Protein AF-0000000087528536 (afdb_homodimer)

Sequence (746 aa):
MKEFLTFKSGKFYFNEEYDASQIDNLLVKATVLNETIVDLPILPELASRIEPEIMYSSIAGTAAIEGNPITKEDVQKIAQGEEIEIYTKRDKQEIKNLIKAYNFLSSIESSQEPFVVTEEIICELHKIITSDILDENNIPGKYRNGIVYVGDKLHGGTYTPPKILEDIKNLMREFTEWINSDELVQCNPFIRASLAHYYFATIHPFWDGNGRTARLLEALLLQSANIKYAPRELSNYYYRNVDEYYIAFSKSIKLKKYATPFLKFCLEASVESLERIKKTIIFFIRKFTLRDFYRFERKEKRLTSRQVDLLDLLLDNPVSFSLKDLHERKPLSILYSNVTTQTARRDVKKLLAQKLITPAGDNTYLINFRVLGMKEFLTFKSGKFYFNEEYDASQIDNLLVKATVLNETIVDLPILPELASRIEPEIMYSSIAGTAAIEGNPITKEDVQKIAQGEEIEIYTKRDKQEIKNLIKAYNFLSSIESSQEPFVVTEEIICELHKIITSDILDENNIPGKYRNGIVYVGDKLHGGTYTPPKILEDIKNLMREFTEWINSDELVQCNPFIRASLAHYYFATIHPFWDGNGRTARLLEALLLQSANIKYAPRELSNYYYRNVDEYYIAFSKSIKLKKYATPFLKFCLEASVESLERIKKTIIFFIRKFTLRDFYRFERKEKRLTSRQVDLLDLLLDNPVSFSLKDLHERKPLSILYSNVTTQTARRDVKKLLAQKLITPAGDNTYLINFRVLG

Organism: NCBI:txid1859131

Radius of gyration: 31.1 Å; Cα contacts (8 Å, |Δi|>4): 1056; chains: 2; bounding box: 78×89×69 Å

Secondary structure (DSSP, 8-state):
-EEEE-SSS-EEEE-----HHHHHHHHHHHHHHHHHHHHS---HHHHHHHHHHHHHHHHHHHHHHTT----HHHHHHHHTT---TTS-HHHHHHHHHHHHHHHHHHHS---SSPPPP-HHHHHHHHHHHHTT---SS--TT----S---EEETTBBEEE----SHHHHHHHHHHHHHHHTSHHHHHS-HHHHHHHHHHHHHHH--SSS-HHHHHHHHHHHHHHHTT--SHHHHHHHHHHHTHHHHHHHHHHHHHHSS--HHHHHHHHHHHHHHHHHHHHHHHHHHHHHHHHHHHHHHHHTTSS-HHHHHHHHHHHHS---B-HHHHHHSTTHHHHTTT--HHHHHHHHHHHHHTTSEEEEETTEEEE-TTTT-/-EEEE-SSS-EEEE-----HHHHHHHHHHHHHHHHHHHHS---HHHHHHHHHHHHHHHHHHHHHHTT----HHHHHHHHTT---TTS-HHHHHHHHHHHHHHHHHHHS---SSPPPP-HHHHHHHHHHHHTT---SS--TT----S---EEEGGGTEEE----SHHHHHHHHHHHHHHHTSHHHHHS-HHHHHHHHHHHHHHH--SSS-HHHHHHHHHHHHHHHTT--SHHHHHHHHHHHTHHHHHHHHHHHHHHSS--HHHHHHHHHHHHHHHHHHHHHHHHHHHHHHHHHHHHHHHHTTSS-HHHHHHHHHHHHS---EEHHHHHHSTTHHHHTTT--HHHHHHHHHHHHHTTSEEEEETTEEEE-TTTT-

Structure (mmCIF, N/CA/C/O backbone):
data_AF-0000000087528536-model_v1
#
loop_
_entity.id
_entity.type
_entity.pdbx_description
1 polymer 'Fic family protein'
#
loop_
_atom_site.group_PDB
_atom_site.id
_atom_site.type_symbol
_atom_site.label_atom_id
_atom_site.label_alt_id
_atom_site.label_comp_id
_atom_site.label_asym_id
_atom_site.label_entity_id
_atom_site.label_seq_id
_atom_site.pdbx_PDB_ins_code
_atom_site.Cartn_x
_atom_site.Cartn_y
_atom_site.Cartn_z
_atom_site.occupancy
_atom_site.B_iso_or_equiv
_atom_site.auth_seq_id
_atom_site.auth_comp_id
_atom_site.auth_asym_id
_atom_site.auth_atom_id
_atom_site.pdbx_PDB_model_num
ATOM 1 N N . MET A 1 1 ? 29.344 -15.008 -3.641 1 79.25 1 MET A N 1
ATOM 2 C CA . MET A 1 1 ? 29.422 -15.867 -4.82 1 79.25 1 MET A CA 1
ATOM 3 C C . MET A 1 1 ? 30.109 -17.188 -4.484 1 79.25 1 MET A C 1
ATOM 5 O O . MET A 1 1 ? 31.109 -17.203 -3.775 1 79.25 1 MET A O 1
ATOM 9 N N . LYS A 1 2 ? 29.547 -18.359 -4.895 1 83.75 2 LYS A N 1
ATOM 10 C CA . LYS A 1 2 ? 30.125 -19.688 -4.719 1 83.75 2 LYS A CA 1
ATOM 11 C C . LYS A 1 2 ? 30.438 -20.328 -6.066 1 83.75 2 LYS A C 1
ATOM 13 O O . LYS A 1 2 ? 29.562 -20.469 -6.918 1 83.75 2 LYS A O 1
ATOM 18 N N . GLU A 1 3 ? 31.625 -20.594 -6.223 1 86.62 3 GLU A N 1
ATOM 19 C CA . GLU A 1 3 ? 32.062 -21.281 -7.434 1 86.62 3 GLU A CA 1
ATOM 20 C C . GLU A 1 3 ? 32.219 -22.781 -7.199 1 86.62 3 GLU A C 1
ATOM 22 O O . GLU A 1 3 ? 32.75 -23.203 -6.168 1 86.62 3 GLU A O 1
ATOM 27 N N . PHE A 1 4 ? 31.656 -23.578 -8.156 1 86.5 4 PHE A N 1
ATOM 28 C CA . PHE A 1 4 ? 31.75 -25.016 -8.055 1 86.5 4 PHE A CA 1
ATOM 29 C C . PHE A 1 4 ? 32.25 -25.625 -9.359 1 86.5 4 PHE A C 1
ATOM 31 O O . PHE A 1 4 ? 31.703 -25.359 -10.422 1 86.5 4 PHE A O 1
ATOM 38 N N . LEU A 1 5 ? 33.281 -26.391 -9.25 1 85.38 5 LEU A N 1
ATOM 39 C CA . LEU A 1 5 ? 33.812 -27.094 -10.414 1 85.38 5 LEU A CA 1
ATOM 40 C C . LEU A 1 5 ? 33.156 -28.469 -10.555 1 85.38 5 LEU A C 1
ATOM 42 O O . LEU A 1 5 ? 33.344 -29.328 -9.695 1 85.38 5 LEU A O 1
ATOM 46 N N . THR A 1 6 ? 32.469 -28.688 -11.641 1 87.06 6 THR A N 1
ATOM 47 C CA . THR A 1 6 ? 31.828 -29.969 -11.891 1 87.06 6 THR A CA 1
ATOM 48 C C . THR A 1 6 ? 32.812 -30.953 -12.516 1 87.06 6 THR A C 1
ATOM 50 O O . THR A 1 6 ? 33.938 -30.594 -12.852 1 87.06 6 THR A O 1
ATOM 53 N N . PHE A 1 7 ? 32.375 -32.125 -12.641 1 84.69 7 PHE A N 1
ATOM 54 C CA . PHE A 1 7 ? 33.219 -33.156 -13.242 1 84.69 7 PHE A CA 1
ATOM 55 C C . PHE A 1 7 ? 33.312 -32.969 -14.75 1 84.69 7 PHE A C 1
ATOM 57 O O . PHE A 1 7 ? 34.406 -33.031 -15.312 1 84.69 7 PHE A O 1
ATOM 64 N N . LYS A 1 8 ? 32.156 -32.688 -15.383 1 84.88 8 LYS A N 1
ATOM 65 C CA . LYS A 1 8 ? 32.156 -32.688 -16.844 1 84.88 8 LYS A CA 1
ATOM 66 C C . LYS A 1 8 ? 31.547 -31.391 -17.375 1 84.88 8 LYS A C 1
ATOM 68 O O . LYS A 1 8 ? 31.719 -31.047 -18.547 1 84.88 8 LYS A O 1
ATOM 73 N N . SER A 1 9 ? 30.859 -30.672 -16.578 1 84.38 9 SER A N 1
ATOM 74 C CA . SER A 1 9 ? 30.078 -29.547 -17.062 1 84.38 9 SER A CA 1
ATOM 75 C C . SER A 1 9 ? 30.781 -28.219 -16.812 1 84.38 9 SER A C 1
ATOM 77 O O . SER A 1 9 ? 30.219 -27.156 -17.078 1 84.38 9 SER A O 1
ATOM 79 N N . GLY A 1 10 ? 32.031 -28.297 -16.281 1 84.25 10 GLY A N 1
ATOM 80 C CA . GLY A 1 10 ? 32.781 -27.078 -16.062 1 84.25 10 GLY A CA 1
ATOM 81 C C . GLY A 1 10 ? 32.375 -26.328 -14.805 1 84.25 10 GLY A C 1
ATOM 82 O O . GLY A 1 10 ? 31.875 -26.938 -13.844 1 84.25 10 GLY A O 1
ATOM 83 N N . LYS A 1 11 ? 32.625 -25.047 -14.852 1 86.12 11 LYS A N 1
ATOM 84 C CA . LYS A 1 11 ? 32.375 -24.25 -13.656 1 86.12 11 LYS A CA 1
ATOM 85 C C . LYS A 1 11 ? 30.922 -23.812 -13.57 1 86.12 11 LYS A C 1
ATOM 87 O O . LYS A 1 11 ? 30.312 -23.469 -14.578 1 86.12 11 LYS A O 1
ATOM 92 N N . PHE A 1 12 ? 30.422 -23.969 -12.414 1 88.31 12 PHE A N 1
ATOM 93 C CA . PHE A 1 12 ? 29.078 -23.484 -12.094 1 88.31 12 PHE A CA 1
ATOM 94 C C . PHE A 1 12 ? 29.125 -22.453 -10.969 1 88.31 12 PHE A C 1
ATOM 96 O O . PHE A 1 12 ? 29.875 -22.609 -10 1 88.31 12 PHE A O 1
ATOM 103 N N . TYR A 1 13 ? 28.406 -21.328 -11.109 1 89.31 13 TYR A N 1
ATOM 104 C CA . TYR A 1 13 ? 28.438 -20.25 -10.133 1 89.31 13 TYR A CA 1
ATOM 105 C C . TYR A 1 13 ? 27.078 -20.047 -9.484 1 89.31 13 TYR A C 1
ATOM 107 O O . TYR A 1 13 ? 26.047 -20.078 -10.172 1 89.31 13 TYR A O 1
ATOM 115 N N . PHE A 1 14 ? 27.125 -19.969 -8.148 1 91.88 14 PHE A N 1
ATOM 116 C CA . PHE A 1 14 ? 25.984 -19.438 -7.387 1 91.88 14 PHE A CA 1
ATOM 117 C C . PHE A 1 14 ? 26.297 -18.047 -6.859 1 91.88 14 PHE A C 1
ATOM 119 O O . PHE A 1 14 ? 27.266 -17.844 -6.125 1 91.88 14 PHE A O 1
ATOM 126 N N . ASN A 1 15 ? 25.562 -17.094 -7.328 1 91.69 15 ASN A N 1
ATOM 127 C CA . ASN A 1 15 ? 25.844 -15.711 -6.973 1 91.69 15 ASN A CA 1
ATOM 128 C C . ASN A 1 15 ? 24.594 -14.977 -6.531 1 91.69 15 ASN A C 1
ATOM 130 O O . ASN A 1 15 ? 23.578 -15 -7.234 1 91.69 15 ASN A O 1
ATOM 134 N N . GLU A 1 16 ? 24.656 -14.328 -5.301 1 90.75 16 GLU A N 1
ATOM 135 C CA . GLU A 1 16 ? 23.5 -13.578 -4.801 1 90.75 16 GLU A CA 1
ATOM 136 C C . GLU A 1 16 ? 23.656 -12.086 -5.09 1 90.75 16 GLU A C 1
ATOM 138 O O . GLU A 1 16 ? 22.734 -11.305 -4.855 1 90.75 16 GLU A O 1
ATOM 143 N N . GLU A 1 17 ? 24.812 -11.719 -5.637 1 90.44 17 GLU A N 1
ATOM 144 C CA . GLU A 1 17 ? 25.031 -10.312 -5.961 1 90.44 17 GLU A CA 1
ATOM 145 C C . GLU A 1 17 ? 24.266 -9.906 -7.211 1 90.44 17 GLU A C 1
ATOM 147 O O . GLU A 1 17 ? 24.062 -10.719 -8.117 1 90.44 17 GLU A O 1
ATOM 152 N N . TYR A 1 18 ? 23.766 -8.68 -7.191 1 93.5 18 TYR A N 1
ATOM 153 C CA . TYR A 1 18 ? 23 -8.156 -8.32 1 93.5 18 TYR A CA 1
ATOM 154 C C . TYR A 1 18 ? 23.25 -6.668 -8.5 1 93.5 18 TYR A C 1
ATOM 156 O O . TYR A 1 18 ? 23.859 -6.023 -7.641 1 93.5 18 TYR A O 1
ATOM 164 N N . ASP A 1 19 ? 22.953 -6.148 -9.664 1 94.19 19 ASP A N 1
ATOM 165 C CA . ASP A 1 19 ? 23.016 -4.719 -9.945 1 94.19 19 ASP A CA 1
ATOM 166 C C . ASP A 1 19 ? 21.953 -3.957 -9.164 1 94.19 19 ASP A C 1
ATOM 168 O O . ASP A 1 19 ? 20.781 -3.924 -9.57 1 94.19 19 ASP A O 1
ATOM 172 N N . ALA A 1 20 ? 22.375 -3.23 -8.188 1 92.38 20 ALA A N 1
ATOM 173 C CA . ALA A 1 20 ? 21.469 -2.566 -7.258 1 92.38 20 ALA A CA 1
ATOM 174 C C . ALA A 1 20 ? 20.625 -1.516 -7.973 1 92.38 20 ALA A C 1
ATOM 176 O O . ALA A 1 20 ? 19.453 -1.318 -7.633 1 92.38 20 ALA A O 1
ATOM 177 N N . SER A 1 21 ? 21.141 -0.86 -8.93 1 91.62 21 SER A N 1
ATOM 178 C CA . SER A 1 21 ? 20.438 0.205 -9.641 1 91.62 21 SER A CA 1
ATOM 179 C C . SER A 1 21 ? 19.219 -0.336 -10.391 1 91.62 21 SER A C 1
ATOM 181 O O . SER A 1 21 ? 18.266 0.393 -10.633 1 91.62 21 SER A O 1
ATOM 183 N N . GLN A 1 22 ? 19.266 -1.634 -10.68 1 93.88 22 GLN A N 1
ATOM 184 C CA . GLN A 1 22 ? 18.188 -2.236 -11.445 1 93.88 22 GLN A CA 1
ATOM 185 C C . GLN A 1 22 ? 17.188 -2.943 -10.531 1 93.88 22 GLN A C 1
ATOM 187 O O . GLN A 1 22 ? 16.031 -3.158 -10.906 1 93.88 22 GLN A O 1
ATOM 192 N N . ILE A 1 23 ? 17.641 -3.27 -9.344 1 96.12 23 ILE A N 1
ATOM 193 C CA . ILE A 1 23 ? 16.875 -4.219 -8.547 1 96.12 23 ILE A CA 1
ATOM 194 C C . ILE A 1 23 ? 16.234 -3.504 -7.359 1 96.12 23 ILE A C 1
ATOM 196 O O . ILE A 1 23 ? 15.086 -3.771 -7.004 1 96.12 23 ILE A O 1
ATOM 200 N N . ASP A 1 24 ? 16.844 -2.494 -6.789 1 95 24 ASP A N 1
ATOM 201 C CA . ASP A 1 24 ? 16.5 -1.981 -5.465 1 95 24 ASP A CA 1
ATOM 202 C C . ASP A 1 24 ? 15.109 -1.354 -5.457 1 95 24 ASP A C 1
ATOM 204 O O . ASP A 1 24 ? 14.312 -1.606 -4.551 1 95 24 ASP A O 1
ATOM 208 N N . ASN A 1 25 ? 14.797 -0.532 -6.453 1 94.81 25 ASN A N 1
ATOM 209 C CA . ASN A 1 25 ? 13.492 0.113 -6.504 1 94.81 25 ASN A CA 1
ATOM 210 C C . ASN A 1 25 ? 12.367 -0.912 -6.598 1 94.81 25 ASN A C 1
ATOM 212 O O . ASN A 1 25 ? 11.328 -0.761 -5.945 1 94.81 25 ASN A O 1
ATOM 216 N N . LEU A 1 26 ? 12.594 -1.95 -7.367 1 96.38 26 LEU A N 1
ATOM 217 C CA . LEU A 1 26 ? 11.602 -3.008 -7.516 1 96.38 26 LEU A CA 1
ATOM 218 C C . LEU A 1 26 ? 11.422 -3.775 -6.207 1 96.38 26 LEU A C 1
ATOM 220 O O . LEU A 1 26 ? 10.305 -4.121 -5.832 1 96.38 26 LEU A O 1
A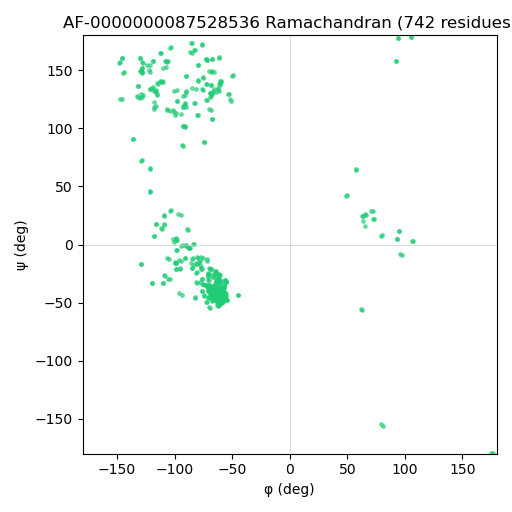TOM 224 N N . LEU A 1 27 ? 12.562 -3.99 -5.621 1 96.56 27 LEU A N 1
ATOM 225 C CA . LEU A 1 27 ? 12.539 -4.73 -4.363 1 96.56 27 LEU A CA 1
ATOM 226 C C . LEU A 1 27 ? 11.781 -3.963 -3.291 1 96.56 27 LEU A C 1
ATOM 228 O O . LEU A 1 27 ? 10.969 -4.539 -2.566 1 96.56 27 LEU A O 1
ATOM 232 N N . VAL A 1 28 ? 12 -2.684 -3.229 1 95.94 28 VAL A N 1
ATOM 233 C CA . VAL A 1 28 ? 11.297 -1.834 -2.27 1 95.94 28 VAL A CA 1
ATOM 234 C C . VAL A 1 28 ? 9.805 -1.844 -2.564 1 95.94 28 VAL A C 1
ATOM 236 O O . VAL A 1 28 ? 8.984 -2.012 -1.656 1 95.94 28 VAL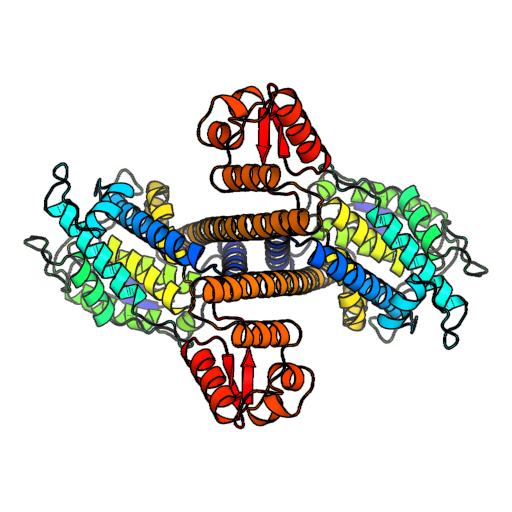 A O 1
ATOM 239 N N . LYS A 1 29 ? 9.484 -1.67 -3.803 1 96.12 29 LYS A N 1
ATOM 240 C CA . LYS A 1 29 ? 8.078 -1.659 -4.207 1 96.12 29 LYS A CA 1
ATOM 241 C C . LYS A 1 29 ? 7.391 -2.969 -3.834 1 96.12 29 LYS A C 1
ATOM 243 O O . LYS A 1 29 ? 6.312 -2.959 -3.236 1 96.12 29 LYS A O 1
ATOM 248 N N . ALA A 1 30 ? 7.992 -4.078 -4.133 1 96 30 ALA A N 1
ATOM 249 C CA . ALA A 1 30 ? 7.43 -5.387 -3.822 1 96 30 ALA A CA 1
ATOM 250 C C . ALA A 1 30 ? 7.238 -5.562 -2.318 1 96 30 ALA A C 1
ATOM 252 O O . ALA A 1 30 ? 6.203 -6.066 -1.872 1 96 30 ALA A O 1
ATOM 253 N N . THR A 1 31 ? 8.219 -5.117 -1.593 1 95.25 31 THR A N 1
ATOM 254 C CA . THR A 1 31 ? 8.195 -5.281 -0.143 1 95.25 31 THR A CA 1
ATOM 255 C C . THR A 1 31 ? 7.062 -4.465 0.471 1 95.25 31 THR A C 1
ATOM 257 O O . THR A 1 31 ? 6.293 -4.977 1.286 1 95.25 31 THR A O 1
ATOM 260 N N . VAL A 1 32 ? 6.895 -3.23 0.006 1 94.94 32 VAL A N 1
ATOM 261 C CA . VAL A 1 32 ? 5.863 -2.35 0.541 1 94.94 32 VAL A CA 1
ATOM 262 C C . VAL A 1 32 ? 4.48 -2.873 0.149 1 94.94 32 VAL A C 1
ATOM 264 O O . VAL A 1 32 ? 3.559 -2.881 0.967 1 94.94 32 VAL A O 1
ATOM 267 N N . LEU A 1 33 ? 4.34 -3.285 -1.05 1 94.69 33 LEU A N 1
ATOM 268 C CA . LEU A 1 33 ? 3.07 -3.84 -1.512 1 94.69 33 LEU A CA 1
ATOM 269 C C . LEU A 1 33 ? 2.689 -5.074 -0.7 1 94.69 33 LEU A C 1
ATOM 271 O O . LEU A 1 33 ? 1.538 -5.219 -0.284 1 94.69 33 LEU A O 1
ATOM 275 N N . ASN A 1 34 ? 3.654 -5.926 -0.489 1 93.38 34 ASN A N 1
ATOM 276 C CA . ASN A 1 34 ? 3.377 -7.133 0.284 1 93.38 34 ASN A CA 1
ATOM 277 C C . ASN A 1 34 ? 2.969 -6.801 1.716 1 93.38 34 ASN A C 1
ATOM 279 O O . ASN A 1 34 ? 2.029 -7.391 2.252 1 93.38 34 ASN A O 1
ATOM 283 N N . GLU A 1 35 ? 3.686 -5.887 2.305 1 91.88 35 GLU A N 1
ATOM 284 C CA . GLU A 1 35 ? 3.34 -5.469 3.66 1 91.88 35 GLU A CA 1
ATOM 285 C C . GLU A 1 35 ? 1.914 -4.926 3.723 1 91.88 35 GLU A C 1
ATOM 287 O O . GLU A 1 35 ? 1.184 -5.195 4.68 1 91.88 35 GLU A O 1
ATOM 292 N N . THR A 1 36 ? 1.564 -4.207 2.729 1 91.81 36 THR A N 1
ATOM 293 C CA . THR A 1 36 ? 0.22 -3.648 2.643 1 91.81 36 THR A CA 1
ATOM 294 C C . THR A 1 36 ? -0.822 -4.758 2.555 1 91.81 36 THR A C 1
ATOM 296 O O . THR A 1 36 ? -1.814 -4.746 3.285 1 91.81 36 THR A O 1
ATOM 299 N N . ILE A 1 37 ? -0.604 -5.664 1.714 1 89.56 37 ILE A N 1
ATOM 300 C CA . ILE A 1 37 ? -1.54 -6.758 1.482 1 89.56 37 ILE A CA 1
ATOM 301 C C . ILE A 1 37 ? -1.716 -7.566 2.766 1 89.56 37 ILE A C 1
ATOM 303 O O . ILE A 1 37 ? -2.834 -7.945 3.119 1 89.56 37 ILE A O 1
ATOM 307 N N . VAL A 1 38 ? -0.644 -7.797 3.447 1 87 38 VAL A N 1
ATOM 308 C CA . VAL A 1 38 ? -0.67 -8.57 4.688 1 87 38 VAL A CA 1
ATOM 309 C C . VAL A 1 38 ? -1.509 -7.836 5.73 1 87 38 VAL A C 1
ATOM 311 O O . VAL A 1 38 ? -2.197 -8.469 6.535 1 87 38 VAL A O 1
ATOM 314 N N . ASP A 1 39 ? -1.525 -6.531 5.633 1 87.25 39 ASP A N 1
ATOM 315 C CA . ASP A 1 39 ? -2.217 -5.727 6.633 1 87.25 39 ASP A CA 1
ATOM 316 C C . ASP A 1 39 ? -3.703 -5.602 6.309 1 87.25 39 ASP A C 1
ATOM 318 O O . ASP A 1 39 ? -4.508 -5.258 7.176 1 87.25 39 ASP A O 1
ATOM 322 N N . LEU A 1 40 ? -4.086 -5.824 5.102 1 87.12 40 LEU A N 1
ATOM 323 C CA . LEU A 1 40 ? -5.48 -5.672 4.695 1 87.12 40 LEU A CA 1
ATOM 324 C C . LEU A 1 40 ? -6.32 -6.844 5.188 1 87.12 40 LEU A C 1
ATOM 326 O O . LEU A 1 40 ? -5.875 -7.996 5.145 1 87.12 40 LEU A O 1
ATOM 330 N N . PRO A 1 41 ? -7.48 -6.543 5.77 1 83.81 41 PRO A N 1
ATOM 331 C CA . PRO A 1 41 ? -8.375 -7.637 6.133 1 83.81 41 PRO A CA 1
ATOM 332 C C . PRO A 1 41 ? -8.977 -8.336 4.918 1 83.81 41 PRO A C 1
ATOM 334 O O . PRO A 1 41 ? -9.336 -7.684 3.938 1 83.81 41 PRO A O 1
ATOM 337 N N . ILE A 1 42 ? -8.82 -9.609 4.914 1 76.5 42 ILE A N 1
ATOM 338 C CA . ILE A 1 42 ? -9.445 -10.391 3.85 1 76.5 42 ILE A CA 1
ATOM 339 C C . ILE A 1 42 ? -10.742 -11.008 4.359 1 76.5 42 ILE A C 1
ATOM 341 O O . ILE A 1 42 ? -10.734 -11.844 5.262 1 76.5 42 ILE A O 1
ATOM 345 N N . LEU A 1 43 ? -11.82 -10.484 3.785 1 69.94 43 LEU A N 1
ATOM 346 C CA . LEU A 1 43 ? -13.125 -11.008 4.176 1 69.94 43 LEU A CA 1
ATOM 347 C C . LEU A 1 43 ? -13.242 -12.492 3.838 1 69.94 43 LEU A C 1
ATOM 349 O O . LEU A 1 43 ? -12.734 -12.938 2.809 1 69.94 43 LEU A O 1
ATOM 353 N N . PRO A 1 44 ? -13.695 -13.219 4.82 1 65.25 44 PRO A N 1
ATOM 354 C C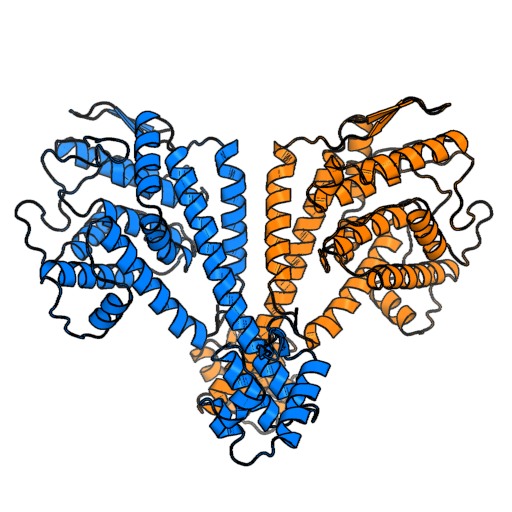A . PRO A 1 44 ? -13.805 -14.656 4.57 1 65.25 44 PRO A CA 1
ATOM 355 C C . PRO A 1 44 ? -14.438 -14.977 3.217 1 65.25 44 PRO A C 1
ATOM 357 O O . PRO A 1 44 ? -13.961 -15.859 2.504 1 65.25 44 PRO A O 1
ATOM 360 N N . GLU A 1 45 ? -15.508 -14.219 2.918 1 63.03 45 GLU A N 1
ATOM 361 C CA . GLU A 1 45 ? -16.156 -14.453 1.634 1 63.03 45 GLU A CA 1
ATOM 362 C C . GLU A 1 45 ? -15.211 -14.164 0.472 1 63.03 45 GLU A C 1
ATOM 364 O O . GLU A 1 45 ? -15.219 -14.875 -0.536 1 63.03 45 GLU A O 1
ATOM 369 N N . LEU A 1 46 ? -14.469 -13.133 0.73 1 66.31 46 LEU A N 1
ATOM 370 C CA . LEU A 1 46 ? -13.5 -12.75 -0.285 1 66.31 46 LEU A CA 1
ATOM 371 C C . LEU A 1 46 ? -12.391 -13.797 -0.397 1 66.31 46 LEU A C 1
ATOM 373 O O . LEU A 1 46 ? -12.008 -14.188 -1.502 1 66.31 46 LEU A O 1
ATOM 377 N N . ALA A 1 47 ? -11.93 -14.297 0.764 1 70.75 47 ALA A N 1
ATOM 378 C CA . ALA A 1 47 ? -10.867 -15.297 0.778 1 70.75 47 ALA A CA 1
ATOM 379 C C . ALA A 1 47 ? -11.305 -16.578 0.06 1 70.75 47 ALA A C 1
ATOM 381 O O . ALA A 1 47 ? -10.547 -17.141 -0.736 1 70.75 47 ALA A O 1
ATOM 382 N N . SER A 1 48 ? -12.594 -16.938 0.291 1 70.25 48 SER A N 1
ATOM 383 C CA . SER A 1 48 ? -13.109 -18.172 -0.29 1 70.25 48 SER A CA 1
ATOM 384 C C . SER A 1 48 ? -13.242 -18.047 -1.804 1 70.25 48 SER A C 1
ATOM 386 O O . SER A 1 48 ? -13.195 -19.062 -2.516 1 70.25 48 SER A O 1
ATOM 388 N N . ARG A 1 49 ? -13.391 -16.891 -2.227 1 71 49 ARG A N 1
ATOM 389 C CA . ARG A 1 49 ? -13.562 -16.688 -3.662 1 71 49 ARG A CA 1
ATOM 390 C C . ARG A 1 49 ? -12.227 -16.406 -4.34 1 71 49 ARG A C 1
ATOM 392 O O . ARG A 1 49 ? -11.914 -16.984 -5.383 1 71 49 ARG A O 1
ATOM 399 N N . ILE A 1 50 ? -11.461 -15.57 -3.693 1 72.19 50 ILE A N 1
ATOM 400 C CA . ILE A 1 50 ? -10.25 -15.031 -4.312 1 72.19 50 ILE A CA 1
ATOM 401 C C . ILE A 1 50 ? -9.164 -16.109 -4.348 1 72.19 50 ILE A C 1
ATOM 403 O O . ILE A 1 50 ? -8.469 -16.266 -5.352 1 72.19 50 ILE A O 1
ATOM 407 N N . GLU A 1 51 ? -9.125 -16.922 -3.385 1 77.94 51 GLU A N 1
ATOM 408 C CA . GLU A 1 51 ? -8.023 -17.875 -3.264 1 77.94 51 GLU A CA 1
ATOM 409 C C . GLU A 1 51 ? -8.102 -18.953 -4.332 1 77.94 51 GLU A C 1
ATOM 411 O O . GLU A 1 51 ? -7.133 -19.203 -5.055 1 77.94 51 GLU A O 1
ATOM 416 N N . PRO A 1 52 ? -9.328 -19.531 -4.535 1 80.5 52 PRO A N 1
ATOM 417 C CA . PRO A 1 52 ? -9.422 -20.547 -5.582 1 80.5 52 PRO A CA 1
ATOM 418 C C . PRO A 1 52 ? -9.195 -19.984 -6.98 1 80.5 52 PRO A C 1
ATOM 420 O O . PRO A 1 52 ? -8.555 -20.625 -7.812 1 80.5 52 PRO A O 1
ATOM 423 N N . GLU A 1 53 ? -9.672 -18.828 -7.184 1 81.75 53 GLU A N 1
ATOM 424 C CA . GLU A 1 53 ? -9.523 -18.203 -8.5 1 81.75 53 GLU A CA 1
ATOM 425 C C . GLU A 1 53 ? -8.055 -17.953 -8.836 1 81.75 53 GLU A C 1
ATOM 427 O O . GLU A 1 53 ? -7.617 -18.219 -9.953 1 81.75 53 GLU A O 1
ATOM 432 N N . ILE A 1 54 ? -7.363 -17.547 -7.902 1 83.44 54 ILE A N 1
ATOM 433 C CA . ILE A 1 54 ? -5.941 -17.266 -8.094 1 83.44 54 ILE A CA 1
ATOM 434 C C . ILE A 1 54 ? -5.188 -18.578 -8.305 1 83.44 54 ILE A C 1
ATOM 436 O O . ILE A 1 54 ? -4.316 -18.656 -9.172 1 83.44 54 ILE A O 1
ATOM 440 N N . MET A 1 55 ? -5.59 -19.578 -7.57 1 87 55 MET A N 1
ATOM 441 C CA . MET A 1 55 ? -4.934 -20.875 -7.672 1 87 55 MET A CA 1
ATOM 442 C C . MET A 1 55 ? -5.152 -21.484 -9.047 1 87 55 MET A C 1
ATOM 444 O O . MET A 1 55 ? -4.203 -21.938 -9.688 1 87 55 MET A O 1
ATOM 448 N N . TYR A 1 56 ? -6.395 -21.453 -9.516 1 91 56 TYR A N 1
ATOM 449 C CA . TYR A 1 56 ? -6.703 -22.062 -10.805 1 91 56 TYR A CA 1
ATOM 450 C C . TYR A 1 56 ? -6 -21.312 -11.938 1 91 56 TYR A C 1
ATOM 452 O O . TYR A 1 56 ? -5.516 -21.938 -12.891 1 91 56 TYR A O 1
ATOM 460 N N . SER A 1 57 ? -5.992 -20.062 -11.789 1 89.38 57 SER A N 1
ATOM 461 C CA . SER A 1 57 ? -5.297 -19.266 -12.789 1 89.38 57 SER A CA 1
ATOM 462 C C . SER A 1 57 ? -3.801 -19.562 -12.797 1 89.38 57 SER A C 1
ATOM 464 O O . SER A 1 57 ? -3.18 -19.625 -13.859 1 89.38 57 SER A O 1
ATOM 466 N N . SER A 1 58 ? -3.254 -19.734 -11.633 1 90.69 58 SER A N 1
ATOM 467 C CA . SER A 1 58 ? -1.837 -20.047 -11.5 1 90.69 58 SER A CA 1
ATOM 468 C C . SER A 1 58 ? -1.512 -21.391 -12.125 1 90.69 58 SER A C 1
ATOM 470 O O . SER A 1 58 ? -0.506 -21.531 -12.828 1 90.69 58 SER A O 1
ATOM 472 N N . ILE A 1 59 ? -2.377 -22.312 -11.883 1 94.38 59 ILE A N 1
ATOM 473 C CA . ILE A 1 59 ? -2.195 -23.672 -12.398 1 94.38 59 ILE A CA 1
ATOM 474 C C . ILE A 1 59 ? -2.264 -23.656 -13.922 1 94.38 59 ILE A C 1
ATOM 476 O O . ILE A 1 59 ? -1.396 -24.219 -14.594 1 94.38 59 ILE A O 1
ATOM 480 N N . ALA A 1 60 ? -3.232 -22.969 -14.422 1 94.44 60 ALA A N 1
ATOM 481 C CA . ALA A 1 60 ? -3.365 -22.859 -15.867 1 94.44 60 ALA A CA 1
ATOM 482 C C . ALA A 1 60 ? -2.141 -22.188 -16.484 1 94.44 60 ALA A C 1
ATOM 484 O O . ALA A 1 60 ? -1.635 -22.625 -17.516 1 94.44 60 ALA A O 1
ATOM 485 N N . GLY A 1 61 ? -1.68 -21.172 -15.875 1 93.06 61 GLY A N 1
ATOM 486 C CA . GLY A 1 61 ? -0.529 -20.438 -16.375 1 93.06 61 GLY A CA 1
ATOM 487 C C . GLY A 1 61 ? 0.741 -21.266 -16.406 1 93.06 61 GLY A C 1
ATOM 488 O O . GLY A 1 61 ? 1.43 -21.312 -17.422 1 93.06 61 GLY A O 1
ATOM 489 N N . THR A 1 62 ? 1.068 -21.875 -15.273 1 94.31 62 THR A N 1
ATOM 490 C CA . THR A 1 62 ? 2.281 -22.688 -15.18 1 94.31 62 THR A CA 1
ATOM 491 C C . THR A 1 62 ? 2.236 -23.844 -16.172 1 94.31 62 THR A C 1
ATOM 493 O O . THR A 1 62 ? 3.254 -24.188 -16.781 1 94.31 62 THR A O 1
ATOM 496 N N . ALA A 1 63 ? 1.061 -24.453 -16.359 1 94.75 63 ALA A N 1
ATOM 497 C CA . ALA A 1 63 ? 0.896 -25.547 -17.312 1 94.75 63 ALA A CA 1
ATOM 498 C C . ALA A 1 63 ? 1.029 -25.047 -18.75 1 94.75 63 ALA A C 1
ATOM 500 O O . ALA A 1 63 ? 1.619 -25.719 -19.594 1 94.75 63 ALA A O 1
ATOM 501 N N . ALA A 1 64 ? 0.548 -23.891 -18.969 1 93.69 64 ALA A N 1
ATOM 502 C CA . ALA A 1 64 ? 0.557 -23.312 -20.312 1 93.69 64 ALA A CA 1
ATOM 503 C C . ALA A 1 64 ? 1.98 -23 -20.75 1 93.69 64 ALA A C 1
ATOM 505 O O . ALA A 1 64 ? 2.305 -23.109 -21.938 1 93.69 64 ALA A O 1
ATOM 506 N N . ILE A 1 65 ? 2.781 -22.578 -19.875 1 91.19 65 ILE A N 1
ATOM 507 C CA . ILE A 1 65 ? 4.18 -22.297 -20.172 1 91.19 65 ILE A CA 1
ATOM 508 C C . ILE A 1 65 ? 4.836 -23.531 -20.766 1 91.19 65 ILE A C 1
ATOM 510 O O . ILE A 1 65 ? 5.691 -23.422 -21.656 1 91.19 65 ILE A O 1
ATOM 514 N N . GLU A 1 66 ? 4.371 -24.766 -20.359 1 91 66 GLU A N 1
ATOM 515 C CA . GLU A 1 66 ? 4.93 -26.031 -20.844 1 91 66 GLU A CA 1
ATOM 516 C C . GLU A 1 66 ? 4.141 -26.562 -22.031 1 91 66 GLU A C 1
ATOM 518 O O . GLU A 1 66 ? 4.375 -27.672 -22.484 1 91 66 GLU A O 1
ATOM 523 N N . GLY A 1 67 ? 3.066 -25.859 -22.453 1 91.19 67 GLY A N 1
ATOM 524 C CA . GLY A 1 67 ? 2.35 -26.219 -23.672 1 91.19 67 GLY A CA 1
ATOM 525 C C . GLY A 1 67 ? 1.006 -26.859 -23.391 1 91.19 67 GLY A C 1
ATOM 526 O O . GLY A 1 67 ? 0.346 -27.344 -24.312 1 91.19 67 GLY A O 1
ATOM 527 N N . ASN A 1 68 ? 0.61 -26.953 -22.109 1 94.25 68 ASN A N 1
ATOM 528 C CA . ASN A 1 68 ? -0.707 -27.484 -21.766 1 94.25 68 ASN A CA 1
ATOM 529 C C . ASN A 1 68 ? -1.817 -26.5 -22.125 1 94.25 68 ASN A C 1
ATOM 531 O O . ASN A 1 68 ? -1.801 -25.359 -21.688 1 94.25 68 ASN A O 1
ATOM 535 N N . PRO A 1 69 ? -2.748 -26.891 -22.875 1 94.19 69 PRO A N 1
ATOM 536 C CA . PRO A 1 69 ? -3.725 -25.938 -23.422 1 94.19 69 PRO A CA 1
ATOM 537 C C . PRO A 1 69 ? -4.914 -25.719 -22.5 1 94.19 69 PRO A C 1
ATOM 539 O O . PRO A 1 69 ? -5.809 -24.922 -22.812 1 94.19 69 PRO A O 1
ATOM 542 N N . ILE A 1 70 ? -5 -26.375 -21.406 1 95.06 70 ILE A N 1
ATOM 543 C CA . ILE A 1 70 ? -6.176 -26.328 -20.547 1 95.06 70 ILE A CA 1
ATOM 544 C C . ILE A 1 70 ? -6.328 -24.938 -19.938 1 95.06 70 ILE A C 1
ATOM 546 O O . ILE A 1 70 ? -5.379 -24.391 -19.375 1 95.06 70 ILE A O 1
ATOM 550 N N . THR A 1 71 ? -7.508 -24.391 -20.031 1 94.31 71 THR A N 1
ATOM 551 C CA . THR A 1 71 ? -7.797 -23.016 -19.594 1 94.31 71 THR A CA 1
ATOM 552 C C . THR A 1 71 ? -8.07 -22.969 -18.094 1 94.31 71 THR A C 1
ATOM 554 O O . THR A 1 71 ? -8.289 -24.016 -17.469 1 94.31 71 THR A O 1
ATOM 557 N N . LYS A 1 72 ? -8.078 -21.75 -17.578 1 93.12 72 LYS A N 1
ATOM 558 C CA . LYS A 1 72 ? -8.375 -21.531 -16.172 1 93.12 72 LYS A CA 1
ATOM 559 C C . LYS A 1 72 ? -9.742 -22.109 -15.805 1 93.12 72 LYS A C 1
ATOM 561 O O . LYS A 1 72 ? -9.883 -22.766 -14.766 1 93.12 72 LYS A O 1
ATOM 566 N N . GLU A 1 73 ? -10.703 -21.859 -16.594 1 93.44 73 GLU A N 1
ATOM 567 C CA . GLU A 1 73 ? -12.055 -22.344 -16.344 1 93.44 73 GLU A CA 1
ATOM 568 C C . GLU A 1 73 ? -12.102 -23.875 -16.312 1 93.44 73 GLU A C 1
ATOM 570 O O . GLU A 1 73 ? -12.766 -24.453 -15.453 1 93.44 73 GLU A O 1
ATOM 575 N N . ASP A 1 74 ? -11.367 -24.438 -17.172 1 95.19 74 ASP A N 1
ATOM 576 C CA . ASP A 1 74 ? -11.375 -25.891 -17.266 1 95.19 74 ASP A CA 1
ATOM 577 C C . ASP A 1 74 ? -10.57 -26.516 -16.125 1 95.19 74 ASP A C 1
ATOM 579 O O . ASP A 1 74 ? -10.867 -27.625 -15.68 1 95.19 74 ASP A O 1
ATOM 583 N N . VAL A 1 75 ? -9.57 -25.812 -15.656 1 95.44 75 VAL A N 1
ATOM 584 C CA . VAL A 1 75 ? -8.852 -26.25 -14.461 1 95.44 75 VAL A CA 1
ATOM 585 C C . VAL A 1 75 ? -9.82 -26.344 -13.281 1 95.44 75 VAL A C 1
ATOM 587 O O . VAL A 1 75 ? -9.781 -27.312 -12.516 1 95.44 75 VAL A O 1
ATOM 590 N N . GLN A 1 76 ? -10.633 -25.328 -13.164 1 93.56 76 GLN A N 1
ATOM 591 C CA . GLN A 1 76 ? -11.633 -25.312 -12.102 1 93.56 76 GLN A CA 1
ATOM 592 C C . GLN A 1 76 ? -12.578 -26.516 -12.219 1 93.56 76 GLN A C 1
ATOM 594 O O . GLN A 1 76 ? -12.891 -27.156 -11.219 1 93.56 76 GLN A O 1
ATOM 599 N N . LYS A 1 77 ? -13.023 -26.766 -13.352 1 94.38 77 LYS A N 1
ATOM 600 C CA . LYS A 1 77 ? -13.914 -27.906 -13.586 1 94.38 77 LYS A CA 1
ATOM 601 C C . LYS A 1 77 ? -13.234 -29.219 -13.219 1 94.38 77 LYS A C 1
ATOM 603 O O . LYS A 1 77 ? -13.852 -30.094 -12.594 1 94.38 77 LYS A O 1
ATOM 608 N N . ILE A 1 78 ? -12.031 -29.328 -13.594 1 94.06 78 ILE A N 1
ATOM 609 C CA . ILE A 1 78 ? -11.273 -30.531 -13.289 1 94.06 78 ILE A CA 1
ATOM 610 C C . ILE A 1 78 ? -11.125 -30.688 -11.781 1 94.06 78 ILE A C 1
ATOM 612 O O . ILE A 1 78 ? -11.273 -31.797 -11.242 1 94.06 78 ILE A O 1
ATOM 616 N N . ALA A 1 79 ? -10.867 -29.609 -11.117 1 92.75 79 ALA A N 1
ATOM 617 C CA . ALA A 1 79 ? -10.719 -29.609 -9.664 1 92.75 79 ALA A CA 1
ATOM 618 C C . ALA A 1 79 ? -12.016 -30.062 -8.992 1 92.75 79 ALA A C 1
ATOM 620 O O . ALA A 1 79 ? -11.984 -30.672 -7.922 1 92.75 79 ALA A O 1
ATOM 621 N N . GLN A 1 80 ? -13.086 -29.766 -9.641 1 92.12 80 GLN A N 1
ATOM 622 C CA . GLN A 1 80 ? -14.398 -30.109 -9.102 1 92.12 80 GLN A CA 1
ATOM 623 C C . GLN A 1 80 ? -14.82 -31.516 -9.5 1 92.12 80 GLN A C 1
ATOM 625 O O . GLN A 1 80 ? -15.914 -31.969 -9.156 1 92.12 80 GLN A O 1
ATOM 630 N N . GLY A 1 81 ? -14.047 -32.156 -10.258 1 90.75 81 GLY A N 1
ATOM 631 C CA . GLY A 1 81 ? -14.297 -33.562 -10.609 1 90.75 81 GLY A CA 1
ATOM 632 C C . GLY A 1 81 ? -15.047 -33.719 -11.914 1 90.75 81 GLY A C 1
ATOM 633 O O . GLY A 1 81 ? -15.531 -34.812 -12.234 1 90.75 81 GLY A O 1
ATOM 634 N N . GLU A 1 82 ? -15.094 -32.594 -12.578 1 91.5 82 GLU A N 1
ATOM 635 C CA . GLU A 1 82 ? -15.789 -32.656 -13.852 1 91.5 82 GLU A CA 1
ATOM 636 C C . GLU A 1 82 ? -14.891 -33.25 -14.938 1 91.5 82 GLU A C 1
ATOM 638 O O . GLU A 1 82 ? -13.688 -33 -14.977 1 91.5 82 GLU A O 1
ATOM 643 N N . GLU A 1 83 ? -15.5 -34.062 -15.805 1 88.5 83 GLU A N 1
ATOM 644 C CA . GLU A 1 83 ? -14.758 -34.656 -16.922 1 88.5 83 GLU A CA 1
ATOM 645 C C . GLU A 1 83 ? -14.867 -33.781 -18.172 1 88.5 83 GLU A C 1
ATOM 647 O O . GLU A 1 83 ? -15.953 -33.312 -18.516 1 88.5 83 GLU A O 1
ATOM 652 N N . ILE A 1 84 ? -13.703 -33.531 -18.656 1 89.62 84 ILE A N 1
ATOM 653 C CA . ILE A 1 84 ? -13.672 -32.719 -19.875 1 89.62 84 ILE A CA 1
ATOM 654 C C . ILE A 1 84 ? -13.055 -33.531 -21.016 1 89.62 84 ILE A C 1
ATOM 656 O O . ILE A 1 84 ? -11.852 -33.812 -21.016 1 89.62 84 ILE A O 1
ATOM 660 N N . GLU A 1 85 ? -13.727 -33.844 -22.078 1 89.44 85 GLU A N 1
ATOM 661 C CA . GLU A 1 85 ? -13.344 -34.812 -23.094 1 89.44 85 GLU A CA 1
ATOM 662 C C . GLU A 1 85 ? -12.406 -34.219 -24.125 1 89.44 85 GLU A C 1
ATOM 664 O O . GLU A 1 85 ? -11.633 -34.906 -24.766 1 89.44 85 GLU A O 1
ATOM 669 N N . ILE A 1 86 ? -12.336 -32.938 -24.219 1 91.69 86 ILE A N 1
ATOM 670 C CA . ILE A 1 86 ? -11.648 -32.312 -25.344 1 91.69 86 ILE A CA 1
ATOM 671 C C . ILE A 1 86 ? -10.141 -32.375 -25.141 1 91.69 86 ILE A C 1
ATOM 673 O O . ILE A 1 86 ? -9.367 -32.219 -26.078 1 91.69 86 ILE A O 1
ATOM 677 N N . TYR A 1 87 ? -9.695 -32.688 -23.922 1 94 87 TYR A N 1
ATOM 678 C CA . TYR A 1 87 ? -8.266 -32.719 -23.641 1 94 87 TYR A CA 1
ATOM 679 C C . TYR A 1 87 ? -7.734 -34.125 -23.516 1 94 87 TYR A C 1
ATOM 681 O O . TYR A 1 87 ? -8.5 -35.062 -23.25 1 94 87 TYR A O 1
ATOM 689 N N . THR A 1 88 ? -6.441 -34.281 -23.719 1 93.5 88 THR A N 1
ATOM 690 C CA . THR A 1 88 ? -5.812 -35.594 -23.609 1 93.5 88 THR A CA 1
ATOM 691 C C . THR A 1 88 ? -5.742 -36.031 -22.141 1 93.5 88 THR A C 1
ATOM 693 O O . THR A 1 88 ? -5.836 -35.188 -21.234 1 93.5 88 THR A O 1
ATOM 696 N N . LYS A 1 89 ? -5.613 -37.281 -21.969 1 93.19 89 LYS A N 1
ATOM 697 C CA . LYS A 1 89 ? -5.445 -37.844 -20.625 1 93.19 89 LYS A CA 1
ATOM 698 C C . LYS A 1 89 ? -4.211 -37.25 -19.953 1 93.19 89 LYS A C 1
ATOM 700 O O . LYS A 1 89 ? -4.223 -36.969 -18.75 1 93.19 89 LYS A O 1
ATOM 705 N N . ARG A 1 90 ? -3.191 -37.062 -20.719 1 93.62 90 ARG A N 1
ATOM 706 C CA . ARG A 1 90 ? -1.953 -36.5 -20.188 1 93.62 90 ARG A CA 1
ATOM 707 C C . ARG A 1 90 ? -2.16 -35.062 -19.703 1 93.62 90 ARG A C 1
ATOM 709 O O . ARG A 1 90 ? -1.742 -34.719 -18.609 1 93.62 90 ARG A O 1
ATOM 716 N N . ASP A 1 91 ? -2.838 -34.281 -20.531 1 95.38 91 ASP A N 1
ATOM 717 C CA . ASP A 1 91 ? -3.1 -32.906 -20.172 1 95.38 91 ASP A CA 1
ATOM 718 C C . ASP A 1 91 ? -3.867 -32.812 -18.844 1 95.38 91 ASP A C 1
ATOM 720 O O . ASP A 1 91 ? -3.52 -32 -17.984 1 95.38 91 ASP A O 1
ATOM 724 N N . LYS A 1 92 ? -4.852 -33.594 -18.734 1 95.88 92 LYS A N 1
ATOM 725 C CA . LYS A 1 92 ? -5.695 -33.594 -17.531 1 95.88 92 LYS A CA 1
ATOM 726 C C . LYS A 1 92 ? -4.918 -34.031 -16.312 1 95.88 92 LYS A C 1
ATOM 728 O O . LYS A 1 92 ? -5.066 -33.469 -15.219 1 95.88 92 LYS A O 1
ATOM 733 N N . GLN A 1 93 ? -4.121 -35.031 -16.531 1 95.25 93 GLN A N 1
ATOM 734 C CA . GLN A 1 93 ? -3.332 -35.531 -15.422 1 95.25 93 GLN A CA 1
ATOM 735 C C . GLN A 1 93 ? -2.338 -34.5 -14.93 1 95.25 93 GLN A C 1
ATOM 737 O O . GLN A 1 93 ? -2.119 -34.344 -13.719 1 95.25 93 GLN A O 1
ATOM 742 N N . GLU A 1 94 ? -1.718 -33.812 -15.836 1 96.25 94 GLU A N 1
ATOM 743 C CA . GLU A 1 94 ? -0.798 -32.719 -15.477 1 96.25 94 GLU A CA 1
ATOM 744 C C . GLU A 1 94 ? -1.481 -31.688 -14.594 1 96.25 94 GLU A C 1
ATOM 746 O O . GLU A 1 94 ? -0.898 -31.219 -13.609 1 96.25 94 GLU A O 1
ATOM 751 N N . ILE A 1 95 ? -2.682 -31.375 -14.93 1 96.88 95 ILE A N 1
ATOM 752 C CA . ILE A 1 95 ? -3.449 -30.391 -14.172 1 96.88 95 ILE A CA 1
ATOM 753 C C . ILE A 1 95 ? -3.787 -30.938 -12.789 1 96.88 95 ILE A C 1
ATOM 755 O O . ILE A 1 95 ? -3.652 -30.25 -11.781 1 96.88 95 ILE A O 1
ATOM 759 N N . LYS A 1 96 ? -4.227 -32.156 -12.734 1 96.44 96 LYS A N 1
ATOM 760 C CA . LYS A 1 96 ? -4.523 -32.781 -11.453 1 96.44 96 LYS A CA 1
ATOM 761 C C . LYS A 1 96 ? -3.299 -32.812 -10.547 1 96.44 96 LYS A C 1
ATOM 763 O O . LYS A 1 96 ? -3.41 -32.562 -9.344 1 96.44 96 LYS A O 1
ATOM 768 N N . ASN A 1 97 ? -2.191 -33.125 -11.141 1 97.44 97 ASN A N 1
ATOM 769 C CA . ASN A 1 97 ? -0.941 -33.125 -10.391 1 97.44 97 ASN A CA 1
ATOM 770 C C . ASN A 1 97 ? -0.609 -31.734 -9.844 1 97.44 97 ASN A C 1
ATOM 772 O O . ASN A 1 97 ? -0.171 -31.609 -8.695 1 97.44 97 ASN A O 1
ATOM 776 N N . LEU A 1 98 ? -0.804 -30.75 -10.68 1 96.38 98 LEU A N 1
ATOM 777 C CA . LEU A 1 98 ? -0.526 -29.391 -10.242 1 96.38 98 LEU A CA 1
ATOM 778 C C . LEU A 1 98 ? -1.468 -28.969 -9.117 1 96.38 98 LEU A C 1
ATOM 780 O O . LEU A 1 98 ? -1.062 -28.266 -8.188 1 96.38 98 LEU A O 1
ATOM 784 N N . ILE A 1 99 ? -2.699 -29.344 -9.203 1 94.62 99 ILE A N 1
ATOM 785 C CA . ILE A 1 99 ? -3.645 -29.078 -8.117 1 94.62 99 ILE A CA 1
ATOM 786 C C . ILE A 1 99 ? -3.127 -29.703 -6.824 1 94.62 99 ILE A C 1
ATOM 788 O O . ILE A 1 99 ? -3.119 -29.047 -5.777 1 94.62 99 ILE A O 1
ATOM 792 N N . LYS A 1 100 ? -2.67 -30.906 -6.949 1 95.44 100 LYS A N 1
ATOM 793 C CA . LYS A 1 100 ? -2.107 -31.594 -5.789 1 95.44 100 LYS A CA 1
ATOM 794 C C . LYS A 1 100 ? -0.88 -30.859 -5.258 1 95.44 100 LYS A C 1
ATOM 796 O O . LYS A 1 100 ? -0.689 -30.75 -4.043 1 95.44 100 LYS A O 1
ATOM 801 N N . ALA A 1 101 ? -0.059 -30.422 -6.145 1 95.12 101 ALA A N 1
ATOM 802 C CA . ALA A 1 101 ? 1.158 -29.703 -5.758 1 95.12 101 ALA A CA 1
ATOM 803 C C . ALA A 1 101 ? 0.828 -28.422 -5.016 1 95.12 101 ALA A C 1
ATOM 805 O O . ALA A 1 101 ? 1.432 -28.109 -3.982 1 95.12 101 ALA A O 1
ATOM 806 N N . TYR A 1 102 ? -0.125 -27.688 -5.492 1 90.94 102 TYR A N 1
ATOM 807 C CA . TYR A 1 102 ? -0.519 -26.438 -4.848 1 90.94 102 TYR A CA 1
ATOM 808 C C . TYR A 1 102 ? -1.166 -26.703 -3.494 1 90.94 102 TYR A C 1
ATOM 810 O O . TYR A 1 102 ? -1.004 -25.906 -2.559 1 90.94 102 TYR A O 1
ATOM 818 N N . ASN A 1 103 ? -1.919 -27.734 -3.449 1 89.38 103 ASN A N 1
ATOM 819 C CA . ASN A 1 103 ? -2.453 -28.141 -2.152 1 89.38 103 ASN A CA 1
ATOM 820 C C . ASN A 1 103 ? -1.34 -28.5 -1.171 1 89.38 103 ASN A C 1
ATOM 822 O O . ASN A 1 103 ? -1.427 -28.172 0.015 1 89.38 103 ASN A O 1
ATOM 826 N N . PHE A 1 104 ? -0.392 -29.203 -1.712 1 91.06 104 PHE A N 1
ATOM 827 C CA . PHE A 1 104 ? 0.777 -29.531 -0.904 1 91.06 104 PHE A CA 1
ATOM 828 C C . PHE A 1 104 ? 1.442 -28.266 -0.374 1 91.06 104 PHE A C 1
ATOM 830 O O . PHE A 1 104 ? 1.78 -28.188 0.809 1 91.06 104 PHE A O 1
ATOM 837 N N . LEU A 1 105 ? 1.614 -27.25 -1.173 1 89 105 LEU A N 1
ATOM 838 C CA . LEU A 1 105 ? 2.195 -25.984 -0.767 1 89 105 LEU A CA 1
ATOM 839 C C . LEU A 1 105 ? 1.367 -25.328 0.338 1 89 105 LEU A C 1
ATOM 841 O O . LEU A 1 105 ? 1.92 -24.766 1.286 1 89 105 LEU A O 1
ATOM 845 N N . SER A 1 106 ? 0.063 -25.391 0.168 1 83.44 106 SER A N 1
ATOM 846 C CA . SER A 1 106 ? -0.852 -24.766 1.117 1 83.44 106 SER A CA 1
ATOM 847 C C . SER A 1 106 ? -0.767 -25.438 2.488 1 83.44 106 SER A C 1
ATOM 849 O O . SER A 1 106 ? -1.129 -24.828 3.5 1 83.44 106 SER A O 1
ATOM 851 N N . SER A 1 107 ? -0.339 -26.656 2.488 1 83.12 107 SER A N 1
ATOM 852 C CA . SER A 1 107 ? -0.267 -27.406 3.736 1 83.12 107 SER A CA 1
ATOM 853 C C . SER A 1 107 ? 0.989 -27.047 4.523 1 83.12 107 SER A C 1
ATOM 855 O O . SER A 1 107 ? 1.088 -27.359 5.715 1 83.12 107 SER A O 1
ATOM 857 N N . ILE A 1 108 ? 1.883 -26.453 3.828 1 80 108 ILE A N 1
ATOM 858 C CA . ILE A 1 108 ? 3.111 -26.031 4.492 1 80 108 ILE A CA 1
ATOM 859 C C . ILE A 1 108 ? 2.867 -24.719 5.246 1 80 108 ILE A C 1
ATOM 861 O O . ILE A 1 108 ? 2.516 -23.703 4.645 1 80 108 ILE A O 1
ATOM 865 N N . GLU A 1 109 ? 2.885 -24.734 6.559 1 75.31 109 GLU A N 1
ATOM 866 C CA . GLU A 1 109 ? 2.59 -23.594 7.414 1 75.31 109 GLU A CA 1
ATOM 867 C C . GLU A 1 109 ? 3.67 -22.516 7.301 1 75.31 109 GLU A C 1
ATOM 869 O O . GLU A 1 109 ? 4.852 -22.828 7.145 1 75.31 109 GLU A O 1
ATOM 874 N N . SER A 1 110 ? 3.129 -21.328 7.242 1 75.5 110 SER A N 1
ATOM 875 C CA . SER A 1 110 ? 4.078 -20.234 7.34 1 75.5 110 SER A CA 1
ATOM 876 C C . SER A 1 110 ? 4.738 -20.188 8.711 1 75.5 110 SER A C 1
ATOM 878 O O . SER A 1 110 ? 4.129 -20.578 9.711 1 75.5 110 SER A O 1
ATOM 880 N N . SER A 1 111 ? 6.074 -20.031 8.664 1 73.56 111 SER A N 1
ATOM 881 C CA . SER A 1 111 ? 6.832 -19.984 9.914 1 73.56 111 SER A CA 1
ATOM 882 C C . SER A 1 111 ? 7.645 -18.703 10.008 1 73.56 111 SER A C 1
ATOM 884 O O . SER A 1 111 ? 7.906 -18.047 9 1 73.56 111 SER A O 1
ATOM 886 N N . GLN A 1 112 ? 7.887 -18.359 11.242 1 76 112 GLN A N 1
ATOM 887 C CA . GLN A 1 112 ? 8.773 -17.219 11.477 1 76 112 GLN A CA 1
ATOM 888 C C . GLN A 1 112 ? 10.211 -17.547 11.078 1 76 112 GLN A C 1
ATOM 890 O O . GLN A 1 112 ? 11 -16.656 10.789 1 76 112 GLN A O 1
ATOM 895 N N . GLU A 1 113 ? 10.422 -18.844 11.039 1 82.44 113 GLU A N 1
ATOM 896 C CA . GLU A 1 113 ? 11.75 -19.281 10.625 1 82.44 113 GLU A CA 1
ATOM 897 C C . GLU A 1 113 ? 11.82 -19.484 9.117 1 82.44 113 GLU A C 1
ATOM 899 O O . GLU A 1 113 ? 10.844 -19.922 8.5 1 82.44 113 GLU A O 1
ATOM 904 N N . PRO A 1 114 ? 12.961 -19.156 8.648 1 86.88 114 PRO A N 1
ATOM 905 C CA . PRO A 1 114 ? 13.109 -19.359 7.203 1 86.88 114 PRO A CA 1
ATOM 906 C C . PRO A 1 114 ? 12.93 -20.812 6.785 1 86.88 114 PRO A C 1
ATOM 908 O O . PRO A 1 114 ? 13.359 -21.719 7.5 1 86.88 114 PRO A O 1
ATOM 911 N N . PHE A 1 115 ? 12.32 -21.016 5.727 1 91.81 115 PHE A N 1
ATOM 912 C CA . PHE A 1 115 ? 12.086 -22.344 5.191 1 91.81 115 PHE A CA 1
ATOM 913 C C . PHE A 1 115 ? 13.391 -22.969 4.707 1 91.81 115 PHE A C 1
ATOM 915 O O . PHE A 1 115 ? 14.141 -22.344 3.957 1 91.81 115 PHE A O 1
ATOM 922 N N . VAL A 1 116 ? 13.656 -24.156 5.102 1 94.88 116 VAL A N 1
ATOM 923 C CA . VAL A 1 116 ? 14.867 -24.859 4.691 1 94.88 116 VAL A CA 1
ATOM 924 C C . VAL A 1 116 ? 14.586 -25.703 3.445 1 94.88 116 VAL A C 1
ATOM 926 O O . VAL A 1 116 ? 13.766 -26.625 3.484 1 94.88 116 VAL A O 1
ATOM 929 N N . VAL A 1 117 ? 15.25 -25.406 2.391 1 96.94 117 VAL A N 1
ATOM 930 C CA . VAL A 1 117 ? 15.102 -26.141 1.136 1 96.94 117 VAL A CA 1
ATOM 931 C C . VAL A 1 117 ? 15.969 -27.391 1.168 1 96.94 117 VAL A C 1
ATOM 933 O O . VAL A 1 117 ? 17.188 -27.312 1.364 1 96.94 117 VAL A O 1
ATOM 936 N N . THR A 1 118 ? 15.359 -28.516 1.001 1 97.56 118 THR A N 1
ATOM 937 C CA . THR A 1 118 ? 16.094 -29.781 0.94 1 97.56 118 THR A CA 1
ATOM 938 C C . THR A 1 118 ? 15.883 -30.469 -0.407 1 97.56 118 THR A C 1
ATOM 940 O O . THR A 1 118 ? 14.922 -30.172 -1.117 1 97.56 118 THR A O 1
ATOM 943 N N . GLU A 1 119 ? 16.828 -31.359 -0.776 1 97.88 119 GLU A N 1
ATOM 944 C CA . GLU A 1 119 ? 16.656 -32.156 -1.999 1 97.88 119 GLU A CA 1
ATOM 945 C C . GLU A 1 119 ? 15.383 -33 -1.93 1 97.88 119 GLU A C 1
ATOM 947 O O . GLU A 1 119 ? 14.711 -33.188 -2.943 1 97.88 119 GLU A O 1
ATOM 952 N N . GLU A 1 120 ? 15.078 -33.375 -0.733 1 97.12 120 GLU A N 1
ATOM 953 C CA . GLU A 1 120 ? 13.898 -34.219 -0.531 1 97.12 120 GLU A CA 1
ATOM 954 C C . GLU A 1 120 ? 12.625 -33.469 -0.927 1 97.12 120 GLU A C 1
ATOM 956 O O . GLU A 1 120 ? 11.75 -34.031 -1.596 1 97.12 120 GLU A O 1
ATOM 961 N N . ILE A 1 121 ? 12.508 -32.281 -0.479 1 96.5 121 ILE A N 1
ATOM 962 C CA . ILE A 1 121 ? 11.32 -31.516 -0.787 1 96.5 121 ILE A CA 1
ATOM 963 C C . ILE A 1 121 ? 11.25 -31.234 -2.289 1 96.5 121 ILE A C 1
ATOM 965 O O . ILE A 1 121 ? 10.172 -31.297 -2.887 1 96.5 121 ILE A O 1
ATOM 969 N N . ILE A 1 122 ? 12.391 -30.953 -2.908 1 98.25 122 ILE A N 1
ATOM 970 C CA . ILE A 1 122 ? 12.445 -30.703 -4.344 1 98.25 122 ILE A CA 1
ATOM 971 C C . ILE A 1 122 ? 12 -31.953 -5.102 1 98.25 122 ILE A C 1
ATOM 973 O O . ILE A 1 122 ? 11.172 -31.875 -6.016 1 98.25 122 ILE A O 1
ATOM 977 N N . CYS A 1 123 ? 12.555 -33.062 -4.68 1 98.12 123 CYS A N 1
ATOM 978 C CA . CYS A 1 123 ? 12.195 -34.344 -5.312 1 98.12 123 CYS A CA 1
ATOM 979 C C . CYS A 1 123 ? 10.719 -34.656 -5.09 1 98.12 123 CYS A C 1
ATOM 981 O O . CYS A 1 123 ? 10.062 -35.219 -5.973 1 98.12 123 CYS A O 1
ATOM 983 N N . GLU A 1 124 ? 10.234 -34.344 -3.932 1 97.19 124 GLU A N 1
ATOM 984 C CA . GLU A 1 124 ? 8.82 -34.562 -3.643 1 97.19 124 GLU A CA 1
ATOM 985 C C . GLU A 1 124 ? 7.934 -33.719 -4.543 1 97.19 124 GLU A C 1
ATOM 987 O O . GLU A 1 124 ? 6.914 -34.188 -5.051 1 97.19 124 GLU A O 1
ATOM 992 N N . LEU A 1 125 ? 8.258 -32.469 -4.699 1 97.38 125 LEU A N 1
ATOM 993 C CA . LEU A 1 125 ? 7.508 -31.625 -5.602 1 97.38 125 LEU A CA 1
ATOM 994 C C . LEU A 1 125 ? 7.496 -32.188 -7.016 1 97.38 125 LEU A C 1
ATOM 996 O O . LEU A 1 125 ? 6.441 -32.25 -7.656 1 97.38 125 LEU A O 1
ATOM 1000 N N . HIS A 1 126 ? 8.664 -32.594 -7.473 1 98.19 126 HIS A N 1
ATOM 1001 C CA . HIS A 1 126 ? 8.766 -33.188 -8.805 1 98.19 126 HIS A CA 1
ATOM 1002 C C . HIS A 1 126 ? 7.926 -34.438 -8.906 1 98.19 126 HIS A C 1
ATOM 1004 O O . HIS A 1 126 ? 7.238 -34.656 -9.906 1 98.19 126 HIS A O 1
ATOM 1010 N N . LYS A 1 127 ? 8.023 -35.25 -7.879 1 97.56 127 LYS A N 1
ATOM 1011 C CA . LYS A 1 127 ? 7.234 -36.469 -7.84 1 97.56 127 LYS A CA 1
ATOM 1012 C C . LYS A 1 127 ? 5.746 -36.156 -7.988 1 97.56 127 LYS A C 1
ATOM 1014 O O . LYS A 1 127 ? 5.051 -36.812 -8.773 1 97.56 127 LYS A O 1
ATOM 1019 N N . ILE A 1 128 ? 5.277 -35.188 -7.305 1 97.25 128 ILE A N 1
ATOM 1020 C CA . ILE A 1 128 ? 3.865 -34.844 -7.324 1 97.25 128 ILE A CA 1
ATOM 1021 C C . ILE A 1 128 ? 3.469 -34.375 -8.727 1 97.25 128 ILE A C 1
ATOM 1023 O O . ILE A 1 128 ? 2.467 -34.844 -9.281 1 97.25 128 ILE A O 1
ATOM 1027 N N . ILE A 1 129 ? 4.27 -33.594 -9.398 1 96.38 129 ILE A N 1
ATOM 1028 C CA . ILE A 1 129 ? 3.812 -32.938 -10.625 1 96.38 129 ILE A CA 1
ATOM 1029 C C . ILE A 1 129 ? 3.979 -33.875 -11.805 1 96.38 129 ILE A C 1
ATOM 1031 O O . ILE A 1 129 ? 3.461 -33.625 -12.898 1 96.38 129 ILE A O 1
ATOM 1035 N N . THR A 1 130 ? 4.73 -35 -11.602 1 96.19 130 THR A N 1
ATOM 1036 C CA . THR A 1 130 ? 4.938 -35.906 -12.719 1 96.19 130 THR A CA 1
ATOM 1037 C C . THR A 1 130 ? 4.332 -37.281 -12.414 1 96.19 130 THR A C 1
ATOM 1039 O O . THR A 1 130 ? 4.523 -38.25 -13.172 1 96.19 130 THR A O 1
ATOM 1042 N N . SER A 1 131 ? 3.643 -37.344 -11.336 1 94.5 131 SER A N 1
ATOM 1043 C CA . SER A 1 131 ? 3.027 -38.594 -10.945 1 94.5 131 SER A CA 1
ATOM 1044 C C . SER A 1 131 ? 2.031 -39.062 -12 1 94.5 131 SER A C 1
ATOM 1046 O O . SER A 1 131 ? 1.265 -38.281 -12.539 1 94.5 131 SER A O 1
ATOM 1048 N N . ASP A 1 132 ? 2.033 -40.375 -12.312 1 92.69 132 ASP A N 1
ATOM 1049 C CA . ASP A 1 132 ? 1.062 -41.031 -13.172 1 92.69 132 ASP A CA 1
ATOM 1050 C C . ASP A 1 132 ? 1.131 -40.469 -14.602 1 92.69 132 ASP A C 1
ATOM 1052 O O . ASP A 1 132 ? 0.116 -40.406 -15.297 1 92.69 132 ASP A O 1
ATOM 1056 N N . ILE A 1 133 ? 2.176 -39.875 -14.93 1 92.19 133 ILE A N 1
ATOM 1057 C CA . ILE A 1 133 ? 2.451 -39.469 -16.297 1 92.19 133 ILE A CA 1
ATOM 1058 C C . ILE A 1 133 ? 3.479 -40.406 -16.922 1 92.19 133 ILE A C 1
ATOM 1060 O O . ILE A 1 133 ? 4.594 -40.531 -16.406 1 92.19 133 ILE A O 1
ATOM 1064 N N . LEU A 1 134 ? 3.021 -41.062 -17.859 1 83.94 134 LEU A N 1
ATOM 1065 C CA . LEU A 1 134 ? 3.875 -42.062 -18.484 1 83.94 134 LEU A CA 1
ATOM 1066 C C . LEU A 1 134 ? 5.02 -41.406 -19.25 1 83.94 134 LEU A C 1
ATOM 1068 O O . LEU A 1 134 ? 4.793 -40.531 -20.109 1 83.94 134 LEU A O 1
ATOM 1072 N N . ASP A 1 135 ? 6.16 -41.625 -18.844 1 83.75 135 ASP A N 1
ATOM 1073 C CA . ASP A 1 135 ? 7.383 -41.156 -19.484 1 83.75 135 ASP A CA 1
ATOM 1074 C C . ASP A 1 135 ? 8.516 -42.188 -19.328 1 83.75 135 ASP A C 1
ATOM 1076 O O . ASP A 1 135 ? 8.797 -42.625 -18.219 1 83.75 135 ASP A O 1
ATOM 1080 N N . GLU A 1 136 ? 9.055 -42.562 -20.344 1 83.56 136 GLU A N 1
ATOM 1081 C CA . GLU A 1 136 ? 10.078 -43.594 -20.344 1 83.56 136 GLU A CA 1
ATOM 1082 C C . GLU A 1 136 ? 11.32 -43.156 -19.578 1 83.56 136 GLU A C 1
ATOM 1084 O O . GLU A 1 136 ? 11.992 -43.969 -18.953 1 83.56 136 GLU A O 1
ATOM 1089 N N . ASN A 1 137 ? 11.602 -41.969 -19.609 1 86.75 137 ASN A N 1
ATOM 1090 C CA . ASN A 1 137 ? 12.852 -41.5 -19.047 1 86.75 137 ASN A CA 1
ATOM 1091 C C . ASN A 1 137 ? 12.625 -40.781 -17.719 1 86.75 137 ASN A C 1
ATOM 1093 O O . ASN A 1 137 ? 13.43 -40.906 -16.797 1 86.75 137 ASN A O 1
ATOM 1097 N N . ASN A 1 138 ? 11.523 -40.219 -17.609 1 91.5 138 ASN A N 1
ATOM 1098 C CA . ASN A 1 138 ? 11.305 -39.406 -16.422 1 91.5 138 ASN A CA 1
ATOM 1099 C C . ASN A 1 138 ? 10.703 -40.188 -15.281 1 91.5 138 ASN A C 1
ATOM 1101 O O . ASN A 1 138 ? 9.492 -40.469 -15.273 1 91.5 138 ASN A O 1
ATOM 1105 N N . ILE A 1 139 ? 11.516 -40.562 -14.328 1 91.69 139 ILE A N 1
ATOM 1106 C CA . ILE A 1 139 ? 11.062 -41.219 -13.109 1 91.69 139 ILE A CA 1
ATOM 1107 C C . ILE A 1 139 ? 10.758 -40.188 -12.031 1 91.69 139 ILE A C 1
ATOM 1109 O O . ILE A 1 139 ? 11.641 -39.406 -11.648 1 91.69 139 ILE A O 1
ATOM 1113 N N . PRO A 1 140 ? 9.57 -40.156 -11.555 1 94.69 140 PRO A N 1
ATOM 1114 C CA . PRO A 1 140 ? 9.18 -39.156 -10.555 1 94.69 140 PRO A CA 1
ATOM 1115 C C . PRO A 1 140 ? 10.141 -39.094 -9.375 1 94.69 140 PRO A C 1
ATOM 1117 O O . PRO A 1 140 ? 10.375 -40.094 -8.711 1 94.69 140 PRO A O 1
ATOM 1120 N N . GLY A 1 141 ? 10.688 -37.906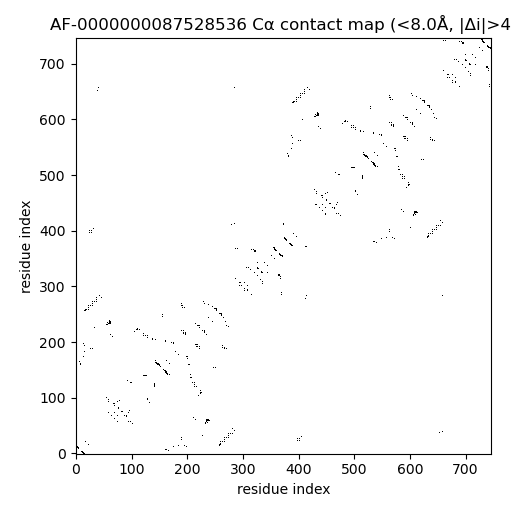 -9.109 1 95.88 141 GLY A N 1
ATOM 1121 C CA . GLY A 1 141 ? 11.531 -37.625 -7.953 1 95.88 141 GLY A CA 1
ATOM 1122 C C . GLY A 1 141 ? 12.961 -38.094 -8.141 1 95.88 141 GLY A C 1
ATOM 1123 O O . GLY A 1 141 ? 13.773 -38 -7.219 1 95.88 141 GLY A O 1
ATOM 1124 N N . LYS A 1 142 ? 13.281 -38.531 -9.359 1 95.94 142 LYS A N 1
ATOM 1125 C CA . LYS A 1 142 ? 14.633 -39.031 -9.602 1 95.94 142 LYS A CA 1
ATOM 1126 C C . LYS A 1 142 ? 15.375 -38.156 -10.602 1 95.94 142 LYS A C 1
ATOM 1128 O O . LYS A 1 142 ? 14.805 -37.75 -11.609 1 95.94 142 LYS A O 1
ATOM 1133 N N . TYR A 1 143 ? 16.625 -37.938 -10.289 1 97.62 143 TYR A N 1
ATOM 1134 C CA . TYR A 1 143 ? 17.469 -37.125 -11.156 1 97.62 143 TYR A CA 1
ATOM 1135 C C . TYR A 1 143 ? 17.781 -37.844 -12.461 1 97.62 143 TYR A C 1
ATOM 1137 O O . TYR A 1 143 ? 17.906 -39.062 -12.477 1 97.62 143 TYR A O 1
ATOM 1145 N N . ARG A 1 144 ? 17.938 -37.062 -13.461 1 96 144 ARG A N 1
ATOM 1146 C CA . ARG A 1 144 ? 18.219 -37.594 -14.781 1 96 144 ARG A CA 1
ATOM 1147 C C . ARG A 1 144 ? 19.703 -37.969 -14.906 1 96 144 ARG A C 1
ATOM 1149 O O . ARG A 1 144 ? 20.547 -37.438 -14.18 1 96 144 ARG A O 1
ATOM 1156 N N . ASN A 1 145 ? 19.953 -38.875 -15.781 1 93.5 145 ASN A N 1
ATOM 1157 C CA . ASN A 1 145 ? 21.297 -39.219 -16.188 1 93.5 145 ASN A CA 1
ATOM 1158 C C . ASN A 1 145 ? 21.453 -39.219 -17.703 1 93.5 145 ASN A C 1
ATOM 1160 O O . ASN A 1 145 ? 21.594 -40.25 -18.344 1 93.5 145 ASN A O 1
ATOM 1164 N N . GLY A 1 146 ? 21.438 -38.062 -18.266 1 92.31 146 GLY A N 1
ATOM 1165 C CA . GLY A 1 146 ? 21.531 -37.875 -19.703 1 92.31 146 GLY A CA 1
ATOM 1166 C C . GLY A 1 146 ? 21.406 -36.438 -20.141 1 92.31 146 GLY A C 1
ATOM 1167 O O . GLY A 1 146 ? 21.312 -35.531 -19.297 1 92.31 146 GLY A O 1
ATOM 1168 N N . ILE A 1 147 ? 21.469 -36.25 -21.453 1 92.62 147 ILE A N 1
ATOM 1169 C CA . ILE A 1 147 ? 21.516 -34.906 -22.016 1 92.62 147 ILE A CA 1
ATOM 1170 C C . ILE A 1 147 ? 20.109 -34.406 -22.281 1 92.62 147 ILE A C 1
ATOM 1172 O O . ILE A 1 147 ? 19.25 -35.156 -22.766 1 92.62 147 ILE A O 1
ATOM 1176 N N . VAL A 1 148 ? 19.875 -33.188 -21.828 1 91.06 148 VAL A N 1
ATOM 1177 C CA . VAL A 1 148 ? 18.641 -32.469 -22.172 1 91.06 148 VAL A CA 1
ATOM 1178 C C . VAL A 1 148 ? 18.984 -31.078 -22.672 1 91.06 148 VAL A C 1
ATOM 1180 O O . VAL A 1 148 ? 20.125 -30.609 -22.531 1 91.06 148 VAL A O 1
ATOM 1183 N N . TYR A 1 149 ? 18.062 -30.438 -23.391 1 87.31 149 TYR A N 1
ATOM 1184 C CA . TYR A 1 149 ? 18.219 -29.078 -23.906 1 87.31 149 TYR A CA 1
ATOM 1185 C C . TYR A 1 149 ? 17.109 -28.172 -23.391 1 87.31 149 TYR A C 1
ATOM 1187 O O . TYR A 1 149 ? 15.938 -28.578 -23.328 1 87.31 149 TYR A O 1
ATOM 1195 N N . VAL A 1 150 ? 17.531 -27.016 -22.953 1 85 150 VAL A N 1
ATOM 1196 C CA . VAL A 1 150 ? 16.578 -26.062 -22.406 1 85 150 VAL A CA 1
ATOM 1197 C C . VAL A 1 150 ? 16.469 -24.844 -23.328 1 85 150 VAL A C 1
ATOM 1199 O O . VAL A 1 150 ? 17.469 -24.328 -23.812 1 85 150 VAL A O 1
ATOM 1202 N N . GLY A 1 151 ? 15.234 -24.375 -23.469 1 76.62 151 GLY A N 1
ATOM 1203 C CA . GLY A 1 151 ? 15.016 -23.156 -24.25 1 76.62 151 GLY A CA 1
ATOM 1204 C C . GLY A 1 151 ? 14.672 -23.422 -25.703 1 76.62 151 GLY A C 1
ATOM 1205 O O . GLY A 1 151 ? 14.352 -24.562 -26.062 1 76.62 151 GLY A O 1
ATOM 1206 N N . ASP A 1 152 ? 14.453 -22.344 -26.328 1 73.75 152 ASP A N 1
ATOM 1207 C CA . ASP A 1 152 ? 14.117 -22.359 -27.75 1 73.75 152 ASP A CA 1
ATOM 1208 C C . ASP A 1 152 ? 14.953 -21.359 -28.531 1 73.75 152 ASP A C 1
ATOM 1210 O O . ASP A 1 152 ? 15.141 -20.219 -28.078 1 73.75 152 ASP A O 1
ATOM 1214 N N . LYS A 1 153 ? 15.398 -21.766 -29.609 1 68.81 153 LYS A N 1
ATOM 1215 C CA . LYS A 1 153 ? 16.219 -20.906 -30.453 1 68.81 153 LYS A CA 1
ATOM 1216 C C . LYS A 1 153 ? 15.492 -19.609 -30.797 1 68.81 153 LYS A C 1
ATOM 1218 O O . LYS A 1 153 ? 16.125 -18.547 -30.938 1 68.81 153 LYS A O 1
ATOM 1223 N N . LEU A 1 154 ? 14.273 -19.75 -30.906 1 68.31 154 LEU A N 1
ATOM 1224 C CA . LEU A 1 154 ? 13.484 -18.578 -31.281 1 68.31 154 LEU A CA 1
ATOM 1225 C C . LEU A 1 154 ? 13.305 -17.641 -30.109 1 68.31 154 LEU A C 1
ATOM 1227 O O . LEU A 1 154 ? 13.031 -16.453 -30.297 1 68.31 154 LEU A O 1
ATOM 1231 N N . HIS A 1 155 ? 13.5 -18.281 -28.953 1 68.19 155 HIS A N 1
ATOM 1232 C CA . HIS A 1 155 ? 13.227 -17.484 -27.766 1 68.19 155 HIS A CA 1
ATOM 1233 C C . HIS A 1 155 ? 14.469 -17.375 -26.875 1 68.19 155 HIS A C 1
ATOM 1235 O O . HIS A 1 155 ? 14.492 -17.922 -25.766 1 68.19 155 HIS A O 1
ATOM 1241 N N . GLY A 1 156 ? 15.5 -16.75 -27.297 1 67.75 156 GLY A N 1
ATOM 1242 C CA . GLY A 1 156 ? 16.656 -16.422 -26.469 1 67.75 156 GLY A CA 1
ATOM 1243 C C . GLY A 1 156 ? 17.781 -17.438 -26.578 1 67.75 156 GLY A C 1
ATOM 1244 O O . GLY A 1 156 ? 18.844 -17.25 -26 1 67.75 156 GLY A O 1
ATOM 1245 N N . GLY A 1 157 ? 17.547 -18.641 -27.281 1 77.19 157 GLY A N 1
ATOM 1246 C CA . GLY A 1 157 ? 18.594 -19.625 -27.5 1 77.19 157 GLY A CA 1
ATOM 1247 C C . GLY A 1 157 ? 18.453 -20.844 -26.625 1 77.19 157 GLY A C 1
ATOM 1248 O O . GLY A 1 157 ? 17.422 -21.047 -25.984 1 77.19 157 GLY A O 1
ATOM 1249 N N . THR A 1 158 ? 19.375 -21.797 -26.812 1 82.81 158 THR A N 1
ATOM 1250 C CA . THR A 1 158 ? 19.328 -23.047 -26.078 1 82.81 158 THR A CA 1
ATOM 1251 C C . THR A 1 158 ? 20.484 -23.141 -25.094 1 82.81 158 THR A C 1
ATOM 1253 O O . THR A 1 158 ? 21.547 -22.531 -25.297 1 82.81 158 THR A O 1
ATOM 1256 N N . TYR A 1 159 ? 20.203 -23.641 -23.984 1 84.31 159 TYR A N 1
ATOM 1257 C CA . TYR A 1 159 ? 21.172 -23.922 -22.922 1 84.31 159 TYR A CA 1
ATOM 1258 C C . TYR A 1 159 ? 21.25 -25.422 -22.641 1 84.31 159 TYR A C 1
ATOM 1260 O O . TYR A 1 159 ? 20.234 -26.109 -22.625 1 84.31 159 TYR A O 1
ATOM 1268 N N . THR A 1 160 ? 22.516 -25.906 -22.562 1 88.88 160 THR A N 1
ATOM 1269 C CA . THR A 1 160 ? 22.703 -27.297 -22.172 1 88.88 160 THR A CA 1
ATOM 1270 C C . THR A 1 160 ? 23.094 -27.391 -20.703 1 88.88 160 THR A C 1
ATOM 1272 O O . THR A 1 160 ? 24.203 -27.031 -20.328 1 88.88 160 THR A O 1
ATOM 1275 N N . PRO A 1 161 ? 22.25 -27.953 -19.938 1 92.88 161 PRO A N 1
ATOM 1276 C CA . PRO A 1 161 ? 22.547 -28.125 -18.516 1 92.88 161 PRO A CA 1
ATOM 1277 C C . PRO A 1 161 ? 23.531 -29.266 -18.266 1 92.88 161 PRO A C 1
ATOM 1279 O O . PRO A 1 161 ? 23.906 -29.984 -19.203 1 92.88 161 PRO A O 1
ATOM 1282 N N . PRO A 1 162 ? 23.984 -29.375 -17.016 1 92.81 162 PRO A N 1
ATOM 1283 C CA . PRO A 1 162 ? 24.875 -30.5 -16.703 1 92.81 162 PRO A CA 1
ATOM 1284 C C . PRO A 1 162 ? 24.344 -31.844 -17.188 1 92.81 162 PRO A C 1
ATOM 1286 O O . PRO A 1 162 ? 23.141 -32.094 -17.094 1 92.81 162 PRO A O 1
ATOM 1289 N N . LYS A 1 163 ? 25.219 -32.75 -17.609 1 91.19 163 LYS A N 1
ATOM 1290 C CA . LYS A 1 163 ? 24.766 -33.875 -18.422 1 91.19 163 LYS A CA 1
ATOM 1291 C C . LYS A 1 163 ? 24.828 -35.188 -17.641 1 91.19 163 LYS A C 1
ATOM 1293 O O . LYS A 1 163 ? 24.125 -36.125 -17.953 1 91.19 163 LYS A O 1
ATOM 1298 N N . ILE A 1 164 ? 25.734 -35.219 -16.641 1 93.69 164 ILE A N 1
ATOM 1299 C CA . ILE A 1 164 ? 25.906 -36.531 -15.992 1 93.69 164 ILE A CA 1
ATOM 1300 C C . ILE A 1 164 ? 25.328 -36.469 -14.586 1 93.69 164 ILE A C 1
ATOM 1302 O O . ILE A 1 164 ? 25.328 -35.406 -13.938 1 93.69 164 ILE A O 1
ATOM 1306 N N . LEU A 1 165 ? 24.891 -37.594 -14.102 1 95.62 165 LEU A N 1
ATOM 1307 C CA . LEU A 1 165 ? 24.219 -37.75 -12.82 1 95.62 165 LEU A CA 1
ATOM 1308 C C . LEU A 1 165 ? 25.094 -37.25 -11.68 1 95.62 165 LEU A C 1
ATOM 1310 O O . LEU A 1 165 ? 24.609 -36.562 -10.766 1 95.62 165 LEU A O 1
ATOM 1314 N N . GLU A 1 166 ? 26.344 -37.531 -11.766 1 95.19 166 GLU A N 1
ATOM 1315 C CA . GLU A 1 166 ? 27.266 -37.125 -10.703 1 95.19 166 GLU A CA 1
ATOM 1316 C C . GLU A 1 166 ? 27.328 -35.625 -10.57 1 95.19 166 GLU A C 1
ATOM 1318 O O . GLU A 1 166 ? 27.312 -35.094 -9.461 1 95.19 166 GLU A O 1
ATOM 1323 N N . ASP A 1 167 ? 27.406 -34.938 -11.688 1 96.31 167 ASP A N 1
ATOM 1324 C CA . ASP A 1 167 ? 27.422 -33.469 -11.68 1 96.31 167 ASP A CA 1
ATOM 1325 C C . ASP A 1 167 ? 26.109 -32.906 -11.133 1 96.31 167 ASP A C 1
ATOM 1327 O O . ASP A 1 167 ? 26.109 -31.969 -10.344 1 96.31 167 ASP A O 1
ATOM 1331 N N . ILE A 1 168 ? 25.062 -33.5 -11.523 1 97.31 168 ILE A N 1
ATOM 1332 C CA . ILE A 1 168 ? 23.734 -33.062 -11.109 1 97.31 168 ILE A CA 1
ATOM 1333 C C . ILE A 1 168 ? 23.578 -33.219 -9.602 1 97.31 168 ILE A C 1
ATOM 1335 O O . ILE A 1 168 ? 23.172 -32.281 -8.898 1 97.31 168 ILE A O 1
ATOM 1339 N N . LYS A 1 169 ? 23.953 -34.375 -9.117 1 97.06 169 LYS A N 1
ATOM 1340 C CA . LYS A 1 169 ? 23.844 -34.625 -7.684 1 97.06 169 LYS A CA 1
ATOM 1341 C C . LYS A 1 169 ? 24.703 -33.656 -6.879 1 97.06 169 LYS A C 1
ATOM 1343 O O . LYS A 1 169 ? 24.234 -33.094 -5.875 1 97.06 169 LYS A O 1
ATOM 1348 N N . ASN A 1 170 ? 25.875 -33.438 -7.355 1 96.62 170 ASN A N 1
ATOM 1349 C CA . ASN A 1 170 ? 26.766 -32.531 -6.66 1 96.62 170 ASN A CA 1
ATOM 1350 C C . ASN A 1 170 ? 26.25 -31.109 -6.68 1 96.62 170 ASN A C 1
ATOM 1352 O O . ASN A 1 170 ? 26.281 -30.406 -5.668 1 96.62 170 ASN A O 1
ATOM 1356 N N . LEU A 1 171 ? 25.781 -30.703 -7.805 1 96.81 171 LEU A N 1
ATOM 1357 C CA . LEU A 1 171 ? 25.281 -29.344 -7.953 1 96.81 171 LEU A CA 1
ATOM 1358 C C . LEU A 1 171 ? 24.031 -29.125 -7.105 1 96.81 171 LEU A C 1
ATOM 1360 O O . LEU A 1 171 ? 23.828 -28.047 -6.531 1 96.81 171 LEU A O 1
ATOM 1364 N N . MET A 1 172 ? 23.172 -30.172 -7.055 1 98.06 172 MET A N 1
ATOM 1365 C CA . MET A 1 172 ? 21.969 -30.062 -6.25 1 98.06 172 MET A CA 1
ATOM 1366 C C . MET A 1 172 ? 22.312 -29.969 -4.766 1 98.06 172 MET A C 1
ATOM 1368 O O . MET A 1 172 ? 21.656 -29.25 -4.016 1 98.06 172 MET A O 1
ATOM 1372 N N . ARG A 1 173 ? 23.281 -30.672 -4.355 1 96.94 173 ARG A N 1
ATOM 1373 C CA . ARG A 1 173 ? 23.766 -30.578 -2.982 1 96.94 173 ARG A CA 1
ATOM 1374 C C . ARG A 1 173 ? 24.281 -29.172 -2.693 1 96.94 173 ARG A C 1
ATOM 1376 O O . ARG A 1 173 ? 23.938 -28.562 -1.673 1 96.94 173 ARG A O 1
ATOM 1383 N N . GLU A 1 174 ? 25.094 -28.703 -3.605 1 96.56 174 GLU A N 1
ATOM 1384 C CA . GLU A 1 174 ? 25.641 -27.359 -3.447 1 96.56 174 GLU A CA 1
ATOM 1385 C C . GLU A 1 174 ? 24.531 -26.297 -3.473 1 96.56 174 GLU A C 1
ATOM 1387 O O . GLU A 1 174 ? 24.578 -25.312 -2.73 1 96.56 174 GLU A O 1
ATOM 1392 N N . PHE A 1 175 ? 23.609 -26.531 -4.301 1 97.12 175 PHE A N 1
ATOM 1393 C CA . PHE A 1 175 ? 22.484 -25.625 -4.434 1 97.12 175 PHE A CA 1
ATOM 1394 C C . PHE A 1 175 ? 21.703 -25.516 -3.123 1 97.12 175 PHE A C 1
ATOM 1396 O O . PHE A 1 175 ? 21.453 -24.406 -2.637 1 97.12 175 PHE A O 1
ATOM 1403 N N . THR A 1 176 ? 21.312 -26.641 -2.551 1 97.94 176 THR A N 1
ATOM 1404 C CA . THR A 1 176 ? 20.531 -26.625 -1.322 1 97.94 176 THR A CA 1
ATOM 1405 C C . THR A 1 176 ? 21.344 -26.031 -0.17 1 97.94 176 THR A C 1
ATOM 1407 O O . THR A 1 176 ? 20.797 -25.328 0.682 1 97.94 176 THR A O 1
ATOM 1410 N N . GLU A 1 177 ? 22.625 -26.25 -0.154 1 97 177 GLU A N 1
ATOM 1411 C CA . GLU A 1 177 ? 23.484 -25.625 0.854 1 97 177 GLU A CA 1
ATOM 1412 C C . GLU A 1 177 ? 23.531 -24.109 0.675 1 97 177 GLU A C 1
ATOM 1414 O O . GLU A 1 177 ? 23.422 -23.359 1.649 1 97 177 GLU A O 1
ATOM 1419 N N . TRP A 1 178 ? 23.703 -23.688 -0.54 1 96.75 178 TRP A N 1
ATOM 1420 C CA . TRP A 1 178 ? 23.828 -22.266 -0.865 1 96.75 178 TRP A CA 1
ATOM 1421 C C . TRP A 1 178 ? 22.547 -21.516 -0.56 1 96.75 178 TRP A C 1
ATOM 1423 O O . TRP A 1 178 ? 22.562 -20.484 0.109 1 96.75 178 TRP A O 1
ATOM 1433 N N . ILE A 1 179 ? 21.422 -22.062 -0.979 1 97.44 179 ILE A N 1
ATOM 1434 C CA . ILE A 1 179 ? 20.156 -21.359 -0.852 1 97.44 179 ILE A CA 1
ATOM 1435 C C . ILE A 1 179 ? 19.75 -21.281 0.62 1 97.44 179 ILE A C 1
ATOM 1437 O O . ILE A 1 179 ? 18.922 -20.453 1.004 1 97.44 179 ILE A O 1
ATOM 1441 N N . ASN A 1 180 ? 20.312 -22.172 1.458 1 97.25 180 ASN A N 1
ATOM 1442 C CA . ASN A 1 180 ? 20.016 -22.188 2.887 1 97.25 180 ASN A CA 1
ATOM 1443 C C . ASN A 1 180 ? 21.109 -21.469 3.688 1 97.25 180 ASN A C 1
ATOM 1445 O O . ASN A 1 180 ? 21.078 -21.469 4.918 1 97.25 180 ASN A O 1
ATOM 1449 N N . SER A 1 181 ? 22.078 -20.859 2.986 1 96.19 181 SER A N 1
ATOM 1450 C CA . SER A 1 181 ? 23.141 -20.141 3.686 1 96.19 181 SER A CA 1
ATOM 1451 C C . SER A 1 181 ? 22.578 -18.984 4.508 1 96.19 181 SER A C 1
ATOM 1453 O O . SER A 1 181 ? 21.469 -18.5 4.234 1 96.19 181 SER A O 1
ATOM 1455 N N . ASP A 1 182 ? 23.312 -18.5 5.453 1 93.19 182 ASP A N 1
ATOM 1456 C CA . ASP A 1 182 ? 22.906 -17.375 6.305 1 93.19 182 ASP A CA 1
ATOM 1457 C C . ASP A 1 182 ? 22.656 -16.125 5.484 1 93.19 182 ASP A C 1
ATOM 1459 O O . ASP A 1 182 ? 21.703 -15.375 5.754 1 93.19 182 ASP A O 1
ATOM 1463 N N . GLU A 1 183 ? 23.5 -15.969 4.531 1 92.38 183 GLU A N 1
ATOM 1464 C CA . GLU A 1 183 ? 23.375 -14.789 3.672 1 92.38 183 GLU A CA 1
ATOM 1465 C C . GLU A 1 183 ? 22.047 -14.789 2.928 1 92.38 183 GLU A C 1
ATOM 1467 O O . GLU A 1 183 ? 21.375 -13.758 2.867 1 92.38 183 GLU A O 1
ATOM 1472 N N . LEU A 1 184 ? 21.719 -15.961 2.434 1 94.75 184 LEU A N 1
ATOM 1473 C CA . LEU A 1 184 ? 20.531 -16.031 1.598 1 94.75 184 LEU A CA 1
ATOM 1474 C C . LEU A 1 184 ? 19.266 -16.094 2.455 1 94.75 184 LEU A C 1
ATOM 1476 O O . LEU A 1 184 ? 18.219 -15.562 2.074 1 94.75 184 LEU A O 1
ATOM 1480 N N . VAL A 1 185 ? 19.359 -16.703 3.557 1 92.75 185 VAL A N 1
ATOM 1481 C CA . VAL A 1 185 ? 18.172 -16.812 4.414 1 92.75 185 VAL A CA 1
ATOM 1482 C C . VAL A 1 185 ? 17.844 -15.445 5.008 1 92.75 185 VAL A C 1
ATOM 1484 O O . VAL A 1 185 ? 16.672 -15.148 5.285 1 92.75 185 VAL A O 1
ATOM 1487 N N . GLN A 1 186 ? 18.812 -14.555 5.121 1 90.31 186 GLN A N 1
ATOM 1488 C CA . GLN A 1 186 ? 18.594 -13.219 5.664 1 90.31 186 GLN A CA 1
ATOM 1489 C C . GLN A 1 186 ? 18.234 -12.227 4.562 1 90.31 186 GLN A C 1
ATOM 1491 O O . GLN A 1 186 ? 17.797 -11.109 4.848 1 90.31 186 GLN A O 1
ATOM 1496 N N . CYS A 1 187 ? 18.422 -12.695 3.375 1 92.06 187 CYS A N 1
ATOM 1497 C CA . CYS A 1 187 ? 18.109 -11.844 2.238 1 92.06 187 CYS A CA 1
ATOM 1498 C C . CYS A 1 187 ? 16.594 -11.703 2.07 1 92.06 187 CYS A C 1
ATOM 1500 O O . CYS A 1 187 ? 15.828 -12.484 2.637 1 92.06 187 CYS A O 1
ATOM 1502 N N . ASN A 1 188 ? 16.156 -10.648 1.362 1 94.25 188 ASN A N 1
ATOM 1503 C CA . ASN A 1 188 ? 14.742 -10.477 1.042 1 94.25 188 ASN A CA 1
ATOM 1504 C C . ASN A 1 188 ? 14.164 -11.719 0.369 1 94.25 188 ASN A C 1
ATOM 1506 O O . ASN A 1 188 ? 14.766 -12.258 -0.561 1 94.25 188 ASN A O 1
ATOM 1510 N N . PRO A 1 189 ? 13.086 -12.188 0.852 1 94.5 189 PRO A N 1
ATOM 1511 C CA . PRO A 1 189 ? 12.516 -13.43 0.329 1 94.5 189 PRO A CA 1
ATOM 1512 C C . PRO A 1 189 ? 12.266 -13.375 -1.177 1 94.5 189 PRO A C 1
ATOM 1514 O O . PRO A 1 189 ? 12.344 -14.398 -1.855 1 94.5 189 PRO A O 1
ATOM 1517 N N . PHE A 1 190 ? 11.969 -12.195 -1.751 1 96.62 190 PHE A N 1
ATOM 1518 C CA . PHE A 1 190 ? 11.766 -12.07 -3.189 1 96.62 190 PHE A CA 1
ATOM 1519 C C . PHE A 1 190 ? 13.047 -12.406 -3.949 1 96.62 190 PHE A C 1
ATOM 1521 O O . PHE A 1 190 ? 12.992 -13.023 -5.016 1 96.62 190 PHE A O 1
ATOM 1528 N N . ILE A 1 191 ? 14.148 -12.016 -3.381 1 97.12 191 ILE A N 1
ATOM 1529 C CA . ILE A 1 191 ? 15.438 -12.289 -4 1 97.12 191 ILE A CA 1
ATOM 1530 C C . ILE A 1 191 ? 15.766 -13.781 -3.875 1 97.12 191 ILE A C 1
ATOM 1532 O O . ILE A 1 191 ? 16.078 -14.438 -4.871 1 97.12 191 ILE A O 1
ATOM 1536 N N . ARG A 1 192 ? 15.641 -14.297 -2.674 1 96.88 192 ARG A N 1
ATOM 1537 C CA . ARG A 1 192 ? 15.969 -15.695 -2.41 1 96.88 192 ARG A CA 1
ATOM 1538 C C . ARG A 1 192 ? 15.141 -16.625 -3.285 1 96.88 192 ARG A C 1
ATOM 1540 O O . ARG A 1 192 ? 15.672 -17.562 -3.896 1 96.88 192 ARG A O 1
ATOM 1547 N N . ALA A 1 193 ? 13.844 -16.344 -3.344 1 96.88 193 ALA A N 1
ATOM 1548 C CA . ALA A 1 193 ? 12.938 -17.188 -4.129 1 96.88 193 ALA A CA 1
ATOM 1549 C C . ALA A 1 193 ? 13.281 -17.125 -5.613 1 96.88 193 ALA A C 1
ATOM 1551 O O . ALA A 1 193 ? 13.289 -18.141 -6.305 1 96.88 193 ALA A O 1
ATOM 1552 N N . SER A 1 194 ? 13.586 -15.93 -6.102 1 97.31 194 SER A N 1
ATOM 1553 C CA . SER A 1 194 ? 13.922 -15.75 -7.512 1 97.31 194 SER A CA 1
ATOM 1554 C C . SER A 1 194 ? 15.227 -16.453 -7.859 1 97.31 194 SER A C 1
ATOM 1556 O O . SER A 1 194 ? 15.344 -17.062 -8.922 1 97.31 194 SER A O 1
ATOM 1558 N N . LEU A 1 195 ? 16.172 -16.344 -6.98 1 97.38 195 LEU A N 1
ATOM 1559 C CA . LEU A 1 195 ? 17.453 -17 -7.199 1 97.38 195 LEU A CA 1
ATOM 1560 C C . LEU A 1 195 ? 17.297 -18.516 -7.168 1 97.38 195 LEU A C 1
ATOM 1562 O O . LEU A 1 195 ? 17.938 -19.234 -7.949 1 97.38 195 LEU A O 1
ATOM 1566 N N . ALA A 1 196 ? 16.438 -19 -6.254 1 97.88 196 ALA A N 1
ATOM 1567 C CA . ALA A 1 196 ? 16.172 -20.422 -6.207 1 97.88 196 ALA A CA 1
ATOM 1568 C C . ALA A 1 196 ? 15.562 -20.906 -7.523 1 97.88 196 ALA A C 1
ATOM 1570 O O . ALA A 1 196 ? 15.969 -21.953 -8.047 1 97.88 196 ALA A O 1
ATOM 1571 N N . HIS A 1 197 ? 14.617 -20.141 -8.016 1 97.69 197 HIS A N 1
ATOM 1572 C CA . HIS A 1 197 ? 14 -20.438 -9.305 1 97.69 197 HIS A CA 1
ATOM 1573 C C . HIS A 1 197 ? 15.055 -20.516 -10.414 1 97.69 197 HIS A C 1
ATOM 1575 O O . HIS A 1 197 ? 15.117 -21.516 -11.133 1 97.69 197 HIS A O 1
ATOM 1581 N N . TYR A 1 198 ? 15.906 -19.594 -10.438 1 96.69 198 TYR A N 1
ATOM 1582 C CA . TYR A 1 198 ? 16.875 -19.453 -11.516 1 96.69 198 TYR A CA 1
ATOM 1583 C C . TYR A 1 198 ? 17.906 -20.578 -11.469 1 96.69 198 TYR A C 1
ATOM 1585 O O . TYR A 1 198 ? 18.109 -21.281 -12.453 1 96.69 198 TYR A O 1
ATOM 1593 N N . TYR A 1 199 ? 18.531 -20.75 -10.383 1 96.75 199 TYR A N 1
ATOM 1594 C CA . TYR A 1 199 ? 19.656 -21.688 -10.312 1 96.75 199 TYR A CA 1
ATOM 1595 C C . TYR A 1 199 ? 19.172 -23.125 -10.391 1 96.75 199 TYR A C 1
ATOM 1597 O O . TYR A 1 199 ? 19.844 -23.984 -10.984 1 96.75 199 TYR A O 1
ATOM 1605 N N . PHE A 1 200 ? 17.984 -23.391 -9.797 1 97.81 200 PHE A N 1
ATOM 1606 C CA . PHE A 1 200 ? 17.422 -24.719 -9.977 1 97.81 200 PHE A CA 1
ATOM 1607 C C . PHE A 1 200 ? 17.172 -25 -11.453 1 97.81 200 PHE A C 1
ATOM 1609 O O . PHE A 1 200 ? 17.531 -26.078 -11.953 1 97.81 200 PHE A O 1
ATOM 1616 N N . ALA A 1 201 ? 16.594 -24.047 -12.07 1 95.62 201 ALA A N 1
ATOM 1617 C CA . ALA A 1 201 ? 16.266 -24.219 -13.484 1 95.62 201 ALA A CA 1
ATOM 1618 C C . ALA A 1 201 ? 17.531 -24.391 -14.32 1 95.62 201 ALA A C 1
ATOM 1620 O O . ALA A 1 201 ? 17.516 -25.109 -15.328 1 95.62 201 ALA A O 1
ATOM 1621 N N . THR A 1 202 ? 18.625 -23.781 -13.938 1 93.75 202 THR A N 1
ATOM 1622 C CA . THR A 1 202 ? 19.859 -23.859 -14.695 1 93.75 202 THR A CA 1
ATOM 1623 C C . THR A 1 202 ? 20.531 -25.219 -14.508 1 93.75 202 THR A C 1
ATOM 1625 O O . THR A 1 202 ? 21.172 -25.719 -15.422 1 93.75 202 THR A O 1
ATOM 1628 N N . ILE A 1 203 ? 20.375 -25.766 -13.312 1 95.88 203 ILE A N 1
ATOM 1629 C CA . ILE A 1 203 ? 20.891 -27.109 -13.086 1 95.88 203 ILE A CA 1
ATOM 1630 C C . ILE A 1 203 ? 20.062 -28.125 -13.867 1 95.88 203 ILE A C 1
ATOM 1632 O O . ILE A 1 203 ? 20.609 -29.031 -14.4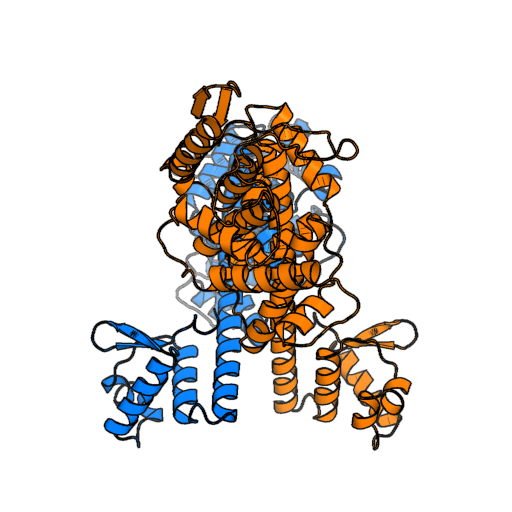92 1 95.88 203 ILE A O 1
ATOM 1636 N N . HIS A 1 204 ? 18.719 -27.938 -13.766 1 96.94 204 HIS A N 1
ATOM 1637 C CA . HIS A 1 204 ? 17.781 -28.75 -14.547 1 96.94 204 HIS A CA 1
ATOM 1638 C C . HIS A 1 204 ? 17.969 -30.234 -14.273 1 96.94 204 HIS A C 1
ATOM 1640 O O . HIS A 1 204 ? 18.25 -31 -15.188 1 96.94 204 HIS A O 1
ATOM 1646 N N . PRO A 1 205 ? 17.734 -30.656 -13.109 1 97.69 205 PRO A N 1
ATOM 1647 C CA . PRO A 1 205 ? 18.188 -31.969 -12.656 1 97.69 205 PRO A CA 1
ATOM 1648 C C . PRO A 1 205 ? 17.297 -33.125 -13.141 1 97.69 205 PRO A C 1
ATOM 1650 O O . PRO A 1 205 ? 17.672 -34.281 -13.016 1 97.69 205 PRO A O 1
ATOM 1653 N N . PHE A 1 206 ? 16.125 -32.875 -13.695 1 97.62 206 PHE A N 1
ATOM 1654 C CA . PHE A 1 206 ? 15.188 -33.906 -14.07 1 97.62 206 PHE A CA 1
ATOM 1655 C C . PHE A 1 206 ? 15.047 -34 -15.586 1 97.62 206 PHE A C 1
ATOM 1657 O O . PHE A 1 206 ? 15.508 -33.125 -16.312 1 97.62 206 PHE A O 1
ATOM 1664 N N . TRP A 1 207 ? 14.461 -35.094 -16.078 1 95.31 207 TRP A N 1
ATOM 1665 C CA . TRP A 1 207 ? 14.234 -35.281 -17.5 1 95.31 207 TRP A CA 1
ATOM 1666 C C . TRP A 1 207 ? 13.125 -34.375 -18 1 95.31 207 TRP A C 1
ATOM 1668 O O . TRP A 1 207 ? 13.18 -33.875 -19.125 1 95.31 207 TRP A O 1
ATOM 1678 N N . ASP A 1 208 ? 12.156 -34.188 -17.219 1 93.44 208 ASP A N 1
ATOM 1679 C CA . ASP A 1 208 ? 11.016 -33.312 -17.453 1 93.44 208 ASP A CA 1
ATOM 1680 C C . ASP A 1 208 ? 10.477 -32.719 -16.156 1 93.44 208 ASP A C 1
ATOM 1682 O O . ASP A 1 208 ? 10.797 -33.219 -15.07 1 93.44 208 ASP A O 1
ATOM 1686 N N . GLY A 1 209 ? 9.805 -31.594 -16.297 1 95.31 209 GLY A N 1
ATOM 1687 C CA . GLY A 1 209 ? 9.133 -31.031 -15.133 1 95.31 209 GLY A CA 1
ATOM 1688 C C . GLY A 1 209 ? 9.977 -30.031 -14.391 1 95.31 209 GLY A C 1
ATOM 1689 O O . GLY A 1 209 ? 9.562 -29.516 -13.344 1 95.31 209 GLY A O 1
ATOM 1690 N N . ASN A 1 210 ? 11.172 -29.734 -14.969 1 96.19 210 ASN A N 1
ATOM 1691 C CA . ASN A 1 210 ? 12.086 -28.812 -14.289 1 96.19 210 ASN A CA 1
ATOM 1692 C C . ASN A 1 210 ? 11.484 -27.422 -14.148 1 96.19 210 ASN A C 1
ATOM 1694 O O . ASN A 1 210 ? 11.539 -26.828 -13.07 1 96.19 210 ASN A O 1
ATOM 1698 N N . GLY A 1 211 ? 10.867 -26.906 -15.203 1 94.75 211 GLY A N 1
ATOM 1699 C CA . GLY A 1 211 ? 10.25 -25.594 -15.148 1 94.75 211 GLY A CA 1
ATOM 1700 C C . GLY A 1 211 ? 9.164 -25.484 -14.094 1 94.75 211 GLY A C 1
ATOM 1701 O O . GLY A 1 211 ? 9.172 -24.578 -13.273 1 94.75 211 GLY A O 1
ATOM 1702 N N . ARG A 1 212 ? 8.281 -26.438 -14.07 1 95.5 212 ARG A N 1
ATOM 1703 C CA . ARG A 1 212 ? 7.184 -26.469 -13.109 1 95.5 212 ARG A CA 1
ATOM 1704 C C . ARG A 1 212 ? 7.715 -26.594 -11.68 1 95.5 212 ARG A C 1
ATOM 1706 O O . ARG A 1 212 ? 7.242 -25.906 -10.773 1 95.5 212 ARG A O 1
ATOM 1713 N N . THR A 1 213 ? 8.688 -27.438 -11.508 1 97.19 213 THR A N 1
ATOM 1714 C CA . THR A 1 213 ? 9.281 -27.625 -10.188 1 97.19 213 THR A CA 1
ATOM 1715 C C . THR A 1 213 ? 9.938 -26.328 -9.711 1 97.19 213 THR A C 1
ATOM 1717 O O . THR A 1 213 ? 9.805 -25.953 -8.547 1 97.19 213 THR A O 1
ATOM 1720 N N . ALA A 1 214 ? 10.625 -25.672 -10.617 1 97.31 214 ALA A N 1
ATOM 1721 C CA . ALA A 1 214 ? 11.297 -24.422 -10.289 1 97.31 214 ALA A CA 1
ATOM 1722 C C . ALA A 1 214 ? 10.289 -23.375 -9.82 1 97.31 214 ALA A C 1
ATOM 1724 O O . ALA A 1 214 ? 10.508 -22.703 -8.812 1 97.31 214 ALA A O 1
ATOM 1725 N N . ARG A 1 215 ? 9.234 -23.266 -10.547 1 96.12 215 ARG A N 1
ATOM 1726 C CA . ARG A 1 215 ? 8.211 -22.281 -10.219 1 96.12 215 ARG A CA 1
ATOM 1727 C C . ARG A 1 215 ? 7.508 -22.641 -8.914 1 96.12 215 ARG A C 1
ATOM 1729 O O . ARG A 1 215 ? 7.152 -21.75 -8.133 1 96.12 215 ARG A O 1
ATOM 1736 N N . LEU A 1 216 ? 7.309 -23.906 -8.648 1 95.62 216 LEU A N 1
ATOM 1737 C CA . LEU A 1 216 ? 6.727 -24.344 -7.383 1 95.62 216 LEU A CA 1
ATOM 1738 C C . LEU A 1 216 ? 7.68 -24.078 -6.223 1 95.62 216 LEU A C 1
ATOM 1740 O O . LEU A 1 216 ? 7.242 -23.703 -5.129 1 95.62 216 LEU A O 1
ATOM 1744 N N . LEU A 1 217 ? 8.953 -24.281 -6.469 1 96.56 217 LEU A N 1
ATOM 1745 C CA . LEU A 1 217 ? 9.953 -23.984 -5.453 1 96.56 217 LEU A CA 1
ATOM 1746 C C . LEU A 1 217 ? 9.953 -22.5 -5.094 1 96.56 217 LEU A C 1
ATOM 1748 O O . LEU A 1 217 ? 10 -22.141 -3.914 1 96.56 217 LEU A O 1
ATOM 1752 N N . GLU A 1 218 ? 9.906 -21.688 -6.102 1 96.31 218 GLU A N 1
ATOM 1753 C CA . GLU A 1 218 ? 9.781 -20.25 -5.91 1 96.31 218 GLU A CA 1
ATOM 1754 C C . GLU A 1 218 ? 8.555 -19.906 -5.074 1 96.31 218 GLU A C 1
ATOM 1756 O O . GLU A 1 218 ? 8.648 -19.141 -4.113 1 96.31 218 GLU A O 1
ATOM 1761 N N . ALA A 1 219 ? 7.438 -20.5 -5.418 1 93.69 219 ALA A N 1
ATOM 1762 C CA . ALA A 1 219 ? 6.184 -20.266 -4.707 1 93.69 219 ALA A CA 1
ATOM 1763 C C . ALA A 1 219 ? 6.285 -20.703 -3.25 1 93.69 219 ALA A C 1
ATOM 1765 O O . ALA A 1 219 ? 5.809 -20.016 -2.35 1 93.69 219 ALA A O 1
ATOM 1766 N N . LEU A 1 220 ? 6.887 -21.812 -3.078 1 93.25 220 LEU A N 1
ATOM 1767 C CA . LEU A 1 220 ? 7.051 -22.375 -1.738 1 93.25 220 LEU A CA 1
ATOM 1768 C C . LEU A 1 220 ? 7.852 -21.422 -0.85 1 93.25 220 LEU A C 1
ATOM 1770 O O . LEU A 1 220 ? 7.473 -21.188 0.297 1 93.25 220 LEU A O 1
ATOM 1774 N N . LEU A 1 221 ? 8.898 -20.953 -1.355 1 94.31 221 LEU A N 1
ATOM 1775 C CA . LEU A 1 221 ? 9.758 -20.047 -0.589 1 94.31 221 LEU A CA 1
ATOM 1776 C C . LEU A 1 221 ? 9.031 -18.75 -0.256 1 94.31 221 LEU A C 1
ATOM 1778 O O . LEU A 1 221 ? 9.141 -18.25 0.862 1 94.31 221 LEU A O 1
ATOM 1782 N N . LEU A 1 222 ? 8.336 -18.25 -1.202 1 93.5 222 LEU A N 1
ATOM 1783 C CA . LEU A 1 222 ? 7.582 -17.031 -0.974 1 93.5 222 LEU A CA 1
ATOM 1784 C C . LEU A 1 222 ? 6.477 -17.266 0.054 1 93.5 222 LEU A C 1
ATOM 1786 O O . LEU A 1 222 ? 6.305 -16.453 0.974 1 93.5 222 LEU A O 1
ATOM 1790 N N . GLN A 1 223 ? 5.75 -18.312 -0.09 1 90.19 223 GLN A N 1
ATOM 1791 C CA . GLN A 1 223 ? 4.676 -18.641 0.842 1 90.19 223 GLN A CA 1
ATOM 1792 C C . GLN A 1 223 ? 5.215 -18.828 2.26 1 90.19 223 GLN A C 1
ATOM 1794 O O . GLN A 1 223 ? 4.598 -18.375 3.225 1 90.19 223 GLN A O 1
ATOM 1799 N N . SER A 1 224 ? 6.293 -19.469 2.354 1 90 224 SER A N 1
ATOM 1800 C CA . SER A 1 224 ? 6.891 -19.719 3.66 1 90 224 SER A CA 1
ATOM 1801 C C . SER A 1 224 ? 7.344 -18.422 4.316 1 90 224 SER A C 1
ATOM 1803 O O . SER A 1 224 ? 7.453 -18.344 5.543 1 90 224 SER A O 1
ATOM 1805 N N . ALA A 1 225 ? 7.617 -17.469 3.514 1 89.06 225 ALA A N 1
ATOM 1806 C CA . ALA A 1 225 ? 8.016 -16.156 4.02 1 89.06 225 ALA A CA 1
ATOM 1807 C C . ALA A 1 225 ? 6.793 -15.266 4.254 1 89.06 225 ALA A C 1
ATOM 1809 O O . ALA A 1 225 ? 6.918 -14.039 4.34 1 89.06 225 ALA A O 1
ATOM 1810 N N . ASN A 1 226 ? 5.594 -15.812 4.246 1 83.62 226 ASN A N 1
ATOM 1811 C CA . ASN A 1 226 ? 4.324 -15.148 4.523 1 83.62 226 ASN A CA 1
ATOM 1812 C C . ASN A 1 226 ? 3.912 -14.227 3.383 1 83.62 226 ASN A C 1
ATOM 1814 O O . ASN A 1 226 ? 3.238 -13.219 3.607 1 83.62 226 ASN A O 1
ATOM 1818 N N . ILE A 1 227 ? 4.477 -14.547 2.26 1 87 227 ILE A N 1
ATOM 1819 C CA . ILE A 1 227 ? 3.996 -13.898 1.045 1 87 227 ILE A CA 1
ATOM 1820 C C . ILE A 1 227 ? 2.928 -14.766 0.384 1 87 227 ILE A C 1
ATOM 1822 O O . ILE A 1 227 ? 3.244 -15.656 -0.413 1 87 227 ILE A O 1
ATOM 1826 N N . LYS A 1 228 ? 1.703 -14.695 0.731 1 73.06 228 LYS A N 1
ATOM 1827 C CA . LYS A 1 228 ? 0.66 -15.68 0.475 1 73.06 228 LYS A CA 1
ATOM 1828 C C . LYS A 1 228 ? 0.09 -15.523 -0.933 1 73.06 228 LYS A C 1
ATOM 1830 O O . LYS A 1 228 ? -0.11 -16.516 -1.64 1 73.06 228 LYS A O 1
ATOM 1835 N N . TYR A 1 229 ? -0.251 -14.406 -1.479 1 74 229 TYR A N 1
ATOM 1836 C CA . TYR A 1 229 ? -1.058 -14.297 -2.689 1 74 229 TYR A CA 1
ATOM 1837 C C . TYR A 1 229 ? -0.178 -14.055 -3.91 1 74 229 TYR A C 1
ATOM 1839 O O . TYR A 1 229 ? -0.497 -14.516 -5.012 1 74 229 TYR A O 1
ATOM 1847 N N . ALA A 1 230 ? 0.975 -13.695 -3.707 1 71.56 230 ALA A N 1
ATOM 1848 C CA . ALA A 1 230 ? 1.843 -13.328 -4.824 1 71.56 230 ALA A CA 1
ATOM 1849 C C . ALA A 1 230 ? 2.344 -14.57 -5.555 1 71.56 230 ALA A C 1
ATOM 1851 O O . ALA A 1 230 ? 2.305 -14.633 -6.789 1 71.56 230 ALA A O 1
ATOM 1852 N N . PRO A 1 231 ? 2.684 -15.586 -4.859 1 71.56 231 PRO A N 1
ATOM 1853 C CA . PRO A 1 231 ? 3.262 -16.75 -5.543 1 71.56 231 PRO A CA 1
ATOM 1854 C C . PRO A 1 231 ? 2.305 -17.359 -6.559 1 71.56 231 PRO A C 1
ATOM 1856 O O . PRO A 1 231 ? 2.738 -17.828 -7.613 1 71.56 231 PRO A O 1
ATOM 1859 N N . ARG A 1 232 ? 1.023 -17.281 -6.277 1 76.5 232 ARG A N 1
ATOM 1860 C CA . ARG A 1 232 ? 0.022 -17.891 -7.141 1 76.5 232 ARG A CA 1
ATOM 1861 C C . ARG A 1 232 ? -0.222 -17.047 -8.383 1 76.5 232 ARG A C 1
ATOM 1863 O O . ARG A 1 232 ? -0.629 -17.562 -9.422 1 76.5 232 ARG A O 1
ATOM 1870 N N . GLU A 1 233 ? 0.17 -15.797 -8.289 1 85.38 233 GLU A N 1
ATOM 1871 C CA . GLU A 1 233 ? -0.041 -14.898 -9.422 1 85.38 233 GLU A CA 1
ATOM 1872 C C . GLU A 1 233 ? 1.197 -14.828 -10.305 1 85.38 233 GLU A C 1
ATOM 1874 O O . GLU A 1 233 ? 1.121 -14.375 -11.453 1 85.38 233 GLU A O 1
ATOM 1879 N N . LEU A 1 234 ? 2.275 -15.289 -9.844 1 91.44 234 LEU A N 1
ATOM 1880 C CA . LEU A 1 234 ? 3.525 -15.188 -10.594 1 91.44 234 LEU A CA 1
ATOM 1881 C C . LEU A 1 234 ? 3.471 -16.031 -11.859 1 91.44 234 LEU A C 1
ATOM 1883 O O . LEU A 1 234 ? 3.91 -15.586 -12.922 1 91.44 234 LEU A O 1
ATOM 1887 N N . SER A 1 235 ? 2.904 -17.219 -11.703 1 89.19 235 SER A N 1
ATOM 1888 C CA . SER A 1 235 ? 2.826 -18.109 -12.859 1 89.19 235 SER A CA 1
ATOM 1889 C C . SER A 1 235 ? 2.021 -17.484 -13.992 1 89.19 235 SER A C 1
ATOM 1891 O O . SER A 1 235 ? 2.357 -17.656 -15.164 1 89.19 235 SER A O 1
ATOM 1893 N N . ASN A 1 236 ? 1.009 -16.797 -13.641 1 88.56 236 ASN A N 1
ATOM 1894 C CA . ASN A 1 236 ? 0.203 -16.094 -14.633 1 88.56 236 ASN A CA 1
ATOM 1895 C C . ASN A 1 236 ? 1.008 -15.016 -15.352 1 88.56 236 ASN A C 1
ATOM 1897 O O . ASN A 1 236 ? 0.915 -14.867 -16.578 1 88.56 236 ASN A O 1
ATOM 1901 N N . TYR A 1 237 ? 1.705 -14.312 -14.594 1 93.38 237 TYR A N 1
ATOM 1902 C CA . TYR A 1 237 ? 2.561 -13.289 -15.188 1 93.38 237 TYR A CA 1
ATOM 1903 C C . TYR A 1 237 ? 3.594 -13.914 -16.109 1 93.38 237 TYR A C 1
ATOM 1905 O O . TYR A 1 237 ? 3.809 -13.43 -17.234 1 93.38 237 TYR A O 1
ATOM 1913 N N . TYR A 1 238 ? 4.254 -14.992 -15.664 1 94.31 238 TYR A N 1
ATOM 1914 C CA . TYR A 1 238 ? 5.273 -15.664 -16.469 1 94.31 238 TYR A CA 1
ATOM 1915 C C . TYR A 1 238 ? 4.691 -16.172 -17.781 1 94.31 238 TYR A C 1
ATOM 1917 O O . TYR A 1 238 ? 5.316 -16.031 -18.828 1 94.31 238 TYR A O 1
ATOM 1925 N N . TYR A 1 239 ? 3.504 -16.641 -17.656 1 92.88 239 TYR A N 1
ATOM 1926 C CA . TYR A 1 239 ? 2.848 -17.141 -18.859 1 92.88 239 TYR A CA 1
ATOM 1927 C C . TYR A 1 239 ? 2.533 -16.016 -19.828 1 92.88 239 TYR A C 1
ATOM 1929 O O . TYR A 1 239 ? 2.844 -16.109 -21.016 1 92.88 239 TYR A O 1
ATOM 1937 N N . ARG A 1 240 ? 1.93 -14.906 -19.344 1 93.19 240 ARG A N 1
ATOM 1938 C CA . ARG A 1 240 ? 1.563 -13.758 -20.172 1 93.19 240 ARG A CA 1
ATOM 1939 C C . ARG A 1 240 ? 2.797 -13.125 -20.812 1 93.19 240 ARG A C 1
ATOM 1941 O O . ARG A 1 240 ? 2.709 -12.516 -21.875 1 93.19 240 ARG A O 1
ATOM 1948 N N . ASN A 1 241 ? 3.939 -13.328 -20.125 1 94.62 241 ASN A N 1
ATOM 1949 C CA . ASN A 1 241 ? 5.203 -12.773 -20.609 1 94.62 241 ASN A CA 1
ATOM 1950 C C . ASN A 1 241 ? 6.238 -13.867 -20.844 1 94.62 241 ASN A C 1
ATOM 1952 O O . ASN A 1 241 ? 7.406 -13.719 -20.484 1 94.62 241 ASN A O 1
ATOM 1956 N N . VAL A 1 242 ? 5.824 -14.898 -21.469 1 92.25 242 VAL A N 1
ATOM 1957 C CA . VAL A 1 242 ? 6.625 -16.109 -21.594 1 92.25 242 VAL A CA 1
ATOM 1958 C C . VAL A 1 242 ? 7.887 -15.82 -22.406 1 92.25 242 VAL A C 1
ATOM 1960 O O . VAL A 1 242 ? 8.961 -16.359 -22.109 1 92.25 242 VAL A O 1
ATOM 1963 N N . ASP A 1 243 ? 7.809 -15 -23.422 1 91.69 243 ASP A N 1
ATOM 1964 C CA . ASP A 1 243 ? 8.984 -14.633 -24.203 1 91.69 243 ASP A CA 1
ATOM 1965 C C . ASP A 1 243 ? 10.023 -13.922 -23.344 1 91.69 243 ASP A C 1
ATOM 1967 O O . ASP A 1 243 ? 11.203 -14.281 -23.359 1 91.69 243 ASP A O 1
ATOM 1971 N N . GLU A 1 244 ? 9.547 -12.945 -22.578 1 94.19 244 GLU A N 1
ATOM 1972 C CA . GLU A 1 244 ? 10.445 -12.211 -21.688 1 94.19 244 GLU A CA 1
ATOM 1973 C C . GLU A 1 244 ? 11.031 -13.125 -20.625 1 94.19 244 GLU A C 1
ATOM 1975 O O . GLU A 1 244 ? 12.18 -12.938 -20.203 1 94.19 244 GLU A O 1
ATOM 1980 N N . TYR A 1 245 ? 10.266 -14.062 -20.266 1 93.06 245 TYR A N 1
ATOM 1981 C CA . TYR A 1 245 ? 10.711 -15.055 -19.281 1 93.06 245 TYR A CA 1
ATOM 1982 C C . TYR A 1 245 ? 11.945 -15.797 -19.781 1 93.06 245 TYR A C 1
ATOM 1984 O O . TYR A 1 245 ? 12.969 -15.828 -19.109 1 93.06 245 TYR A O 1
ATOM 1992 N N . TYR A 1 246 ? 11.891 -16.266 -20.922 1 90.69 246 TYR A N 1
ATOM 1993 C CA . TYR A 1 246 ? 12.992 -17.047 -21.5 1 90.69 246 TYR A CA 1
ATOM 1994 C C . TYR A 1 246 ? 14.164 -16.141 -21.859 1 90.69 246 TYR A C 1
ATOM 1996 O O . TYR A 1 246 ? 15.32 -16.531 -21.719 1 90.69 246 TYR A O 1
ATOM 2004 N N . ILE A 1 247 ? 13.852 -14.969 -22.281 1 91.69 247 ILE A N 1
ATOM 2005 C CA . ILE A 1 247 ? 14.898 -14.008 -22.625 1 91.69 247 ILE A CA 1
ATOM 2006 C C . ILE A 1 247 ? 15.688 -13.656 -21.375 1 91.69 247 ILE A C 1
ATOM 2008 O O . ILE A 1 247 ? 16.922 -13.609 -21.406 1 91.69 247 ILE A O 1
ATOM 2012 N N . ALA A 1 248 ? 14.938 -13.359 -20.297 1 94.06 248 ALA A N 1
ATOM 2013 C CA . ALA A 1 248 ? 15.602 -13.047 -19.031 1 94.06 248 ALA A CA 1
ATOM 2014 C C . ALA A 1 248 ? 16.5 -14.203 -18.594 1 94.06 248 ALA A C 1
ATOM 2016 O O . ALA A 1 248 ? 17.609 -13.977 -18.094 1 94.06 248 ALA A O 1
ATOM 2017 N N . PHE A 1 249 ? 15.984 -15.352 -18.75 1 92 249 PHE A N 1
ATOM 2018 C CA . PHE A 1 249 ? 16.75 -16.547 -18.406 1 92 249 PHE A CA 1
ATOM 2019 C C . PHE A 1 249 ? 18.031 -16.625 -19.234 1 92 249 PHE A C 1
ATOM 2021 O O . PHE A 1 249 ? 19.125 -16.766 -18.688 1 92 249 PHE A O 1
ATOM 2028 N N . SER A 1 250 ? 17.906 -16.484 -20.5 1 90.69 250 SER A N 1
ATOM 2029 C CA . SER A 1 250 ? 19.031 -16.578 -21.438 1 90.69 250 SER A CA 1
ATOM 2030 C C . SER A 1 250 ? 20.062 -15.492 -21.172 1 90.69 250 SER A C 1
ATOM 2032 O O . SER A 1 250 ? 21.266 -15.758 -21.188 1 90.69 250 SER A O 1
ATOM 2034 N N . LYS A 1 251 ? 19.578 -14.32 -20.969 1 92.06 251 LYS A N 1
ATOM 2035 C CA . LYS A 1 251 ? 20.484 -13.211 -20.688 1 92.06 251 LYS A CA 1
ATOM 2036 C C . LYS A 1 251 ? 21.297 -13.469 -19.422 1 92.06 251 LYS A C 1
ATOM 2038 O O . LYS A 1 251 ? 22.484 -13.133 -19.344 1 92.06 251 LYS A O 1
ATOM 2043 N N . SER A 1 252 ? 20.656 -13.977 -18.469 1 93.19 252 SER A N 1
ATOM 2044 C CA . SER A 1 252 ? 21.328 -14.258 -17.203 1 93.19 252 SER A CA 1
ATOM 2045 C C . SER A 1 252 ? 22.391 -15.352 -17.375 1 93.19 252 SER A C 1
ATOM 2047 O O . SER A 1 252 ? 23.469 -15.258 -16.812 1 93.19 252 SER A O 1
ATOM 2049 N N . ILE A 1 253 ? 22.047 -16.359 -18.125 1 89.12 253 ILE A N 1
ATOM 2050 C CA . ILE A 1 253 ? 22.984 -17.438 -18.375 1 89.12 253 ILE A CA 1
ATOM 2051 C C . ILE A 1 253 ? 24.234 -16.875 -19.062 1 89.12 253 ILE A C 1
ATOM 2053 O O . ILE A 1 253 ? 25.359 -17.234 -18.719 1 89.12 253 ILE A O 1
ATOM 2057 N N . LYS A 1 254 ? 23.984 -16.016 -20 1 87.06 254 LYS A N 1
ATOM 2058 C CA . LYS A 1 254 ? 25.078 -15.438 -20.766 1 87.06 254 LYS A CA 1
ATOM 2059 C C . LYS A 1 254 ? 25.984 -14.578 -19.891 1 87.06 254 LYS A C 1
ATOM 2061 O O . LYS A 1 254 ? 27.188 -14.508 -20.109 1 87.06 254 LYS A O 1
ATOM 2066 N N . LEU A 1 255 ? 25.422 -13.898 -18.938 1 86.38 255 LEU A N 1
ATOM 2067 C CA . LEU A 1 255 ? 26.203 -13.062 -18.031 1 86.38 255 LEU A CA 1
ATOM 2068 C C . LEU A 1 255 ? 27.016 -13.914 -17.078 1 86.38 255 LEU A C 1
ATOM 2070 O O . LEU A 1 255 ? 28 -13.43 -16.484 1 86.38 255 LEU A O 1
ATOM 2074 N N . LYS A 1 256 ? 26.766 -15.242 -16.969 1 76.56 256 LYS A N 1
ATOM 2075 C CA . LYS A 1 256 ? 27.453 -16.266 -16.188 1 76.56 256 LYS A CA 1
ATOM 2076 C C . LYS A 1 256 ? 27.359 -15.984 -14.695 1 76.56 256 LYS A C 1
ATOM 2078 O O . LYS A 1 256 ? 26.75 -16.766 -13.945 1 76.56 256 LYS A O 1
ATOM 2083 N N . LYS A 1 257 ? 27.859 -14.703 -14.312 1 79.19 257 LYS A N 1
ATOM 2084 C CA . LYS A 1 257 ? 28.062 -14.531 -12.883 1 79.19 257 LYS A CA 1
ATOM 2085 C C . LYS A 1 257 ? 26.906 -13.781 -12.242 1 79.19 257 LYS A C 1
ATOM 2087 O O . LYS A 1 257 ? 26.734 -13.812 -11.023 1 79.19 257 LYS A O 1
ATOM 2092 N N . TYR A 1 258 ? 26.125 -13.156 -13.016 1 87 258 TYR A N 1
ATOM 2093 C CA . TYR A 1 258 ? 25.062 -12.344 -12.414 1 87 258 TYR A CA 1
ATOM 2094 C C . TYR A 1 258 ? 23.703 -12.695 -12.992 1 87 258 TYR A C 1
ATOM 2096 O O . TYR A 1 258 ? 23.547 -12.781 -14.211 1 87 258 TYR A O 1
ATOM 2104 N N . ALA A 1 259 ? 22.812 -12.953 -12.062 1 94.56 259 ALA A N 1
ATOM 2105 C CA . ALA A 1 259 ? 21.469 -13.328 -12.492 1 94.56 259 ALA A CA 1
ATOM 2106 C C . ALA A 1 259 ? 20.547 -12.117 -12.539 1 94.56 259 ALA A C 1
ATOM 2108 O O . ALA A 1 259 ? 19.312 -12.25 -12.438 1 94.56 259 ALA A O 1
ATOM 2109 N N . THR A 1 260 ? 21.125 -10.914 -12.727 1 96.19 260 THR A N 1
ATOM 2110 C CA . THR A 1 260 ? 20.391 -9.648 -12.602 1 96.19 260 THR A CA 1
ATOM 2111 C C . THR A 1 260 ? 19.219 -9.602 -13.562 1 96.19 260 THR A C 1
ATOM 2113 O O . THR A 1 260 ? 18.109 -9.227 -13.172 1 96.19 260 THR A O 1
ATOM 2116 N N . PRO A 1 261 ? 19.391 -10.094 -14.828 1 96.25 261 PRO A N 1
ATOM 2117 C CA . PRO A 1 261 ? 18.25 -9.984 -15.734 1 96.25 261 PRO A CA 1
ATOM 2118 C C . PRO A 1 261 ? 17.062 -10.82 -15.273 1 96.25 261 PRO A C 1
ATOM 2120 O O . PRO A 1 261 ? 15.914 -10.352 -15.328 1 96.25 261 PRO A O 1
ATOM 2123 N N . PHE A 1 262 ? 17.297 -12.008 -14.812 1 96.88 262 PHE A N 1
ATOM 2124 C CA . PHE A 1 262 ? 16.219 -12.867 -14.359 1 96.88 262 PHE A CA 1
ATOM 2125 C C . PHE A 1 262 ? 15.609 -12.352 -13.062 1 96.88 262 PHE A C 1
ATOM 2127 O O . PHE A 1 262 ? 14.391 -12.352 -12.891 1 96.88 262 PHE A O 1
ATOM 2134 N N . LEU A 1 263 ? 16.469 -11.906 -12.203 1 97.38 263 LEU A N 1
ATOM 2135 C CA . LEU A 1 263 ? 16 -11.312 -10.953 1 97.38 263 LEU A CA 1
ATOM 2136 C C . LEU A 1 263 ? 15.078 -10.133 -11.227 1 97.38 263 LEU A C 1
ATOM 2138 O O . LEU A 1 263 ? 14.023 -10.008 -10.602 1 97.38 263 LEU A O 1
ATOM 2142 N N . LYS A 1 264 ? 15.523 -9.305 -12.117 1 97.81 264 LYS A N 1
ATOM 2143 C CA . LYS A 1 264 ? 14.727 -8.133 -12.477 1 97.81 264 LYS A CA 1
ATOM 2144 C C . LYS A 1 264 ? 13.359 -8.547 -13.016 1 97.81 264 LYS A C 1
ATOM 2146 O O . LYS A 1 264 ? 12.336 -7.98 -12.625 1 97.81 264 LYS A O 1
ATOM 2151 N N . PHE A 1 265 ? 13.328 -9.555 -13.867 1 97.31 265 PHE A N 1
ATOM 2152 C CA . PHE A 1 265 ? 12.086 -10.047 -14.445 1 97.31 265 PHE A CA 1
ATOM 2153 C C . PHE A 1 265 ? 11.148 -10.57 -13.352 1 97.31 265 PHE A C 1
ATOM 2155 O O . PHE A 1 265 ? 9.961 -10.242 -13.336 1 97.31 265 PHE A O 1
ATOM 2162 N N . CYS A 1 266 ? 11.688 -11.344 -12.43 1 96.94 266 CYS A N 1
ATOM 2163 C CA . CYS A 1 266 ? 10.883 -11.93 -11.359 1 96.94 266 CYS A CA 1
ATOM 2164 C C . CYS A 1 266 ? 10.336 -10.844 -10.438 1 96.94 266 CYS A C 1
ATOM 2166 O O . CYS A 1 266 ? 9.195 -10.93 -9.992 1 96.94 266 CYS A O 1
ATOM 2168 N N . LEU A 1 267 ? 11.141 -9.844 -10.18 1 97.19 267 LEU A N 1
ATOM 2169 C CA . LEU A 1 267 ? 10.703 -8.766 -9.305 1 97.19 267 LEU A CA 1
ATOM 2170 C C . LEU A 1 267 ? 9.617 -7.926 -9.969 1 97.19 267 LEU A C 1
ATOM 2172 O O . LEU A 1 267 ? 8.672 -7.488 -9.312 1 97.19 267 LEU A O 1
ATOM 2176 N N . GLU A 1 268 ? 9.797 -7.688 -11.25 1 97.56 268 GLU A N 1
ATOM 2177 C CA . GLU A 1 268 ? 8.734 -7.016 -11.984 1 97.56 268 GLU A CA 1
ATOM 2178 C C . GLU A 1 268 ? 7.438 -7.812 -11.938 1 97.56 268 GLU A C 1
ATOM 2180 O O . GLU A 1 268 ? 6.359 -7.242 -11.758 1 97.56 268 GLU A O 1
ATOM 2185 N N . ALA A 1 269 ? 7.547 -9.078 -12.062 1 96.56 269 ALA A N 1
ATOM 2186 C CA . ALA A 1 269 ? 6.398 -9.977 -11.953 1 96.56 269 ALA A CA 1
ATOM 2187 C C . ALA A 1 269 ? 5.77 -9.891 -10.57 1 96.56 269 ALA A C 1
ATOM 2189 O O . ALA A 1 269 ? 4.543 -9.828 -10.438 1 96.56 269 ALA A O 1
ATOM 2190 N N . SER A 1 270 ? 6.625 -9.898 -9.555 1 96 270 SER A N 1
ATOM 2191 C CA . SER A 1 270 ? 6.137 -9.812 -8.188 1 96 270 SER A CA 1
ATOM 2192 C C . SER A 1 270 ? 5.379 -8.508 -7.953 1 96 270 SER A C 1
ATOM 2194 O O . SER A 1 270 ? 4.285 -8.508 -7.383 1 96 270 SER A O 1
ATOM 2196 N N . VAL A 1 271 ? 5.965 -7.434 -8.422 1 96.25 271 VAL A N 1
ATOM 2197 C CA . VAL A 1 271 ? 5.355 -6.121 -8.234 1 96.25 271 VAL A CA 1
ATOM 2198 C C . VAL A 1 271 ? 3.99 -6.082 -8.922 1 96.25 271 VAL A C 1
ATOM 2200 O O . VAL A 1 271 ? 2.99 -5.703 -8.305 1 96.25 271 VAL A O 1
ATOM 2203 N N . GLU A 1 272 ? 3.938 -6.496 -10.141 1 95.12 272 GLU A N 1
ATOM 2204 C CA . GLU A 1 272 ? 2.676 -6.477 -10.883 1 95.12 272 GLU A CA 1
ATOM 2205 C C . GLU A 1 272 ? 1.639 -7.383 -10.219 1 95.12 272 GLU A C 1
ATOM 2207 O O . GLU A 1 272 ? 0.471 -7.008 -10.094 1 95.12 272 GLU A O 1
ATOM 2212 N N . SER A 1 273 ? 2.066 -8.547 -9.867 1 92.69 273 SER A N 1
ATOM 2213 C CA . SER A 1 273 ? 1.169 -9.5 -9.219 1 92.69 273 SER A CA 1
ATOM 2214 C C . SER A 1 273 ? 0.609 -8.938 -7.918 1 92.69 273 SER A C 1
ATOM 2216 O O . SER A 1 273 ? -0.594 -9.023 -7.664 1 92.69 273 SER A O 1
ATOM 2218 N N . LEU A 1 274 ? 1.458 -8.383 -7.117 1 93.56 274 LEU A N 1
ATOM 2219 C CA . LEU A 1 274 ? 1.043 -7.82 -5.836 1 93.56 274 LEU A CA 1
ATOM 2220 C C . LEU A 1 274 ? 0.096 -6.641 -6.047 1 93.56 274 LEU A C 1
ATOM 2222 O O . LEU A 1 274 ? -0.862 -6.469 -5.289 1 93.56 274 LEU A O 1
ATOM 2226 N N . GLU A 1 275 ? 0.394 -5.824 -7.047 1 93.69 275 GLU A N 1
ATOM 2227 C CA . GLU A 1 275 ? -0.495 -4.711 -7.363 1 93.69 275 GLU A CA 1
ATOM 2228 C C . GLU A 1 275 ? -1.893 -5.207 -7.727 1 93.69 275 GLU A C 1
ATOM 2230 O O . GLU A 1 275 ? -2.893 -4.637 -7.285 1 93.69 275 GLU A O 1
ATOM 2235 N N . ARG A 1 276 ? -1.963 -6.227 -8.461 1 90.06 276 ARG A N 1
ATOM 2236 C CA . ARG A 1 276 ? -3.248 -6.789 -8.867 1 90.06 276 ARG A CA 1
ATOM 2237 C C . ARG A 1 276 ? -4.008 -7.336 -7.66 1 90.06 276 ARG A C 1
ATOM 2239 O O . ARG A 1 276 ? -5.219 -7.145 -7.543 1 90.06 276 ARG A O 1
ATOM 2246 N N . ILE A 1 277 ? -3.293 -8.031 -6.84 1 88.25 277 ILE A N 1
ATOM 2247 C CA . ILE A 1 277 ? -3.914 -8.602 -5.652 1 88.25 277 ILE A CA 1
ATOM 2248 C C . ILE A 1 277 ? -4.426 -7.477 -4.75 1 88.25 277 ILE A C 1
ATOM 2250 O O . ILE A 1 277 ? -5.551 -7.539 -4.25 1 88.25 277 ILE A O 1
ATOM 2254 N N . LYS A 1 278 ? -3.562 -6.504 -4.527 1 90.12 278 LYS A N 1
ATOM 2255 C CA . LYS A 1 278 ? -3.951 -5.352 -3.721 1 90.12 278 LYS A CA 1
ATOM 2256 C C . LYS A 1 278 ? -5.223 -4.703 -4.266 1 90.12 278 LYS A C 1
ATOM 2258 O O . LYS A 1 278 ? -6.156 -4.434 -3.51 1 90.12 278 LYS A O 1
ATOM 2263 N N . LYS A 1 279 ? -5.238 -4.48 -5.594 1 89.88 279 LYS A N 1
ATOM 2264 C CA . LYS A 1 279 ? -6.398 -3.861 -6.23 1 89.88 279 LYS A CA 1
ATOM 2265 C C . LYS A 1 279 ? -7.652 -4.703 -6.023 1 89.88 279 LYS A C 1
ATOM 2267 O O . LYS A 1 279 ? -8.734 -4.164 -5.777 1 89.88 279 LYS A O 1
ATOM 2272 N N . THR A 1 280 ? -7.516 -5.965 -6.113 1 86 280 THR A N 1
ATOM 2273 C CA . THR A 1 280 ? -8.641 -6.875 -5.938 1 86 280 THR A CA 1
ATOM 2274 C C . THR A 1 280 ? -9.164 -6.809 -4.504 1 86 280 THR A C 1
ATOM 2276 O O . THR A 1 280 ? -10.375 -6.695 -4.285 1 86 280 THR A O 1
ATOM 2279 N N . ILE A 1 281 ? -8.258 -6.883 -3.553 1 86.12 281 ILE A N 1
ATOM 2280 C CA . ILE A 1 281 ? -8.641 -6.859 -2.146 1 86.12 281 ILE A CA 1
ATOM 2281 C C . ILE A 1 281 ? -9.328 -5.531 -1.823 1 86.12 281 ILE A C 1
ATOM 2283 O O . ILE A 1 281 ? -10.391 -5.512 -1.197 1 86.12 281 ILE A O 1
ATOM 2287 N N . ILE A 1 282 ? -8.734 -4.469 -2.311 1 87.81 282 ILE A N 1
ATOM 2288 C CA . ILE A 1 282 ? -9.266 -3.137 -2.031 1 87.81 282 ILE A CA 1
ATOM 2289 C C . ILE A 1 282 ? -10.641 -2.982 -2.684 1 87.81 282 ILE A C 1
ATOM 2291 O O . ILE A 1 282 ? -11.531 -2.354 -2.117 1 87.81 282 ILE A O 1
ATOM 2295 N N . PHE A 1 283 ? -10.805 -3.523 -3.863 1 86.44 283 PHE A N 1
ATOM 2296 C CA . PHE A 1 283 ? -12.086 -3.48 -4.551 1 86.44 283 PHE A CA 1
ATOM 2297 C C . PHE A 1 283 ? -13.172 -4.156 -3.719 1 86.44 283 PHE A C 1
ATOM 2299 O O . PHE A 1 283 ? -14.281 -3.635 -3.586 1 86.44 283 PHE A O 1
ATOM 2306 N N . PHE A 1 284 ? -12.867 -5.262 -3.174 1 83.19 284 PHE A N 1
ATOM 2307 C CA . PHE A 1 284 ? -13.852 -5.992 -2.383 1 83.19 284 PHE A CA 1
ATOM 2308 C C . PHE A 1 284 ? -14.133 -5.273 -1.07 1 83.19 284 PHE A C 1
ATOM 2310 O O . PHE A 1 284 ? -15.266 -5.262 -0.594 1 83.19 284 PHE A O 1
ATOM 2317 N N . ILE A 1 285 ? -13.086 -4.754 -0.528 1 84.19 285 ILE A N 1
ATOM 2318 C CA . ILE A 1 285 ? -13.273 -3.955 0.68 1 84.19 285 ILE A CA 1
ATOM 2319 C C . ILE A 1 285 ? -14.18 -2.766 0.378 1 84.19 285 ILE A C 1
ATOM 2321 O O . ILE A 1 285 ? -15.078 -2.449 1.163 1 84.19 285 ILE A O 1
ATOM 2325 N N . ARG A 1 286 ? -13.914 -2.121 -0.718 1 86.19 286 ARG A N 1
ATOM 2326 C CA . ARG A 1 286 ? -14.734 -0.991 -1.139 1 86.19 286 ARG A CA 1
ATOM 2327 C C . ARG A 1 286 ? -16.188 -1.414 -1.337 1 86.19 286 ARG A C 1
ATOM 2329 O O . ARG A 1 286 ? -17.109 -0.712 -0.914 1 86.19 286 ARG A O 1
ATOM 2336 N N . LYS A 1 287 ? -16.406 -2.504 -2.018 1 83.94 287 LYS A N 1
ATOM 2337 C CA . LYS A 1 287 ? -17.75 -3.033 -2.215 1 83.94 287 LYS A CA 1
ATOM 2338 C C . LYS A 1 287 ? -18.453 -3.268 -0.879 1 83.94 287 LYS A C 1
ATOM 2340 O O . LYS A 1 287 ? -19.609 -2.902 -0.71 1 83.94 287 LYS A O 1
ATOM 2345 N N . PHE A 1 288 ? -17.703 -3.818 -0.052 1 80.19 288 PHE A N 1
ATOM 2346 C CA . PHE A 1 288 ? -18.25 -4.133 1.266 1 80.19 288 PHE A CA 1
ATOM 2347 C C . PHE A 1 288 ? -18.594 -2.857 2.029 1 80.19 288 PHE A C 1
ATOM 2349 O O . PHE A 1 288 ? -19.656 -2.766 2.65 1 80.19 288 PHE A O 1
ATOM 2356 N N . THR A 1 289 ? -17.719 -1.944 2.02 1 82.5 289 THR A N 1
ATOM 2357 C CA . THR A 1 289 ? -17.906 -0.688 2.736 1 82.5 289 THR A CA 1
ATOM 2358 C C . THR A 1 289 ? -19.078 0.101 2.148 1 82.5 289 THR A C 1
ATOM 2360 O O . THR A 1 289 ? -19.844 0.734 2.883 1 82.5 289 THR A O 1
ATOM 2363 N N . LEU A 1 290 ? -19.141 0.062 0.85 1 87 290 LEU A N 1
ATOM 2364 C CA . LEU A 1 290 ? -20.25 0.76 0.193 1 87 290 LEU A CA 1
ATOM 2365 C C . LEU A 1 290 ? -21.578 0.136 0.567 1 87 290 LEU A C 1
ATOM 2367 O O . LEU A 1 290 ? -22.562 0.85 0.813 1 87 290 LEU A O 1
ATOM 2371 N N . ARG A 1 291 ? -21.641 -1.173 0.594 1 84.5 291 ARG A N 1
ATOM 2372 C CA . ARG A 1 291 ? -22.859 -1.856 1.002 1 84.5 291 ARG A CA 1
ATOM 2373 C C . ARG A 1 291 ? -23.281 -1.437 2.406 1 84.5 291 ARG A C 1
ATOM 2375 O O . ARG A 1 291 ? -24.453 -1.178 2.654 1 84.5 291 ARG A O 1
ATOM 2382 N N . ASP A 1 292 ? -22.328 -1.388 3.227 1 78.25 292 ASP A N 1
ATOM 2383 C CA . ASP A 1 292 ? -22.609 -0.975 4.602 1 78.25 292 ASP A CA 1
ATOM 2384 C C . ASP A 1 292 ? -23.062 0.481 4.656 1 78.25 292 ASP A C 1
ATOM 2386 O O . ASP A 1 292 ? -23.953 0.827 5.43 1 78.25 292 ASP A O 1
ATOM 2390 N N . PHE A 1 293 ? -22.375 1.316 3.863 1 83.75 293 PHE A N 1
ATOM 2391 C CA . PHE A 1 293 ? -22.75 2.727 3.783 1 83.75 293 PHE A CA 1
ATOM 2392 C C . PHE A 1 293 ? -24.188 2.887 3.305 1 83.75 293 PHE A C 1
ATOM 2394 O O . PHE A 1 293 ? -24.938 3.686 3.857 1 83.75 293 PHE A O 1
ATOM 2401 N N . TYR A 1 294 ? -24.594 2.084 2.322 1 88.06 294 TYR A N 1
ATOM 2402 C CA . TYR A 1 294 ? -25.953 2.15 1.795 1 88.06 294 TYR A CA 1
ATOM 2403 C C . TYR A 1 294 ? -26.969 1.725 2.85 1 88.06 294 TYR A C 1
ATOM 2405 O O . TYR A 1 294 ? -28.031 2.33 2.971 1 88.06 294 TYR A O 1
ATOM 2413 N N . ARG A 1 295 ? -26.641 0.762 3.547 1 83.75 295 ARG A N 1
ATOM 2414 C CA . ARG A 1 295 ? -27.531 0.292 4.605 1 83.75 295 ARG A CA 1
ATOM 2415 C C . ARG A 1 295 ? -27.656 1.329 5.715 1 83.75 295 ARG A C 1
ATOM 2417 O O . ARG A 1 295 ? -28.734 1.502 6.289 1 83.75 295 ARG A O 1
ATOM 2424 N N . PHE A 1 296 ? -26.562 1.888 5.969 1 79.06 296 PHE A N 1
ATOM 2425 C CA . PHE A 1 296 ? -26.578 2.961 6.957 1 79.06 296 PHE A CA 1
ATOM 2426 C C . PHE A 1 296 ? -27.469 4.105 6.496 1 79.06 296 PHE A C 1
ATOM 2428 O O . PHE A 1 296 ? -28.25 4.645 7.281 1 79.06 296 PHE A O 1
ATOM 2435 N N . GLU A 1 297 ? -27.266 4.527 5.285 1 86.75 297 GLU A N 1
ATOM 2436 C CA . GLU A 1 297 ? -28.078 5.598 4.719 1 86.75 297 GLU A CA 1
ATOM 2437 C C . GLU A 1 297 ? -29.562 5.242 4.758 1 86.75 297 GLU A C 1
ATOM 2439 O O . GLU A 1 297 ? -30.422 6.117 4.938 1 86.75 297 GLU A O 1
ATOM 2444 N N . ARG A 1 298 ? -29.859 3.979 4.527 1 90.25 298 ARG A N 1
ATOM 2445 C CA . ARG A 1 298 ? -31.234 3.514 4.621 1 90.25 298 ARG A CA 1
ATOM 2446 C C . ARG A 1 298 ? -31.766 3.631 6.051 1 90.25 298 ARG A C 1
ATOM 2448 O O . ARG A 1 298 ? -32.875 4.102 6.273 1 90.25 298 ARG A O 1
ATOM 2455 N N . LYS A 1 299 ? -30.938 3.182 6.93 1 84 299 LYS A N 1
ATOM 2456 C CA . LYS A 1 299 ? -31.297 3.252 8.344 1 84 299 LYS A CA 1
ATOM 2457 C C . LYS A 1 299 ? -31.578 4.691 8.766 1 84 299 LYS A C 1
ATOM 2459 O O . LYS A 1 299 ? -32.469 4.953 9.562 1 84 299 LYS A O 1
ATOM 2464 N N . GLU A 1 300 ? -30.844 5.598 8.25 1 86.38 300 GLU A N 1
ATOM 2465 C CA . GLU A 1 300 ? -30.984 7.016 8.555 1 86.38 300 GLU A CA 1
ATOM 2466 C C . GLU A 1 300 ? -32.094 7.648 7.707 1 86.38 300 GLU A C 1
ATOM 2468 O O . GLU A 1 300 ? -32.25 8.867 7.715 1 86.38 300 GLU A O 1
ATOM 2473 N N . LYS A 1 301 ? -32.75 6.902 6.867 1 91.44 301 LYS A N 1
ATOM 2474 C CA . LYS A 1 301 ? -33.906 7.293 6.047 1 91.44 301 LYS A CA 1
ATOM 2475 C C . LYS A 1 301 ? -33.469 8.25 4.938 1 91.44 301 LYS A C 1
ATOM 2477 O O . LYS A 1 301 ? -34.281 9.07 4.48 1 91.44 301 LYS A O 1
ATOM 2482 N N . ARG A 1 302 ? -32.25 8.133 4.512 1 93.56 302 ARG A N 1
ATOM 2483 C CA . ARG A 1 302 ? -31.734 8.961 3.422 1 93.56 302 ARG A CA 1
ATOM 2484 C C . ARG A 1 302 ? -31.844 8.242 2.084 1 93.56 302 ARG A C 1
ATOM 2486 O O . ARG A 1 302 ? -31.812 8.875 1.026 1 93.56 302 ARG A O 1
ATOM 2493 N N . LEU A 1 303 ? -31.953 6.906 2.162 1 95.06 303 LEU A N 1
ATOM 2494 C CA . LEU A 1 303 ? -32.219 6.066 1 1 95.06 303 LEU A CA 1
ATOM 2495 C C . LEU A 1 303 ? -33.406 5.125 1.27 1 95.06 303 LEU A C 1
ATOM 2497 O O . LEU A 1 303 ? -33.625 4.703 2.408 1 95.06 303 LEU A O 1
ATOM 2501 N N . THR A 1 304 ? -34.125 4.828 0.258 1 94.75 304 THR A N 1
ATOM 2502 C CA . THR A 1 304 ? -35.188 3.842 0.357 1 94.75 304 THR A CA 1
ATOM 2503 C C . THR A 1 304 ? -34.625 2.43 0.164 1 94.75 304 THR A C 1
ATOM 2505 O O . THR A 1 304 ? -33.5 2.252 -0.281 1 94.75 304 THR A O 1
ATOM 2508 N N . SER A 1 305 ? -35.438 1.456 0.536 1 93.88 305 SER A N 1
ATOM 2509 C CA . SER A 1 305 ? -35.062 0.063 0.342 1 93.88 305 SER A CA 1
ATOM 2510 C C . SER A 1 305 ? -34.781 -0.235 -1.128 1 93.88 305 SER A C 1
ATOM 2512 O O . SER A 1 305 ? -33.844 -0.951 -1.453 1 93.88 305 SER A O 1
ATOM 2514 N N . ARG A 1 306 ? -35.594 0.347 -1.951 1 94.25 306 ARG A N 1
ATOM 2515 C CA . ARG A 1 306 ? -35.438 0.109 -3.383 1 94.25 306 ARG A CA 1
ATOM 2516 C C . ARG A 1 306 ? -34.125 0.69 -3.896 1 94.25 306 ARG A C 1
ATOM 2518 O O . ARG A 1 306 ? -33.438 0.06 -4.699 1 94.25 306 ARG A O 1
ATOM 2525 N N . GLN A 1 307 ? -33.875 1.868 -3.473 1 96.06 307 GLN A N 1
ATOM 2526 C CA . GLN A 1 307 ? -32.625 2.525 -3.877 1 96.06 307 GLN A CA 1
ATOM 2527 C C . GLN A 1 307 ? -31.422 1.729 -3.424 1 96.06 307 GLN A C 1
ATOM 2529 O O . GLN A 1 307 ? -30.469 1.556 -4.188 1 96.06 307 GLN A O 1
ATOM 2534 N N . VAL A 1 308 ? -31.469 1.188 -2.25 1 95.44 308 VAL A N 1
ATOM 2535 C CA . VAL A 1 308 ? -30.391 0.383 -1.707 1 95.44 308 VAL A CA 1
ATOM 2536 C C . VAL A 1 308 ? -30.266 -0.922 -2.49 1 95.44 308 VAL A C 1
ATOM 2538 O O . VAL A 1 308 ? -29.156 -1.365 -2.809 1 95.44 308 VAL A O 1
ATOM 2541 N N . ASP A 1 309 ? -31.391 -1.496 -2.76 1 94.06 309 ASP A N 1
ATOM 2542 C CA . ASP A 1 309 ? -31.406 -2.732 -3.535 1 94.06 309 ASP A CA 1
ATOM 2543 C C . ASP A 1 309 ? -30.812 -2.514 -4.926 1 94.06 309 ASP A C 1
ATOM 2545 O O . ASP A 1 309 ? -30.094 -3.373 -5.441 1 94.06 309 ASP A O 1
ATOM 2549 N N . LEU A 1 310 ? -31.188 -1.422 -5.508 1 95.38 310 LEU A N 1
ATOM 2550 C CA . LEU A 1 310 ? -30.609 -1.08 -6.805 1 95.38 310 LEU A CA 1
ATOM 2551 C C . LEU A 1 310 ? -29.094 -0.976 -6.715 1 95.38 310 LEU A C 1
ATOM 2553 O O . LEU A 1 310 ? -28.375 -1.562 -7.531 1 95.38 310 LEU A O 1
ATOM 2557 N N . LEU A 1 311 ? -28.656 -0.262 -5.777 1 95.56 311 LEU A N 1
ATOM 2558 C CA . LEU A 1 311 ? -27.219 -0.073 -5.59 1 95.56 311 LEU A CA 1
ATOM 2559 C C . LEU A 1 311 ? -26.516 -1.404 -5.32 1 95.56 311 LEU A C 1
ATOM 2561 O O . LEU A 1 311 ? -25.422 -1.646 -5.82 1 95.56 311 LEU A O 1
ATOM 2565 N N . ASP A 1 312 ? -27.141 -2.279 -4.566 1 91.31 312 ASP A N 1
ATOM 2566 C CA . ASP A 1 312 ? -26.609 -3.604 -4.277 1 91.31 312 ASP A CA 1
ATOM 2567 C C . ASP A 1 312 ? -26.438 -4.418 -5.555 1 91.31 312 ASP A C 1
ATOM 2569 O O . ASP A 1 312 ? -25.406 -5.082 -5.742 1 91.31 312 ASP A O 1
ATOM 2573 N N . LEU A 1 313 ? -27.453 -4.367 -6.355 1 91.25 313 LEU A N 1
ATOM 2574 C CA . LEU A 1 313 ? -27.391 -5.086 -7.625 1 91.25 313 LEU A CA 1
ATOM 2575 C C . LEU A 1 313 ? -26.25 -4.562 -8.492 1 91.25 313 LEU A C 1
ATOM 2577 O O . LEU A 1 313 ? -25.547 -5.344 -9.133 1 91.25 313 LEU A O 1
ATOM 2581 N N . LEU A 1 314 ? -26.141 -3.266 -8.461 1 92.81 314 LEU A N 1
ATOM 2582 C CA . LEU A 1 314 ? -25.109 -2.641 -9.273 1 92.81 314 LEU A CA 1
ATOM 2583 C C . LEU A 1 314 ? -23.719 -2.93 -8.711 1 92.81 314 LEU A C 1
ATOM 2585 O O . LEU A 1 314 ? -22.75 -3.006 -9.461 1 92.81 314 LEU A O 1
ATOM 2589 N N . LEU A 1 315 ? -23.641 -3.088 -7.418 1 90.31 315 LEU A N 1
ATOM 2590 C CA . LEU A 1 315 ? -22.375 -3.447 -6.793 1 90.31 315 LEU A CA 1
ATOM 2591 C C . LEU A 1 315 ? -21.953 -4.855 -7.199 1 90.31 315 LEU A C 1
ATOM 2593 O O . LEU A 1 315 ? -20.766 -5.109 -7.406 1 90.31 315 LEU A O 1
ATOM 2597 N N . ASP A 1 316 ? -22.906 -5.688 -7.207 1 85.81 316 ASP A N 1
ATOM 2598 C CA . ASP A 1 316 ? -22.625 -7.078 -7.551 1 85.81 316 ASP A CA 1
ATOM 2599 C C . ASP A 1 316 ? -22.281 -7.215 -9.031 1 85.81 316 ASP A C 1
ATOM 2601 O O . ASP A 1 316 ? -21.422 -8.016 -9.398 1 85.81 316 ASP A O 1
ATOM 2605 N N . ASN A 1 317 ? -22.906 -6.418 -9.836 1 86.5 317 ASN A N 1
ATOM 2606 C CA . ASN A 1 317 ? -22.672 -6.363 -11.273 1 86.5 317 ASN A CA 1
ATOM 2607 C C . ASN A 1 317 ? -22.594 -4.926 -11.781 1 86.5 317 ASN A C 1
ATOM 2609 O O . ASN A 1 317 ? -23.578 -4.406 -12.312 1 86.5 317 ASN A O 1
ATOM 2613 N N . PRO A 1 318 ? -21.359 -4.438 -11.766 1 89.5 318 PRO A N 1
ATOM 2614 C CA . PRO A 1 318 ? -21.219 -3.025 -12.125 1 89.5 318 PRO A CA 1
ATOM 2615 C C . PRO A 1 318 ? -21.375 -2.779 -13.617 1 89.5 318 PRO A C 1
ATOM 2617 O O . PRO A 1 318 ? -20.422 -2.951 -14.375 1 89.5 318 PRO A O 1
ATOM 2620 N N . VAL A 1 319 ? -22.562 -2.557 -14.117 1 90.5 319 VAL A N 1
ATOM 2621 C CA . VAL A 1 319 ? -22.844 -2.26 -15.516 1 90.5 319 VAL A CA 1
ATOM 2622 C C . VAL A 1 319 ? -23.562 -0.914 -15.625 1 90.5 319 VAL A C 1
ATOM 2624 O O . VAL A 1 319 ? -24.219 -0.475 -14.672 1 90.5 319 VAL A O 1
ATOM 2627 N N . SER A 1 320 ? -23.297 -0.31 -16.734 1 94.62 320 SER A N 1
ATOM 2628 C CA . SER A 1 320 ? -24.047 0.91 -16.984 1 94.62 320 SER A CA 1
ATOM 2629 C C . SER A 1 320 ? -25.531 0.604 -17.203 1 94.62 320 SER A C 1
ATOM 2631 O O . SER A 1 320 ? -25.875 -0.484 -17.672 1 94.62 320 SER A O 1
ATOM 2633 N N . PHE A 1 321 ? -26.375 1.589 -16.812 1 95.81 321 PHE A N 1
ATOM 2634 C CA . PHE A 1 321 ? -27.812 1.386 -16.984 1 95.81 321 PHE A CA 1
ATOM 2635 C C . PHE A 1 321 ? -28.5 2.697 -17.344 1 95.81 321 PHE A C 1
ATOM 2637 O O . PHE A 1 321 ? -28.016 3.775 -17 1 95.81 321 PHE A O 1
ATOM 2644 N N . SER A 1 322 ? -29.531 2.625 -18.125 1 95.81 322 SER A N 1
ATOM 2645 C CA . SER A 1 322 ? -30.406 3.756 -18.438 1 95.81 322 SER A CA 1
ATOM 2646 C C . SER A 1 322 ? -31.719 3.66 -17.656 1 95.81 322 SER A C 1
ATOM 2648 O O . SER A 1 322 ? -32 2.645 -17.016 1 95.81 322 SER A O 1
ATOM 2650 N N . LEU A 1 323 ? -32.469 4.789 -17.734 1 95 323 LEU A N 1
ATOM 2651 C CA . LEU A 1 323 ? -33.781 4.754 -17.141 1 95 323 LEU A CA 1
ATOM 2652 C C . LEU A 1 323 ? -34.625 3.637 -17.734 1 95 323 LEU A C 1
ATOM 2654 O O . LEU A 1 323 ? -35.406 2.99 -17.031 1 95 323 LEU A O 1
ATOM 2658 N N . LYS A 1 324 ? -34.438 3.418 -18.984 1 93.69 324 LYS A N 1
ATOM 2659 C CA . LYS A 1 324 ? -35.156 2.361 -19.688 1 93.69 324 LYS A CA 1
ATOM 2660 C C . LYS A 1 324 ? -34.75 0.982 -19.188 1 93.69 324 LYS A C 1
ATOM 2662 O O . LYS A 1 324 ? -35.594 0.091 -19.047 1 93.69 324 LYS A O 1
ATOM 2667 N N . ASP A 1 325 ? -33.531 0.826 -18.906 1 94.69 325 ASP A N 1
ATOM 2668 C CA . ASP A 1 325 ? -32.969 -0.448 -18.438 1 94.69 325 ASP A CA 1
ATOM 2669 C C . ASP A 1 325 ? -33.594 -0.856 -17.109 1 94.69 325 ASP A C 1
ATOM 2671 O O . ASP A 1 325 ? -33.75 -2.047 -16.828 1 94.69 325 ASP A O 1
ATOM 2675 N N . LEU A 1 326 ? -34 0.117 -16.297 1 95.06 326 LEU A N 1
ATOM 2676 C CA . LEU A 1 326 ? -34.594 -0.165 -14.992 1 95.06 326 LEU A CA 1
ATOM 2677 C C . LEU A 1 326 ? -35.875 -0.945 -15.148 1 95.06 326 LEU A C 1
ATOM 2679 O O . LEU A 1 326 ? -36.25 -1.735 -14.273 1 95.06 326 LEU A O 1
ATOM 2683 N N . HIS A 1 327 ? -36.5 -0.785 -16.266 1 93.75 327 HIS A N 1
ATOM 2684 C CA . HIS A 1 327 ? -37.812 -1.434 -16.484 1 93.75 327 HIS A CA 1
ATOM 2685 C C . HIS A 1 327 ? -37.688 -2.617 -17.438 1 93.75 327 HIS A C 1
ATOM 2687 O O . HIS A 1 327 ? -38.562 -3.453 -17.516 1 93.75 327 HIS A O 1
ATOM 2693 N N . GLU A 1 328 ? -36.469 -2.74 -18.125 1 93.88 328 GLU A N 1
ATOM 2694 C CA . GLU A 1 328 ? -36.406 -3.713 -19.219 1 93.88 328 GLU A CA 1
ATOM 2695 C C . GLU A 1 328 ? -35.344 -4.777 -18.938 1 93.88 328 GLU A C 1
ATOM 2697 O O . GLU A 1 328 ? -35.469 -5.922 -19.391 1 93.88 328 GLU A O 1
ATOM 2702 N N . ARG A 1 329 ? -34.312 -4.434 -18.297 1 93.62 329 ARG A N 1
ATOM 2703 C CA . ARG A 1 329 ? -33.156 -5.328 -18.156 1 93.62 329 ARG A CA 1
ATOM 2704 C C . ARG A 1 329 ? -33.188 -6.059 -16.828 1 93.62 329 ARG A C 1
ATOM 2706 O O . ARG A 1 329 ? -33.188 -5.426 -15.766 1 93.62 329 ARG A O 1
ATOM 2713 N N . LYS A 1 330 ? -33.156 -7.379 -16.969 1 89.31 330 LYS A N 1
ATOM 2714 C CA . LYS A 1 330 ? -33.031 -8.141 -15.727 1 89.31 330 LYS A CA 1
ATOM 2715 C C . LYS A 1 330 ? -31.625 -8.016 -15.164 1 89.31 330 LYS A C 1
ATOM 2717 O O . LYS A 1 330 ? -30.641 -8 -15.914 1 89.31 330 LYS A O 1
ATOM 2722 N N . PRO A 1 331 ? -31.422 -7.852 -13.867 1 89.88 331 PRO A N 1
ATOM 2723 C CA . PRO A 1 331 ? -32.375 -8.008 -12.773 1 89.88 331 PRO A CA 1
ATOM 2724 C C . PRO A 1 331 ? -32.969 -6.676 -12.312 1 89.88 331 PRO A C 1
ATOM 2726 O O . PRO A 1 331 ? -33.781 -6.641 -11.383 1 89.88 331 PRO A O 1
ATOM 2729 N N . LEU A 1 332 ? -32.656 -5.625 -12.953 1 93.12 332 LEU A N 1
ATOM 2730 C CA . LEU A 1 332 ? -33.125 -4.301 -12.555 1 93.12 332 LEU A CA 1
ATOM 2731 C C . LEU A 1 332 ? -34.625 -4.199 -12.695 1 93.12 332 LEU A C 1
ATOM 2733 O O . LEU A 1 332 ? -35.312 -3.605 -11.852 1 93.12 332 LEU A O 1
ATOM 2737 N N . SER A 1 333 ? -35.125 -4.848 -13.711 1 92.94 333 SER A N 1
ATOM 2738 C CA . SER A 1 333 ? -36.531 -4.766 -14.023 1 92.94 333 SER A CA 1
ATOM 2739 C C . SER A 1 333 ? -37.375 -5.422 -12.93 1 92.94 333 SER A C 1
ATOM 2741 O O . SER A 1 333 ? -38.531 -5.062 -12.734 1 92.94 333 SER A O 1
ATOM 2743 N N . ILE A 1 334 ? -36.75 -6.383 -12.281 1 92.75 334 ILE A N 1
ATOM 2744 C CA . ILE A 1 334 ? -37.469 -7.035 -11.188 1 92.75 334 ILE A CA 1
ATOM 2745 C C . ILE A 1 334 ? -37.688 -6.039 -10.055 1 92.75 334 ILE A C 1
ATOM 2747 O O . ILE A 1 334 ? -38.781 -6.004 -9.461 1 92.75 334 ILE A O 1
ATOM 2751 N N . LEU A 1 335 ? -36.719 -5.234 -9.82 1 92.38 335 LEU A N 1
ATOM 2752 C CA . LEU A 1 335 ? -36.781 -4.25 -8.742 1 92.38 335 LEU A CA 1
ATOM 2753 C C . LEU A 1 335 ? -37.75 -3.135 -9.07 1 92.38 335 LEU A C 1
ATOM 2755 O O . LEU A 1 335 ? -38.406 -2.578 -8.172 1 92.38 335 LEU A O 1
ATOM 2759 N N . TYR A 1 336 ? -37.969 -2.889 -10.328 1 94.44 336 TYR A N 1
ATOM 2760 C CA . TYR A 1 336 ? -38.75 -1.724 -10.711 1 94.44 336 TYR A CA 1
ATOM 2761 C C . TYR A 1 336 ? -40.031 -2.143 -11.414 1 94.44 336 TYR A C 1
ATOM 2763 O O . TYR A 1 336 ? -40.656 -1.335 -12.102 1 94.44 336 TYR A O 1
ATOM 2771 N N . SER A 1 337 ? -40.406 -3.318 -11.273 1 92.12 337 SER A N 1
ATOM 2772 C CA . SER A 1 337 ? -41.562 -3.879 -11.953 1 92.12 337 SER A CA 1
ATOM 2773 C C . SER A 1 337 ? -42.812 -3.096 -11.625 1 92.12 337 SER A C 1
ATOM 2775 O O . SER A 1 337 ? -43.688 -2.887 -12.492 1 92.12 337 SER A O 1
ATOM 2777 N N . ASN A 1 338 ? -43 -2.648 -10.391 1 91.88 338 ASN A N 1
ATOM 2778 C CA . ASN A 1 338 ? -44.188 -1.953 -9.961 1 91.88 338 ASN A CA 1
ATOM 2779 C C . ASN A 1 338 ? -43.938 -0.475 -9.695 1 91.88 338 ASN A C 1
ATOM 2781 O O . ASN A 1 338 ? -44.594 0.138 -8.859 1 91.88 338 ASN A O 1
ATOM 2785 N N . VAL A 1 339 ? -42.969 0.012 -10.328 1 92.38 339 VAL A N 1
ATOM 2786 C CA . VAL A 1 339 ? -42.531 1.392 -10.094 1 92.38 339 VAL A CA 1
ATOM 2787 C C . VAL A 1 339 ? -42.75 2.217 -11.359 1 92.38 339 VAL A C 1
ATOM 2789 O O . VAL A 1 339 ? -42.438 1.758 -12.461 1 92.38 339 VAL A O 1
ATOM 2792 N N . THR A 1 340 ? -43.375 3.316 -11.281 1 93.38 340 THR A N 1
ATOM 2793 C CA . THR A 1 340 ? -43.594 4.18 -12.438 1 93.38 340 THR A CA 1
ATOM 2794 C C . THR A 1 340 ? -42.281 4.77 -12.938 1 93.38 340 THR A C 1
ATOM 2796 O O . THR A 1 340 ? -41.281 4.809 -12.195 1 93.38 340 THR A O 1
ATOM 2799 N N . THR A 1 341 ? -42.312 5.207 -14.211 1 93.62 341 THR A N 1
ATOM 2800 C CA . THR A 1 341 ? -41.125 5.828 -14.797 1 93.62 341 THR A CA 1
ATOM 2801 C C . THR A 1 341 ? -40.75 7.102 -14.047 1 93.62 341 THR A C 1
ATOM 2803 O O . THR A 1 341 ? -39.562 7.43 -13.922 1 93.62 341 THR A O 1
ATOM 2806 N N . GLN A 1 342 ? -41.75 7.758 -13.57 1 95.06 342 GLN A N 1
ATOM 2807 C CA . GLN A 1 342 ? -41.5 8.984 -12.812 1 95.06 342 GLN A CA 1
ATOM 2808 C C . GLN A 1 342 ? -40.781 8.68 -11.508 1 95.06 342 GLN A C 1
ATOM 2810 O O . GLN A 1 342 ? -39.844 9.406 -11.125 1 95.06 342 GLN A O 1
ATOM 2815 N N . THR A 1 343 ? -41.219 7.66 -10.852 1 94.69 343 THR A N 1
ATOM 2816 C CA . THR A 1 343 ? -40.594 7.262 -9.602 1 94.69 343 THR A CA 1
ATOM 2817 C C . THR A 1 343 ? -39.156 6.801 -9.844 1 94.69 343 THR A C 1
ATOM 2819 O O . THR A 1 343 ? -38.25 7.113 -9.062 1 94.69 343 THR A O 1
ATOM 2822 N N . ALA A 1 344 ? -39 6.051 -10.898 1 95.81 344 ALA A N 1
ATOM 2823 C CA . ALA A 1 344 ? -37.656 5.598 -11.266 1 95.81 344 ALA A CA 1
ATOM 2824 C C . ALA A 1 344 ? -36.75 6.781 -11.539 1 95.81 344 ALA A C 1
ATOM 2826 O O . ALA A 1 344 ? -35.594 6.77 -11.141 1 95.81 344 ALA A O 1
ATOM 2827 N N . ARG A 1 345 ? -37.281 7.766 -12.211 1 95.5 345 ARG A N 1
ATOM 2828 C CA . ARG A 1 345 ? -36.5 8.977 -12.508 1 95.5 345 ARG A CA 1
ATOM 2829 C C . ARG A 1 345 ? -36.125 9.711 -11.234 1 95.5 345 ARG A C 1
ATOM 2831 O O . ARG A 1 345 ? -35.031 10.242 -11.125 1 95.5 345 ARG A O 1
ATOM 2838 N N . ARG A 1 346 ? -36.969 9.758 -10.305 1 95.5 346 ARG A N 1
ATOM 2839 C CA . ARG A 1 346 ? -36.688 10.391 -9.023 1 95.5 346 ARG A CA 1
ATOM 2840 C C . ARG A 1 346 ? -35.594 9.648 -8.273 1 95.5 346 ARG A C 1
ATOM 2842 O O . ARG A 1 346 ? -34.75 10.273 -7.621 1 95.5 346 ARG A O 1
ATOM 2849 N N . ASP A 1 347 ? -35.656 8.328 -8.32 1 96.31 347 ASP A N 1
ATOM 2850 C CA . ASP A 1 347 ? -34.625 7.531 -7.688 1 96.31 347 ASP A CA 1
ATOM 2851 C C . ASP A 1 347 ? -33.25 7.859 -8.266 1 96.31 347 ASP A C 1
ATOM 2853 O O . ASP A 1 347 ? -32.281 8.094 -7.527 1 96.31 347 ASP A O 1
ATOM 2857 N N . VAL A 1 348 ? -33.188 7.918 -9.562 1 96.5 348 VAL A N 1
ATOM 2858 C CA . VAL A 1 348 ? -31.906 8.172 -10.25 1 96.5 348 VAL A CA 1
ATOM 2859 C C . VAL A 1 348 ? -31.422 9.578 -9.914 1 96.5 348 VAL A C 1
ATOM 2861 O O . VAL A 1 348 ? -30.234 9.781 -9.656 1 96.5 348 VAL A O 1
ATOM 2864 N N . LYS A 1 349 ? -32.312 10.5 -9.891 1 95.88 349 LYS A N 1
ATOM 2865 C CA . LYS A 1 349 ? -31.969 11.883 -9.562 1 95.88 349 LYS A CA 1
ATOM 2866 C C . LYS A 1 349 ? -31.391 11.977 -8.156 1 95.88 349 LYS A C 1
ATOM 2868 O O . LYS A 1 349 ? -30.406 12.688 -7.934 1 95.88 349 LYS A O 1
ATOM 2873 N N . LYS A 1 350 ? -32 11.289 -7.301 1 96.12 350 LYS A N 1
ATOM 2874 C CA . LYS A 1 350 ? -31.547 11.297 -5.918 1 96.12 350 LYS A CA 1
ATOM 2875 C C . LYS A 1 350 ? -30.156 10.672 -5.805 1 96.12 350 LYS A C 1
ATOM 2877 O O . LYS A 1 350 ? -29.281 11.219 -5.125 1 96.12 350 LYS A O 1
ATOM 2882 N N . LEU A 1 351 ? -29.984 9.547 -6.422 1 96.56 351 LEU A N 1
ATOM 2883 C CA . LEU A 1 351 ? -28.703 8.852 -6.367 1 96.56 351 LEU A CA 1
ATOM 2884 C C . LEU A 1 351 ? -27.594 9.672 -7.023 1 96.56 351 LEU A C 1
ATOM 2886 O O . LEU A 1 351 ? -26.453 9.641 -6.578 1 96.56 351 LEU A O 1
ATOM 2890 N N . LEU A 1 352 ? -27.953 10.438 -8.031 1 95.38 352 LEU A N 1
ATOM 2891 C CA . LEU A 1 352 ? -27.016 11.336 -8.688 1 95.38 352 LEU A CA 1
ATOM 2892 C C . LEU A 1 352 ? -26.641 12.484 -7.766 1 95.38 352 LEU A C 1
ATOM 2894 O O . LEU A 1 352 ? -25.453 12.852 -7.672 1 95.38 352 LEU A O 1
ATOM 2898 N N . ALA A 1 353 ? -27.594 12.969 -7.082 1 94 353 ALA A N 1
ATOM 2899 C CA . ALA A 1 353 ? -27.391 14.086 -6.172 1 94 353 ALA A CA 1
ATOM 2900 C C . ALA A 1 353 ? -26.453 13.695 -5.031 1 94 353 ALA A C 1
ATOM 2902 O O . ALA A 1 353 ? -25.641 14.516 -4.57 1 94 353 ALA A O 1
ATOM 2903 N N . GLN A 1 354 ? -26.578 12.469 -4.664 1 92.44 354 GLN A N 1
ATOM 2904 C CA . GLN A 1 354 ? -25.75 11.969 -3.572 1 92.44 354 GLN A CA 1
ATOM 2905 C C . GLN A 1 354 ? -24.438 11.391 -4.094 1 92.44 354 GLN A C 1
ATOM 2907 O O . GLN A 1 354 ? -23.641 10.852 -3.322 1 92.44 354 GLN A O 1
ATOM 2912 N N . LYS A 1 355 ? -24.281 11.414 -5.387 1 92.5 355 LYS A N 1
ATOM 2913 C CA . LYS A 1 355 ? -23.062 10.961 -6.07 1 92.5 355 LYS A CA 1
ATOM 2914 C C . LYS A 1 355 ? -22.875 9.461 -5.891 1 92.5 355 LYS A C 1
ATOM 2916 O O . LYS A 1 355 ? -21.734 8.977 -5.875 1 92.5 355 LYS A O 1
ATOM 2921 N N . LEU A 1 356 ? -23.984 8.758 -5.664 1 94.75 356 LEU A N 1
ATOM 2922 C CA . LEU A 1 356 ? -23.906 7.309 -5.516 1 94.75 356 LEU A CA 1
ATOM 2923 C C . LEU A 1 356 ? -23.844 6.625 -6.875 1 94.75 356 LEU A C 1
ATOM 2925 O O . LEU A 1 356 ? -23.422 5.469 -6.973 1 94.75 356 LEU A O 1
ATOM 2929 N N . ILE A 1 357 ? -24.328 7.301 -7.871 1 95.81 357 ILE A N 1
ATOM 2930 C CA . ILE A 1 357 ? -24.141 6.914 -9.266 1 95.81 357 ILE A CA 1
ATOM 2931 C C . ILE A 1 357 ? -23.594 8.102 -10.062 1 95.81 357 ILE A C 1
ATOM 2933 O O . ILE A 1 357 ? -23.625 9.234 -9.586 1 95.81 357 ILE A O 1
ATOM 2937 N N . THR A 1 358 ? -22.953 7.859 -11.156 1 94.81 358 THR A N 1
ATOM 2938 C CA . THR A 1 358 ? -22.375 8.906 -12.008 1 94.81 358 THR A CA 1
ATOM 2939 C C . THR A 1 358 ? -22.797 8.703 -13.461 1 94.81 358 THR A C 1
ATOM 2941 O O . THR A 1 358 ? -23.031 7.57 -13.891 1 94.81 358 THR A O 1
ATOM 2944 N N . PRO A 1 359 ? -22.906 9.797 -14.148 1 94.44 359 PRO A N 1
ATOM 2945 C CA . PRO A 1 359 ? -23.219 9.648 -15.578 1 94.44 359 PRO A CA 1
ATOM 2946 C C . PRO A 1 359 ? -22.125 8.898 -16.344 1 94.44 359 PRO A C 1
ATOM 2948 O O . PRO A 1 359 ? -20.938 9.094 -16.078 1 94.44 359 PRO A O 1
ATOM 2951 N N . ALA A 1 360 ? -22.453 7.949 -17.188 1 92.31 360 ALA A N 1
ATOM 2952 C CA . ALA A 1 360 ? -21.516 7.164 -17.984 1 92.31 360 ALA A CA 1
ATOM 2953 C C . ALA A 1 360 ? -21.656 7.488 -19.469 1 92.31 360 ALA A C 1
ATOM 2955 O O . ALA A 1 360 ? -21.141 6.762 -20.312 1 92.31 360 ALA A O 1
ATOM 2956 N N . GLY A 1 361 ? -22.328 8.562 -19.875 1 88.31 361 GLY A N 1
ATOM 2957 C CA . GLY A 1 361 ? -22.578 8.914 -21.266 1 88.31 361 GLY A CA 1
ATOM 2958 C C . GLY A 1 361 ? -23.891 8.367 -21.797 1 88.31 361 GLY A C 1
ATOM 2959 O O . GLY A 1 361 ? -24.391 7.359 -21.312 1 88.31 361 GLY A O 1
ATOM 2960 N N . ASP A 1 362 ? -24.438 8.961 -22.859 1 89.75 362 ASP A N 1
ATOM 2961 C CA . ASP A 1 362 ? -25.625 8.539 -23.578 1 89.75 362 ASP A CA 1
ATOM 2962 C C . ASP A 1 362 ? -26.781 8.258 -22.625 1 89.75 362 ASP A C 1
ATOM 2964 O O . ASP A 1 362 ? -27.438 7.215 -22.734 1 89.75 362 ASP A O 1
ATOM 2968 N N . ASN A 1 363 ? -26.984 9.078 -21.625 1 92.25 363 ASN A N 1
ATOM 2969 C CA . ASN A 1 363 ? -28.094 8.977 -20.672 1 92.25 363 ASN A CA 1
ATOM 2970 C C . ASN A 1 363 ? -28.016 7.684 -19.859 1 92.25 363 ASN A C 1
ATOM 2972 O O . ASN A 1 363 ? -29.031 7.051 -19.594 1 92.25 363 ASN A O 1
ATOM 2976 N N . THR A 1 364 ? -26.797 7.164 -19.75 1 95.75 364 THR A N 1
ATOM 2977 C CA . THR A 1 364 ? -26.594 6 -18.891 1 95.75 364 THR A CA 1
ATOM 2978 C C . THR A 1 364 ? -25.828 6.391 -17.625 1 95.75 364 THR A C 1
ATOM 2980 O O . THR A 1 364 ? -25.266 7.484 -17.547 1 95.75 364 THR A O 1
ATOM 2983 N N . TYR A 1 365 ? -26.016 5.512 -16.609 1 96.81 365 TYR A N 1
ATOM 2984 C CA . TYR A 1 365 ? -25.422 5.766 -15.312 1 96.81 365 TYR A CA 1
ATOM 2985 C C . TYR A 1 365 ? -24.625 4.555 -14.828 1 96.81 365 TYR A C 1
ATOM 2987 O O . TYR A 1 365 ? -24.859 3.434 -15.281 1 96.81 365 TYR A O 1
ATOM 2995 N N . LEU A 1 366 ? -23.609 4.785 -14.008 1 95.38 366 LEU A N 1
ATOM 2996 C CA . LEU A 1 366 ? -22.812 3.748 -13.367 1 95.38 366 LEU A CA 1
ATOM 2997 C C . LEU A 1 366 ? -22.719 3.979 -11.867 1 95.38 366 LEU A C 1
ATOM 2999 O O . LEU A 1 366 ? -22.766 5.121 -11.406 1 95.38 366 LEU A O 1
ATOM 3003 N N . ILE A 1 367 ? -22.625 2.898 -11.164 1 94.19 367 ILE A N 1
ATOM 3004 C CA . ILE A 1 367 ? -22.406 3.012 -9.727 1 94.19 367 ILE A CA 1
ATOM 3005 C C . ILE A 1 367 ? -21.094 3.748 -9.469 1 94.19 367 ILE A C 1
ATOM 3007 O O . ILE A 1 367 ? -20.125 3.584 -10.211 1 94.19 367 ILE A O 1
ATOM 3011 N N . ASN A 1 368 ? -21.109 4.602 -8.5 1 92.19 368 ASN A N 1
ATOM 3012 C CA . ASN A 1 368 ? -19.906 5.344 -8.117 1 92.19 368 ASN A CA 1
ATOM 3013 C C . ASN A 1 368 ? -19.141 4.641 -7.008 1 92.19 368 ASN A C 1
ATOM 3015 O O . ASN A 1 368 ? -19.438 4.836 -5.824 1 92.19 368 ASN A O 1
ATOM 3019 N N . PHE A 1 369 ? -18.062 3.955 -7.367 1 87.5 369 PHE A N 1
ATOM 3020 C CA . PHE A 1 369 ? -17.281 3.184 -6.406 1 87.5 369 PHE A CA 1
ATOM 3021 C C . PHE A 1 369 ? -16.422 4.102 -5.539 1 87.5 369 PHE A C 1
ATOM 3023 O O . PHE A 1 369 ? -15.906 3.678 -4.504 1 87.5 369 PHE A O 1
ATOM 3030 N N . ARG A 1 370 ? -16.297 5.418 -5.895 1 82.88 370 ARG A N 1
ATOM 3031 C CA . ARG A 1 370 ? -15.32 6.277 -5.23 1 82.88 370 ARG A CA 1
ATOM 3032 C C . ARG A 1 370 ? -16.016 7.297 -4.336 1 82.88 370 ARG A C 1
ATOM 3034 O O . ARG A 1 370 ? -15.438 8.336 -3.998 1 82.88 370 ARG A O 1
ATOM 3041 N N . VAL A 1 371 ? -17.328 6.934 -4.062 1 83.25 371 VAL A N 1
ATOM 3042 C CA . VAL A 1 371 ? -18.078 7.875 -3.242 1 83.25 371 VAL A CA 1
ATOM 3043 C C . VAL A 1 371 ? -17.438 7.996 -1.864 1 83.25 371 VAL A C 1
ATOM 3045 O O . VAL A 1 371 ? -17.5 9.055 -1.23 1 83.25 371 VAL A O 1
ATOM 3048 N N . LEU A 1 372 ? -16.797 6.902 -1.373 1 74.88 372 LEU A N 1
ATOM 3049 C CA . LEU A 1 372 ? -16.141 6.906 -0.069 1 74.88 372 LEU A CA 1
ATOM 3050 C C . LEU A 1 372 ? -14.633 7.016 -0.222 1 74.88 372 LEU A C 1
ATOM 3052 O O . LEU A 1 372 ? -13.883 6.492 0.602 1 74.88 372 LEU A O 1
ATOM 3056 N N . GLY A 1 373 ? -14.148 7.688 -1.329 1 71.94 373 GLY A N 1
ATOM 3057 C CA . GLY A 1 373 ? -12.727 7.852 -1.572 1 71.94 373 GLY A CA 1
ATOM 3058 C C . GLY A 1 373 ? -12.203 6.961 -2.688 1 71.94 373 GLY A C 1
ATOM 3059 O O . GLY A 1 373 ? -12.867 6 -3.082 1 71.94 373 GLY A O 1
ATOM 3060 N N . MET B 1 1 ? 19.938 22.859 -12.109 1 80.25 1 MET B N 1
ATOM 3061 C CA . MET B 1 1 ? 20.422 23.828 -11.125 1 80.25 1 MET B CA 1
ATOM 3062 C C . MET B 1 1 ? 20.359 25.25 -11.672 1 80.25 1 MET B C 1
ATOM 3064 O O . MET B 1 1 ? 20.703 25.484 -12.836 1 80.25 1 MET B O 1
ATOM 3068 N N . LYS B 1 2 ? 19.828 26.234 -10.875 1 84.38 2 LYS B N 1
ATOM 3069 C CA . LYS B 1 2 ? 19.766 27.641 -11.227 1 84.38 2 LYS B CA 1
ATOM 3070 C C . LYS B 1 2 ? 20.578 28.484 -10.25 1 84.38 2 LYS B C 1
ATOM 3072 O O . LYS B 1 2 ? 20.375 28.406 -9.039 1 84.38 2 LYS B O 1
ATOM 3077 N N . GLU B 1 3 ? 21.469 29.156 -10.797 1 87.56 3 GLU B N 1
ATOM 3078 C CA . GLU B 1 3 ? 22.281 30.062 -10.008 1 87.56 3 GLU B CA 1
ATOM 3079 C C . GLU B 1 3 ? 21.812 31.516 -10.141 1 87.56 3 GLU B C 1
ATOM 3081 O O . GLU B 1 3 ? 21.469 31.953 -11.242 1 87.56 3 GLU B O 1
ATOM 3086 N N . PHE B 1 4 ? 21.672 32.188 -8.961 1 87.69 4 PHE B N 1
ATOM 3087 C CA . PHE B 1 4 ? 21.25 33.562 -8.961 1 87.69 4 PHE B CA 1
ATOM 3088 C C . PHE B 1 4 ? 22.203 34.438 -8.133 1 87.69 4 PHE B C 1
ATOM 3090 O O . PHE B 1 4 ? 22.469 34.125 -6.969 1 87.69 4 PHE B O 1
ATOM 3097 N N . LEU B 1 5 ? 22.672 35.469 -8.742 1 86.56 5 LEU B N 1
ATOM 3098 C CA . LEU B 1 5 ? 23.531 36.406 -8.023 1 86.56 5 LEU B CA 1
ATOM 3099 C C . LEU B 1 5 ? 22.703 37.531 -7.414 1 86.56 5 LEU B C 1
ATOM 3101 O O . LEU B 1 5 ? 22.094 38.312 -8.141 1 86.56 5 LEU B O 1
ATOM 3105 N N . THR B 1 6 ? 22.75 37.656 -6.117 1 87.94 6 THR B N 1
ATOM 3106 C CA . THR B 1 6 ? 22 38.688 -5.414 1 87.94 6 THR B CA 1
ATOM 3107 C C . THR B 1 6 ? 22.797 39.969 -5.371 1 87.94 6 THR B C 1
ATOM 3109 O O . THR B 1 6 ? 23.969 40 -5.773 1 87.94 6 THR B O 1
ATOM 3112 N N . PHE B 1 7 ? 22.156 40.969 -4.895 1 86.06 7 PHE B N 1
ATOM 3113 C CA . PHE B 1 7 ? 22.828 42.281 -4.797 1 86.06 7 PHE B CA 1
ATOM 3114 C C . PHE B 1 7 ? 23.828 42.281 -3.646 1 86.06 7 PHE B C 1
ATOM 3116 O O . PHE B 1 7 ? 24.969 42.719 -3.807 1 86.06 7 PHE B O 1
ATOM 3123 N N . LYS B 1 8 ? 23.406 41.719 -2.5 1 85.62 8 LYS B N 1
ATOM 3124 C CA . LYS B 1 8 ? 24.25 41.844 -1.312 1 85.62 8 LYS B CA 1
ATOM 3125 C C . LYS B 1 8 ? 24.484 40.5 -0.652 1 85.62 8 LYS B C 1
ATOM 3127 O O . LYS B 1 8 ? 25.391 40.344 0.155 1 85.62 8 LYS B O 1
ATOM 3132 N N . SER B 1 9 ? 23.719 39.562 -0.974 1 85.12 9 SER B N 1
ATOM 3133 C CA . SER B 1 9 ? 23.75 38.312 -0.225 1 85.12 9 SER B CA 1
ATOM 3134 C C . SER B 1 9 ? 24.562 37.219 -0.96 1 85.12 9 SER B C 1
ATOM 3136 O O . SER B 1 9 ? 24.625 36.094 -0.517 1 85.12 9 SER B O 1
ATOM 3138 N N . GLY B 1 10 ? 25.141 37.594 -2.115 1 85.06 10 GLY B N 1
ATOM 3139 C CA . GLY B 1 10 ? 25.969 36.656 -2.848 1 85.06 10 GLY B CA 1
ATOM 3140 C C . GLY B 1 10 ? 25.156 35.688 -3.703 1 85.06 10 GLY B C 1
ATOM 3141 O O . GLY B 1 10 ? 24.047 36.031 -4.141 1 85.06 10 GLY B O 1
ATOM 3142 N N . LYS B 1 11 ? 25.797 34.594 -3.955 1 87 11 LYS B N 1
ATOM 3143 C CA . LYS B 1 11 ? 25.172 33.625 -4.859 1 87 11 LYS B CA 1
ATOM 3144 C C . LYS B 1 11 ? 24.141 32.75 -4.129 1 87 11 LYS B C 1
ATOM 3146 O O . LYS B 1 11 ? 24.359 32.375 -2.982 1 87 11 LYS B O 1
ATOM 3151 N N . PHE B 1 12 ? 23.047 32.625 -4.762 1 88.88 12 PHE B N 1
ATOM 3152 C CA . PHE B 1 12 ? 22 31.719 -4.293 1 88.88 12 PHE B CA 1
ATOM 3153 C C . PHE B 1 12 ? 21.703 30.641 -5.328 1 88.88 12 PHE B C 1
ATOM 3155 O O . PHE B 1 12 ? 21.656 30.922 -6.527 1 88.88 12 PHE B O 1
ATOM 3162 N N . TYR B 1 13 ? 21.578 29.391 -4.906 1 89.94 13 TYR B N 1
ATOM 3163 C CA . TYR B 1 13 ? 21.375 28.281 -5.828 1 89.94 13 TYR B CA 1
ATOM 3164 C C . TYR B 1 13 ? 20.031 27.594 -5.582 1 89.94 13 TYR B C 1
ATOM 3166 O O . TYR B 1 13 ? 19.641 27.391 -4.434 1 89.94 13 TYR B O 1
ATOM 3174 N N . PHE B 1 14 ? 19.328 27.391 -6.699 1 92.12 14 PHE B N 1
ATOM 3175 C CA . PHE B 1 14 ? 18.188 26.469 -6.715 1 92.12 14 PHE B CA 1
ATOM 3176 C C . PHE B 1 14 ? 18.547 25.188 -7.449 1 92.12 14 PHE B C 1
ATOM 3178 O O . PHE B 1 14 ? 18.938 25.219 -8.617 1 92.12 14 PHE B O 1
ATOM 3185 N N . ASN B 1 15 ? 18.531 24.109 -6.738 1 91.94 15 ASN B N 1
ATOM 3186 C CA . ASN B 1 15 ? 18.969 22.844 -7.324 1 91.94 15 ASN B CA 1
ATOM 3187 C C . ASN B 1 15 ? 17.984 21.719 -7.031 1 91.94 15 ASN B C 1
ATOM 3189 O O . ASN B 1 15 ? 17.594 21.516 -5.883 1 91.94 15 ASN B O 1
ATOM 3193 N N . GLU B 1 16 ? 17.531 20.984 -8.133 1 90.81 16 GLU B N 1
ATOM 3194 C CA . GLU B 1 16 ? 16.609 19.875 -7.957 1 90.81 16 GLU B CA 1
ATOM 3195 C C . GLU B 1 16 ? 17.359 18.531 -7.961 1 90.81 16 GLU B C 1
ATOM 3197 O O . GLU B 1 16 ? 16.75 17.484 -7.703 1 90.81 16 GLU B O 1
ATOM 3202 N N . GLU B 1 17 ? 18.672 18.609 -8.219 1 90.62 17 GLU B N 1
ATOM 3203 C CA . GLU B 1 17 ? 19.453 17.391 -8.219 1 90.62 17 GLU B CA 1
ATOM 3204 C C . GLU B 1 17 ? 19.719 16.891 -6.801 1 90.62 17 GLU B C 1
ATOM 3206 O O . GLU B 1 17 ? 19.844 17.703 -5.875 1 90.62 17 GLU B O 1
ATOM 3211 N N . TYR B 1 18 ? 19.719 15.562 -6.652 1 93.56 18 TYR B N 1
ATOM 3212 C CA . TYR B 1 18 ? 19.953 14.953 -5.352 1 93.56 18 TYR B CA 1
ATOM 3213 C C . TYR B 1 18 ? 20.703 13.641 -5.492 1 93.56 18 TYR B C 1
ATOM 3215 O O . TYR B 1 18 ? 20.859 13.125 -6.605 1 93.56 18 TYR B O 1
ATOM 3223 N N . ASP B 1 19 ? 21.312 13.18 -4.426 1 94.25 19 ASP B N 1
ATOM 3224 C CA . ASP B 1 19 ? 21.953 11.875 -4.375 1 94.25 19 ASP B CA 1
ATOM 3225 C C . ASP B 1 19 ? 20.938 10.75 -4.465 1 94.25 19 ASP B C 1
ATOM 3227 O O . ASP B 1 19 ? 20.297 10.406 -3.467 1 94.25 19 ASP B O 1
ATOM 3231 N N . ALA B 1 20 ? 20.906 10.086 -5.57 1 92.38 20 ALA B N 1
ATOM 3232 C CA . ALA B 1 20 ? 19.891 9.086 -5.863 1 92.38 20 ALA B CA 1
ATOM 3233 C C . ALA B 1 20 ? 19.984 7.91 -4.898 1 92.38 20 ALA B C 1
ATOM 3235 O O . ALA B 1 20 ? 18.969 7.332 -4.516 1 92.38 20 ALA B O 1
ATOM 3236 N N . SER B 1 21 ? 21.125 7.539 -4.48 1 91.62 21 SER B N 1
ATOM 3237 C CA . SER B 1 21 ? 21.328 6.391 -3.602 1 91.62 21 SER B CA 1
ATOM 3238 C C . SER B 1 21 ? 20.672 6.617 -2.24 1 91.62 21 SER B C 1
ATOM 3240 O O . SER B 1 21 ? 20.297 5.656 -1.56 1 91.62 21 SER B O 1
ATOM 3242 N N . GLN B 1 22 ? 20.484 7.875 -1.915 1 93.88 22 GLN B N 1
ATOM 3243 C CA . GLN B 1 22 ? 19.922 8.195 -0.607 1 93.88 22 GLN B CA 1
ATOM 3244 C C . GLN B 1 22 ? 18.422 8.469 -0.704 1 93.88 22 GLN B C 1
ATOM 3246 O O . GLN B 1 22 ? 17.703 8.352 0.29 1 93.88 22 GLN B O 1
ATOM 3251 N N . ILE B 1 23 ? 17.984 8.797 -1.888 1 96.19 23 ILE B N 1
ATOM 3252 C CA . ILE B 1 23 ? 16.656 9.375 -1.996 1 96.19 23 ILE B CA 1
ATOM 3253 C C . ILE B 1 23 ? 15.711 8.383 -2.668 1 96.19 23 ILE B C 1
ATOM 3255 O O . ILE B 1 23 ? 14.547 8.25 -2.266 1 96.19 23 ILE B O 1
ATOM 3259 N N . ASP B 1 24 ? 16.156 7.562 -3.586 1 95 24 ASP B N 1
ATOM 3260 C CA . ASP B 1 24 ? 15.289 6.84 -4.516 1 95 24 ASP B CA 1
ATOM 3261 C C . ASP B 1 24 ? 14.422 5.816 -3.783 1 95 24 ASP B C 1
ATOM 3263 O O . ASP B 1 24 ? 13.219 5.719 -4.031 1 95 24 ASP B O 1
ATOM 3267 N N . ASN B 1 25 ? 15.008 5.043 -2.881 1 94.75 25 ASN B N 1
ATOM 3268 C CA . ASN B 1 25 ? 14.25 4.035 -2.148 1 94.75 25 ASN B CA 1
ATOM 3269 C C . ASN B 1 25 ? 13.133 4.668 -1.322 1 94.75 25 ASN B C 1
ATOM 3271 O O . ASN B 1 25 ? 12.023 4.141 -1.267 1 94.75 25 ASN B O 1
ATOM 3275 N N . LEU B 1 26 ? 13.43 5.797 -0.724 1 96.38 26 LEU B N 1
ATOM 3276 C CA . LEU B 1 26 ? 12.438 6.504 0.074 1 96.38 26 LEU B CA 1
ATOM 3277 C C . LEU B 1 26 ? 11.312 7.047 -0.808 1 96.38 26 LEU B C 1
ATOM 3279 O O . LEU B 1 26 ? 10.141 6.988 -0.434 1 96.38 26 LEU B O 1
ATOM 3283 N N . LEU B 1 27 ? 11.766 7.543 -1.922 1 96.56 27 LEU B N 1
ATOM 3284 C CA . LEU B 1 27 ? 10.805 8.109 -2.857 1 96.56 27 LEU B CA 1
ATOM 3285 C C . LEU B 1 27 ? 9.844 7.039 -3.367 1 96.56 27 LEU B C 1
ATOM 3287 O O . LEU B 1 27 ? 8.633 7.262 -3.426 1 96.56 27 LEU B O 1
ATOM 3291 N N . VAL B 1 28 ? 10.367 5.898 -3.676 1 95.94 28 VAL B N 1
ATOM 3292 C CA . VAL B 1 28 ? 9.555 4.781 -4.141 1 95.94 28 VAL B CA 1
ATOM 3293 C C . VAL B 1 28 ? 8.586 4.359 -3.037 1 95.94 28 VAL B C 1
ATOM 3295 O O . VAL B 1 28 ? 7.391 4.172 -3.287 1 95.94 28 VAL B O 1
ATOM 3298 N N . LYS B 1 29 ? 9.117 4.215 -1.864 1 96.12 29 LYS B N 1
ATOM 3299 C CA . LYS B 1 29 ? 8.289 3.811 -0.73 1 96.12 29 LYS B CA 1
ATOM 3300 C C . LYS B 1 29 ? 7.148 4.801 -0.501 1 96.12 29 LYS B C 1
ATOM 3302 O O . LYS B 1 29 ? 5.992 4.398 -0.358 1 96.12 29 LYS B O 1
ATOM 3307 N N . ALA B 1 30 ? 7.426 6.066 -0.492 1 96.06 30 ALA B N 1
ATOM 3308 C CA . ALA B 1 30 ? 6.414 7.102 -0.286 1 96.06 30 ALA B CA 1
ATOM 3309 C C . ALA B 1 30 ? 5.352 7.055 -1.379 1 96.06 30 ALA B C 1
ATOM 3311 O O . ALA B 1 30 ? 4.156 7.164 -1.096 1 96.06 30 ALA B O 1
ATOM 3312 N N . THR B 1 31 ? 5.812 6.859 -2.58 1 95.25 31 THR B N 1
ATOM 3313 C CA . THR B 1 31 ? 4.906 6.859 -3.725 1 95.25 31 THR B CA 1
ATOM 3314 C C . THR B 1 31 ? 3.947 5.676 -3.654 1 95.25 31 THR B C 1
ATOM 3316 O O . THR B 1 31 ? 2.736 5.84 -3.818 1 95.25 31 THR B O 1
ATOM 3319 N N . VAL B 1 32 ? 4.477 4.512 -3.309 1 94.94 32 VAL B N 1
ATOM 3320 C CA . VAL B 1 32 ? 3.66 3.305 -3.238 1 94.94 32 VAL B CA 1
ATOM 3321 C C . VAL B 1 32 ? 2.68 3.41 -2.07 1 94.94 32 VAL B C 1
ATOM 3323 O O . VAL B 1 32 ? 1.509 3.049 -2.201 1 94.94 32 VAL B O 1
ATOM 3326 N N . LEU B 1 33 ? 3.131 3.873 -0.97 1 94.69 33 LEU B N 1
ATOM 3327 C CA . LEU B 1 33 ? 2.268 4.055 0.192 1 94.69 33 LEU B CA 1
ATOM 3328 C C . LEU B 1 33 ? 1.13 5.02 -0.122 1 94.69 33 LEU B C 1
ATOM 3330 O O . LEU B 1 33 ? -0.026 4.758 0.218 1 94.69 33 LEU B O 1
ATOM 3334 N N . ASN B 1 34 ? 1.474 6.102 -0.768 1 93.44 34 ASN B N 1
ATOM 3335 C CA . ASN B 1 34 ? 0.447 7.078 -1.113 1 93.44 34 ASN B CA 1
ATOM 3336 C C . ASN B 1 34 ? -0.585 6.488 -2.072 1 93.44 34 ASN B C 1
ATOM 3338 O O . ASN B 1 34 ? -1.787 6.703 -1.904 1 93.44 34 ASN B O 1
ATOM 3342 N N . GLU B 1 35 ? -0.103 5.789 -3.059 1 91.94 35 GLU B N 1
ATOM 3343 C CA . GLU B 1 35 ? -1.017 5.148 -4 1 91.94 35 GLU B CA 1
ATOM 3344 C C . GLU B 1 35 ? -1.967 4.191 -3.283 1 91.94 35 GLU B C 1
ATOM 3346 O O . GLU B 1 35 ? -3.152 4.125 -3.611 1 91.94 35 GLU B O 1
ATOM 3351 N N . THR B 1 36 ? -1.436 3.506 -2.357 1 91.81 36 THR B N 1
ATOM 3352 C CA . THR B 1 36 ? -2.232 2.572 -1.569 1 91.81 36 THR B CA 1
ATOM 3353 C C . THR B 1 36 ? -3.312 3.311 -0.784 1 91.81 36 THR B C 1
ATOM 3355 O O . THR B 1 36 ? -4.48 2.92 -0.807 1 91.81 36 THR B O 1
ATOM 3358 N N . ILE B 1 37 ? -2.934 4.316 -0.125 1 89.62 37 ILE B N 1
ATOM 3359 C CA . ILE B 1 37 ? -3.842 5.086 0.717 1 89.62 37 ILE B CA 1
ATOM 3360 C C . ILE B 1 37 ? -4.965 5.672 -0.137 1 89.62 37 ILE B C 1
ATOM 3362 O O . ILE B 1 37 ? -6.133 5.648 0.26 1 89.62 37 ILE B O 1
ATOM 3366 N N . VAL B 1 38 ? -4.625 6.152 -1.284 1 87.19 38 VAL B N 1
ATOM 3367 C CA . VAL B 1 38 ? -5.598 6.754 -2.191 1 87.19 38 VAL B CA 1
ATOM 3368 C C . VAL B 1 38 ? -6.617 5.703 -2.629 1 87.19 38 VAL B C 1
ATOM 3370 O O . VAL B 1 38 ? -7.793 6.012 -2.82 1 87.19 38 VAL B O 1
ATOM 3373 N N . ASP B 1 39 ? -6.168 4.469 -2.676 1 87.31 39 ASP B N 1
ATOM 3374 C CA . ASP B 1 39 ? -7.027 3.396 -3.172 1 87.31 39 ASP B CA 1
ATOM 3375 C C . ASP B 1 39 ? -7.922 2.854 -2.062 1 87.31 39 ASP B C 1
ATOM 3377 O O . ASP B 1 39 ? -8.93 2.197 -2.336 1 87.31 39 ASP B O 1
ATOM 3381 N N . LEU B 1 40 ? -7.59 3.066 -0.846 1 87.31 40 LEU B N 1
ATOM 3382 C CA . LEU B 1 40 ? -8.359 2.539 0.272 1 87.31 40 LEU B CA 1
ATOM 3383 C C . LEU B 1 40 ? -9.641 3.346 0.477 1 87.31 40 LEU B C 1
ATOM 3385 O O . LEU B 1 40 ? -9.633 4.574 0.368 1 87.31 40 LEU B O 1
ATOM 3389 N N . PRO B 1 41 ? -10.773 2.656 0.658 1 84.19 41 PRO B N 1
ATOM 3390 C CA . PRO B 1 41 ? -12 3.389 0.987 1 84.19 41 PRO B CA 1
ATOM 3391 C C . PRO B 1 41 ? -11.961 4.008 2.381 1 84.19 41 PRO B C 1
ATOM 3393 O O . PRO B 1 41 ? -11.461 3.389 3.324 1 84.19 41 PRO B O 1
ATOM 3396 N N . ILE B 1 42 ? -12.234 5.262 2.402 1 77 42 ILE B N 1
ATOM 3397 C CA . ILE B 1 42 ? -12.32 5.93 3.695 1 77 42 ILE B CA 1
ATOM 3398 C C . ILE B 1 42 ? -13.773 5.961 4.168 1 77 42 ILE B C 1
ATOM 3400 O O . ILE B 1 42 ? -14.625 6.59 3.535 1 77 42 ILE B O 1
ATOM 3404 N N . LEU B 1 43 ? -13.984 5.215 5.234 1 70.81 43 LEU B N 1
ATOM 3405 C CA . LEU B 1 43 ? -15.328 5.168 5.797 1 70.81 43 LEU B CA 1
ATOM 3406 C C . LEU B 1 43 ? -15.75 6.539 6.312 1 70.81 43 LEU B C 1
ATOM 3408 O O . LEU B 1 43 ? -14.922 7.285 6.848 1 70.81 43 LEU B O 1
ATOM 3412 N N . PRO B 1 44 ? -16.922 6.934 5.922 1 66.06 44 PRO B N 1
ATOM 3413 C CA . PRO B 1 44 ? -17.375 8.258 6.359 1 66.06 44 PRO B CA 1
ATOM 3414 C C . PRO B 1 44 ? -17.109 8.516 7.84 1 66.06 44 PRO B C 1
ATOM 3416 O O . PRO B 1 44 ? -16.656 9.602 8.211 1 66.06 44 PRO B O 1
ATOM 3419 N N . GLU B 1 45 ? -17.391 7.492 8.656 1 63.28 45 GLU B N 1
ATOM 3420 C CA . GLU B 1 45 ? -17.156 7.648 10.086 1 63.28 45 GLU B CA 1
ATOM 3421 C C . GLU B 1 45 ? -15.68 7.883 10.375 1 63.28 45 GLU B C 1
ATOM 3423 O O . GLU B 1 45 ? -15.328 8.664 11.266 1 63.28 45 GLU B O 1
ATOM 3428 N N . LEU B 1 46 ? -14.953 7.176 9.578 1 66 46 LEU B N 1
ATOM 3429 C CA . LEU B 1 46 ? -13.508 7.305 9.727 1 66 46 LEU B CA 1
ATOM 3430 C C . LEU B 1 46 ? -13.031 8.68 9.281 1 66 46 LEU B C 1
ATOM 3432 O O . LEU B 1 46 ? -12.25 9.328 9.984 1 66 46 LEU B O 1
ATOM 3436 N N . ALA B 1 47 ? -13.57 9.164 8.141 1 70.62 47 ALA B N 1
ATOM 3437 C CA . ALA B 1 47 ? -13.172 10.469 7.609 1 70.62 47 ALA B CA 1
ATOM 3438 C C . ALA B 1 47 ? -13.516 11.586 8.594 1 70.62 47 ALA B C 1
ATOM 3440 O O . ALA B 1 47 ? -12.695 12.469 8.852 1 70.62 47 ALA B O 1
ATOM 3441 N N . SER B 1 48 ? -14.703 11.438 9.234 1 70.12 48 SER B N 1
ATOM 3442 C CA . SER B 1 48 ? -15.172 12.477 10.141 1 70.12 48 SER B CA 1
ATOM 3443 C C . SER B 1 48 ? -14.352 12.508 11.422 1 70.12 48 SER B C 1
ATOM 3445 O O . SER B 1 48 ? -14.234 13.547 12.07 1 70.12 48 SER B O 1
ATOM 3447 N N . ARG B 1 49 ? -13.82 11.414 11.734 1 70.44 49 ARG B N 1
ATOM 3448 C CA . ARG B 1 49 ? -13.07 11.344 12.984 1 70.44 49 ARG B CA 1
ATOM 3449 C C . ARG B 1 49 ? -11.578 11.555 12.742 1 70.44 49 ARG B C 1
ATOM 3451 O O . ARG B 1 49 ? -10.93 12.32 13.453 1 70.44 49 ARG B O 1
ATOM 3458 N N . ILE B 1 50 ? -11.102 10.961 11.703 1 71.88 50 ILE B N 1
ATOM 3459 C CA . ILE B 1 50 ? -9.656 10.891 11.484 1 71.88 50 ILE B CA 1
ATOM 3460 C C . ILE B 1 50 ? -9.148 12.219 10.945 1 71.88 50 ILE B C 1
ATOM 3462 O O . ILE B 1 50 ? -8.086 12.695 11.352 1 71.88 50 ILE B O 1
ATOM 3466 N N . GLU B 1 51 ? -9.938 12.898 10.203 1 77.5 51 GLU B N 1
ATOM 3467 C CA . GLU B 1 51 ? -9.461 14.102 9.531 1 77.5 51 GLU B CA 1
ATOM 3468 C C . GLU B 1 51 ? -9.234 15.234 10.531 1 77.5 51 GLU B C 1
ATOM 3470 O O . GLU B 1 51 ? -8.164 15.836 10.562 1 77.5 51 GLU B O 1
ATOM 3475 N N . PRO B 1 52 ? -10.219 15.422 11.453 1 80.5 52 PRO B N 1
ATOM 3476 C CA . PRO B 1 52 ? -10 16.484 12.438 1 80.5 52 PRO B CA 1
ATOM 3477 C C . PRO B 1 52 ? -8.852 16.172 13.391 1 80.5 52 PRO B C 1
ATOM 3479 O O . PRO B 1 52 ? -8.078 17.078 13.742 1 80.5 52 PRO B O 1
ATOM 3482 N N . GLU B 1 53 ? -8.727 14.969 13.734 1 81.5 53 GLU B N 1
ATOM 3483 C CA . GLU B 1 53 ? -7.664 14.586 14.664 1 81.5 53 GLU B CA 1
ATOM 3484 C C . GLU B 1 53 ? -6.285 14.82 14.055 1 81.5 53 GLU B C 1
ATOM 3486 O O . GLU B 1 53 ? -5.379 15.312 14.727 1 81.5 53 GLU B O 1
ATOM 3491 N N . ILE B 1 54 ? -6.176 14.516 12.867 1 83 54 ILE B N 1
ATOM 3492 C CA . ILE B 1 54 ? -4.906 14.703 12.164 1 83 54 ILE B CA 1
ATOM 3493 C C . ILE B 1 54 ? -4.609 16.188 12.016 1 83 54 ILE B C 1
ATOM 3495 O O . ILE B 1 54 ? -3.473 16.625 12.211 1 83 54 ILE B O 1
ATOM 3499 N N . MET B 1 55 ? -5.648 16.938 11.742 1 86.75 55 MET B N 1
ATOM 3500 C CA . MET B 1 55 ? -5.484 18.375 11.562 1 86.75 55 MET B CA 1
ATOM 3501 C C . MET B 1 55 ? -5.039 19.047 12.859 1 86.75 55 MET B C 1
ATOM 3503 O O . MET B 1 55 ? -4.094 19.828 12.867 1 86.75 55 MET B O 1
ATOM 3507 N N . TYR B 1 56 ? -5.699 18.703 13.961 1 90.94 56 TYR B N 1
ATOM 3508 C CA . TYR B 1 56 ? -5.367 19.312 15.242 1 90.94 56 TYR B CA 1
ATOM 3509 C C . TYR B 1 56 ? -3.957 18.938 15.68 1 90.94 56 TYR B C 1
ATOM 3511 O O . TYR B 1 56 ? -3.23 19.766 16.219 1 90.94 56 TYR B O 1
ATOM 3519 N N . SER B 1 57 ? -3.652 17.734 15.445 1 89.31 57 SER B N 1
ATOM 3520 C CA . SER B 1 57 ? -2.303 17.297 15.781 1 89.31 57 SER B CA 1
ATOM 3521 C C . SER B 1 57 ? -1.258 18.016 14.938 1 89.31 57 SER B C 1
ATOM 3523 O O . SER B 1 57 ? -0.193 18.391 15.445 1 89.31 57 SER B O 1
ATOM 3525 N N . SER B 1 58 ? -1.569 18.219 13.695 1 90.69 58 SER B N 1
ATOM 3526 C CA . SER B 1 58 ? -0.669 18.938 12.797 1 90.69 58 SER B CA 1
ATOM 3527 C C . SER B 1 58 ? -0.472 20.375 13.234 1 90.69 58 SER B C 1
ATOM 3529 O O . SER B 1 58 ? 0.649 20.891 13.219 1 90.69 58 SER B O 1
ATOM 3531 N N . ILE B 1 59 ? -1.551 20.969 13.625 1 94.31 59 ILE B N 1
ATOM 3532 C CA . ILE B 1 59 ? -1.524 22.359 14.062 1 94.31 59 ILE B CA 1
ATOM 3533 C C . ILE B 1 59 ? -0.685 22.484 15.336 1 94.31 59 ILE B C 1
ATOM 3535 O O . ILE B 1 59 ? 0.189 23.344 15.422 1 94.31 59 ILE B O 1
ATOM 3539 N N . ALA B 1 60 ? -0.921 21.594 16.234 1 94.44 60 ALA B N 1
ATOM 3540 C CA . ALA B 1 60 ? -0.147 21.609 17.469 1 94.44 60 ALA B CA 1
ATOM 3541 C C . ALA B 1 60 ? 1.339 21.406 17.188 1 94.44 60 ALA B C 1
ATOM 3543 O O . ALA B 1 60 ? 2.188 22.078 17.781 1 94.44 60 ALA B O 1
ATOM 3544 N N . GLY B 1 61 ? 1.641 20.516 16.344 1 93.06 61 GLY B N 1
ATOM 3545 C CA . GLY B 1 61 ? 3.025 20.219 16 1 93.06 61 GLY B CA 1
ATOM 3546 C C . GLY B 1 61 ? 3.748 21.391 15.367 1 93.06 61 GLY B C 1
ATOM 3547 O O . GLY B 1 61 ? 4.844 21.75 15.797 1 93.06 61 GLY B O 1
ATOM 3548 N N . THR B 1 62 ? 3.156 21.953 14.328 1 94.31 62 THR B N 1
ATOM 3549 C CA . THR B 1 62 ? 3.768 23.062 13.625 1 94.31 62 THR B CA 1
ATOM 3550 C C . THR B 1 62 ? 3.959 24.25 14.562 1 94.31 62 THR B C 1
ATOM 3552 O O . THR B 1 62 ? 4.969 24.953 14.477 1 94.31 62 THR B O 1
ATOM 3555 N N . ALA B 1 63 ? 2.994 24.5 15.453 1 94.75 63 ALA B N 1
ATOM 3556 C CA . ALA B 1 63 ? 3.09 25.594 16.422 1 94.75 63 ALA B CA 1
ATOM 3557 C C . ALA B 1 63 ? 4.176 25.312 17.453 1 94.75 63 ALA B C 1
ATOM 3559 O O . ALA B 1 63 ? 4.906 26.219 17.859 1 94.75 63 ALA B O 1
ATOM 3560 N N . ALA B 1 64 ? 4.293 24.094 17.797 1 93.56 64 ALA B N 1
ATOM 3561 C CA . ALA B 1 64 ? 5.254 23.688 18.828 1 93.56 64 ALA B CA 1
ATOM 3562 C C . ALA B 1 64 ? 6.688 23.859 18.328 1 93.56 64 ALA B C 1
ATOM 3564 O O . ALA B 1 64 ? 7.582 24.203 19.109 1 93.56 64 ALA B O 1
ATOM 3565 N N . ILE B 1 65 ? 6.898 23.609 17.109 1 91.19 65 ILE B N 1
ATOM 3566 C CA . ILE B 1 65 ? 8.219 23.797 16.516 1 91.19 65 ILE B CA 1
ATOM 3567 C C . ILE B 1 65 ? 8.688 25.234 16.75 1 91.19 65 ILE B C 1
ATOM 3569 O O . ILE B 1 65 ? 9.875 25.484 16.953 1 91.19 65 ILE B O 1
ATOM 3573 N N . GLU B 1 66 ? 7.719 26.219 16.781 1 90.94 66 GLU B N 1
ATOM 3574 C CA . GLU B 1 66 ? 8.039 27.625 16.969 1 90.94 66 GLU B CA 1
ATOM 3575 C C . GLU B 1 66 ? 7.965 28.016 18.453 1 90.94 66 GLU B C 1
ATOM 3577 O O . GLU B 1 66 ? 8.062 29.203 18.781 1 90.94 66 GLU B O 1
ATOM 3582 N N . GLY B 1 67 ? 7.613 27.062 19.359 1 90.94 67 GLY B N 1
ATOM 3583 C CA . GLY B 1 67 ? 7.66 27.328 20.781 1 90.94 67 GLY B CA 1
ATOM 3584 C C . GLY B 1 67 ? 6.289 27.5 21.406 1 90.94 67 GLY B C 1
ATOM 3585 O O . GLY B 1 67 ? 6.176 27.859 22.578 1 90.94 67 GLY B O 1
ATOM 3586 N N . ASN B 1 68 ? 5.215 27.328 20.594 1 94.19 68 ASN B N 1
ATOM 3587 C CA . ASN B 1 68 ? 3.865 27.406 21.141 1 94.19 68 ASN B CA 1
ATOM 3588 C C . ASN B 1 68 ? 3.533 26.172 21.984 1 94.19 68 ASN B C 1
ATOM 3590 O O . ASN B 1 68 ? 3.629 25.047 21.5 1 94.19 68 ASN B O 1
ATOM 3594 N N . PRO B 1 69 ? 3.16 26.344 23.172 1 94.12 69 PRO B N 1
ATOM 3595 C CA . PRO B 1 69 ? 3.027 25.203 24.094 1 94.12 69 PRO B CA 1
ATOM 3596 C C . PRO B 1 69 ? 1.658 24.531 24.016 1 94.12 69 PRO B C 1
ATOM 3598 O O . PRO B 1 69 ? 1.405 23.547 24.719 1 94.12 69 PRO B O 1
ATOM 3601 N N . ILE B 1 70 ? 0.75 25.016 23.234 1 95.06 70 ILE B N 1
ATOM 3602 C CA . ILE B 1 70 ? -0.627 24.531 23.219 1 95.06 70 ILE B CA 1
ATOM 3603 C C . ILE B 1 70 ? -0.668 23.109 22.688 1 95.06 70 ILE B C 1
ATOM 3605 O O . ILE B 1 70 ? -0.118 22.812 21.625 1 95.06 70 ILE B O 1
ATOM 3609 N N . THR B 1 71 ? -1.329 22.219 23.406 1 94.25 71 THR B N 1
ATOM 3610 C CA . THR B 1 71 ? -1.382 20.797 23.094 1 94.25 71 THR B CA 1
ATOM 3611 C C . THR B 1 71 ? -2.443 20.516 22.031 1 94.25 71 THR B C 1
ATOM 3613 O O . THR B 1 71 ? -3.291 21.375 21.75 1 94.25 71 THR B O 1
ATOM 3616 N N . LYS B 1 72 ? -2.379 19.297 21.5 1 93 72 LYS B N 1
ATOM 3617 C CA . LYS B 1 72 ? -3.355 18.859 20.516 1 93 72 LYS B CA 1
ATOM 3618 C C . LYS B 1 72 ? -4.777 18.953 21.062 1 93 72 LYS B C 1
ATOM 3620 O O . LYS B 1 72 ? -5.684 19.422 20.375 1 93 72 LYS B O 1
ATOM 3625 N N . GLU B 1 73 ? -4.965 18.516 22.234 1 93.44 73 GLU B N 1
ATOM 3626 C CA . GLU B 1 73 ? -6.277 18.531 22.875 1 93.44 73 GLU B CA 1
ATOM 3627 C C . GLU B 1 73 ? -6.801 19.953 23.016 1 93.44 73 GLU B C 1
ATOM 3629 O O . GLU B 1 73 ? -7.98 20.219 22.75 1 93.44 73 GLU B O 1
ATOM 3634 N N . ASP B 1 74 ? -5.926 20.812 23.344 1 95.19 74 ASP B N 1
ATOM 3635 C CA . ASP B 1 74 ? -6.324 22.203 23.562 1 95.19 74 ASP B CA 1
ATOM 3636 C C . ASP B 1 74 ? -6.566 22.906 22.234 1 95.19 74 ASP B C 1
ATOM 3638 O O . ASP B 1 74 ? -7.387 23.828 22.156 1 95.19 74 ASP B O 1
ATOM 3642 N N . VAL B 1 75 ? -5.859 22.484 21.203 1 95.44 75 VAL B N 1
ATOM 3643 C CA . VAL B 1 75 ? -6.141 23 19.859 1 95.44 75 VAL B CA 1
ATOM 3644 C C . VAL B 1 75 ? -7.582 22.672 19.469 1 95.44 75 VAL B C 1
ATOM 3646 O O . VAL B 1 75 ? -8.289 23.531 18.922 1 95.44 75 VAL B O 1
ATOM 3649 N N . GLN B 1 76 ? -7.961 21.453 19.766 1 93.5 76 GLN B N 1
ATOM 3650 C CA . GLN B 1 76 ? -9.328 21.016 19.484 1 93.5 76 GLN B CA 1
ATOM 3651 C C . GLN B 1 76 ? -10.336 21.875 20.234 1 93.5 76 GLN B C 1
ATOM 3653 O O . GLN B 1 76 ? -11.352 22.297 19.672 1 93.5 76 GLN B O 1
ATOM 3658 N N . LYS B 1 77 ? -10.102 22.109 21.438 1 94.38 77 LYS B N 1
ATOM 3659 C CA . LYS B 1 77 ? -10.984 22.938 22.25 1 94.38 77 LYS B CA 1
ATOM 3660 C C . LYS B 1 77 ? -11.094 24.344 21.688 1 94.38 77 LYS B C 1
ATOM 3662 O O . LYS B 1 77 ? -12.18 24.922 21.625 1 94.38 77 LYS B O 1
ATOM 3667 N N . ILE B 1 78 ? -9.992 24.859 21.312 1 94.06 78 ILE B N 1
ATOM 3668 C CA . ILE B 1 78 ? -9.961 26.203 20.734 1 94.06 78 ILE B CA 1
ATOM 3669 C C . ILE B 1 78 ? -10.773 26.234 19.453 1 94.06 78 ILE B C 1
ATOM 3671 O O . ILE B 1 78 ? -11.539 27.172 19.219 1 94.06 78 ILE B O 1
ATOM 3675 N N . ALA B 1 79 ? -10.625 25.219 18.656 1 92.69 79 ALA B N 1
ATOM 3676 C CA . ALA B 1 79 ? -11.359 25.125 17.406 1 92.69 79 ALA B CA 1
ATOM 3677 C C . ALA B 1 79 ? -12.867 25.078 17.641 1 92.69 79 ALA B C 1
ATOM 3679 O O . ALA B 1 79 ? -13.648 25.562 16.828 1 92.69 79 ALA B O 1
ATOM 3680 N N . GLN B 1 80 ? -13.203 24.547 18.766 1 92.12 80 GLN B N 1
ATOM 3681 C CA . GLN B 1 80 ? -14.617 24.406 19.125 1 92.12 80 GLN B CA 1
ATOM 3682 C C . GLN B 1 80 ? -15.133 25.656 19.828 1 92.12 80 GLN B C 1
ATOM 3684 O O . GLN B 1 80 ? -16.297 25.719 20.219 1 92.12 80 GLN B O 1
ATOM 3689 N N . GLY B 1 81 ? -14.305 26.578 20.047 1 90.75 81 GLY B N 1
ATOM 3690 C CA . GLY B 1 81 ? -14.719 27.859 20.609 1 90.75 81 GLY B CA 1
ATOM 3691 C C . GLY B 1 81 ? -14.57 27.922 22.125 1 90.75 81 GLY B C 1
ATOM 3692 O O . GLY B 1 81 ? -15.086 28.844 22.766 1 90.75 81 GLY B O 1
ATOM 3693 N N . GLU B 1 82 ? -13.891 26.922 22.578 1 91.5 82 GLU B N 1
ATOM 3694 C CA . GLU B 1 82 ? -13.695 26.906 24.031 1 91.5 82 GLU B CA 1
ATOM 3695 C C . GLU B 1 82 ? -12.57 27.844 24.438 1 91.5 82 GLU B C 1
ATOM 3697 O O . GLU B 1 82 ? -11.562 27.969 23.75 1 91.5 82 GLU B O 1
ATOM 3702 N N . GLU B 1 83 ? -12.781 28.531 25.562 1 88.44 83 GLU B N 1
ATOM 3703 C CA . GLU B 1 83 ? -11.75 29.422 26.094 1 88.44 83 GLU B CA 1
ATOM 3704 C C . GLU B 1 83 ? -10.844 28.688 27.078 1 88.44 83 GLU B C 1
ATOM 3706 O O . GLU B 1 83 ? -11.328 27.953 27.953 1 88.44 83 GLU B O 1
ATOM 3711 N N . ILE B 1 84 ? -9.602 28.844 26.781 1 89.75 84 ILE B N 1
ATOM 3712 C CA . ILE B 1 84 ? -8.625 28.219 27.672 1 89.75 84 ILE B CA 1
ATOM 3713 C C . ILE B 1 84 ? -7.754 29.297 28.312 1 89.75 84 ILE B C 1
ATOM 3715 O O . ILE B 1 84 ? -6.922 29.922 27.641 1 89.75 84 ILE B O 1
ATOM 3719 N N . GLU B 1 85 ? -7.734 29.484 29.594 1 89.44 85 GLU B N 1
ATOM 3720 C CA . GLU B 1 85 ? -7.16 30.641 30.281 1 89.44 85 GLU B CA 1
ATOM 3721 C C . GLU B 1 85 ? -5.66 30.453 30.516 1 89.44 85 GLU B C 1
ATOM 3723 O O . GLU B 1 85 ? -4.922 31.422 30.641 1 89.44 85 GLU B O 1
ATOM 3728 N N . ILE B 1 86 ? -5.16 29.312 30.406 1 91.81 86 ILE B N 1
ATOM 3729 C CA . ILE B 1 86 ? -3.799 29.016 30.859 1 91.81 86 ILE B CA 1
ATOM 3730 C C . ILE B 1 86 ? -2.799 29.531 29.812 1 91.81 86 ILE B C 1
ATOM 3732 O O . ILE B 1 86 ? -1.615 29.703 30.125 1 91.81 86 ILE B O 1
ATOM 3736 N N . TYR B 1 87 ? -3.258 29.844 28.625 1 94.06 87 TYR B N 1
ATOM 3737 C CA . TYR B 1 87 ? -2.348 30.25 27.547 1 94.06 87 TYR B CA 1
ATOM 3738 C C . TYR B 1 87 ? -2.451 31.75 27.297 1 94.06 87 TYR B C 1
ATOM 3740 O O . TYR B 1 87 ? -3.467 32.375 27.609 1 94.06 87 TYR B O 1
ATOM 3748 N N . THR B 1 88 ? -1.407 32.312 26.719 1 93.56 88 THR B N 1
ATOM 3749 C CA . THR B 1 88 ? -1.403 33.719 26.391 1 93.56 88 THR B CA 1
ATOM 3750 C C . THR B 1 88 ? -2.332 34 25.203 1 93.56 88 THR B C 1
ATOM 3752 O O . THR B 1 88 ? -2.678 33.094 24.453 1 93.56 88 THR B O 1
ATOM 3755 N N . LYS B 1 89 ? -2.721 35.219 25.109 1 93.12 89 LYS B N 1
ATOM 3756 C CA . LYS B 1 89 ? -3.543 35.656 23.969 1 93.12 89 LYS B CA 1
ATOM 3757 C C . LYS B 1 89 ? -2.824 35.406 22.656 1 93.12 89 LYS B C 1
ATOM 3759 O O . LYS B 1 89 ? -3.451 35 21.656 1 93.12 89 LYS B O 1
ATOM 3764 N N . ARG B 1 90 ? -1.554 35.594 22.656 1 93.56 90 ARG B N 1
ATOM 3765 C CA . ARG B 1 90 ? -0.758 35.406 21.453 1 93.56 90 ARG B CA 1
ATOM 3766 C C . ARG B 1 90 ? -0.75 33.938 21.047 1 93.56 90 ARG B C 1
ATOM 3768 O O . ARG B 1 90 ? -0.968 33.594 19.875 1 93.56 90 ARG B O 1
ATOM 3775 N N . ASP B 1 91 ? -0.548 33.062 22.031 1 95.38 91 ASP B N 1
ATOM 3776 C CA . ASP B 1 91 ? -0.523 31.641 21.75 1 95.38 91 ASP B CA 1
ATOM 3777 C C . ASP B 1 91 ? -1.839 31.172 21.141 1 95.38 91 ASP B C 1
ATOM 3779 O O . ASP B 1 91 ? -1.838 30.438 20.156 1 95.38 91 ASP B O 1
ATOM 3783 N N . LYS B 1 92 ? -2.895 31.625 21.688 1 95.88 92 LYS B N 1
ATOM 3784 C CA . LYS B 1 92 ? -4.215 31.219 21.219 1 95.88 92 LYS B CA 1
ATOM 3785 C C . LYS B 1 92 ? -4.488 31.766 19.812 1 95.88 92 LYS B C 1
ATOM 3787 O O . LYS B 1 92 ? -5.055 31.062 18.969 1 95.88 92 LYS B O 1
ATOM 3792 N N . GLN B 1 93 ? -4.062 32.969 19.625 1 95.25 93 GLN B N 1
ATOM 3793 C CA . GLN B 1 93 ? -4.27 33.562 18.312 1 95.25 93 GLN B CA 1
ATOM 3794 C C . GLN B 1 93 ? -3.484 32.844 17.234 1 95.25 93 GLN B C 1
ATOM 3796 O O . GLN B 1 93 ? -3.975 32.656 16.125 1 95.25 93 GLN B O 1
ATOM 3801 N N . GLU B 1 94 ? -2.279 32.469 17.547 1 96.25 94 GLU B N 1
ATOM 3802 C CA . GLU B 1 94 ? -1.464 31.688 16.609 1 96.25 94 GLU B CA 1
ATOM 3803 C C . GLU B 1 94 ? -2.174 30.406 16.188 1 96.25 94 GLU B C 1
ATOM 3805 O O . GLU B 1 94 ? -2.156 30.047 15.016 1 96.25 94 GLU B O 1
ATOM 3810 N N . ILE B 1 95 ? -2.785 29.766 17.141 1 96.81 95 ILE B N 1
ATOM 3811 C CA . ILE B 1 95 ? -3.5 28.531 16.875 1 96.81 95 ILE B CA 1
ATOM 3812 C C . ILE B 1 95 ? -4.727 28.812 16.016 1 96.81 95 ILE B C 1
ATOM 3814 O O . ILE B 1 95 ? -5 28.078 15.055 1 96.81 95 ILE B O 1
ATOM 3818 N N . LYS B 1 96 ? -5.465 29.812 16.344 1 96.44 96 LYS B N 1
ATOM 3819 C CA . LYS B 1 96 ? -6.629 30.188 15.539 1 96.44 96 LYS B CA 1
ATOM 3820 C C . LYS B 1 96 ? -6.234 30.469 14.094 1 96.44 96 LYS B C 1
ATOM 3822 O O . LYS B 1 96 ? -6.945 30.094 13.164 1 96.44 96 LYS B O 1
ATOM 3827 N N . ASN B 1 97 ? -5.145 31.172 13.969 1 97.44 97 ASN B N 1
ATOM 3828 C CA . ASN B 1 97 ? -4.637 31.469 12.633 1 97.44 97 ASN B CA 1
ATOM 3829 C C . ASN B 1 97 ? -4.277 30.203 11.859 1 97.44 97 ASN B C 1
ATOM 3831 O O . ASN B 1 97 ? -4.566 30.094 10.672 1 97.44 97 ASN B O 1
ATOM 3835 N N . LEU B 1 98 ? -3.645 29.312 12.547 1 96.38 98 LEU B N 1
ATOM 3836 C CA . LEU B 1 98 ? -3.268 28.062 11.906 1 96.38 98 LEU B CA 1
ATOM 3837 C C . LEU B 1 98 ? -4.504 27.266 11.5 1 96.38 98 LEU B C 1
ATOM 3839 O O . LEU B 1 98 ? -4.52 26.625 10.445 1 96.38 98 LEU B O 1
ATOM 3843 N N . ILE B 1 99 ? -5.492 27.234 12.32 1 94.56 99 ILE B N 1
ATOM 3844 C CA . ILE B 1 99 ? -6.754 26.594 11.969 1 94.56 99 ILE B CA 1
ATOM 3845 C C . ILE B 1 99 ? -7.305 27.203 10.68 1 94.56 99 ILE B C 1
ATOM 3847 O O . ILE B 1 99 ? -7.707 26.469 9.766 1 94.56 99 ILE B O 1
ATOM 3851 N N . LYS B 1 100 ? -7.262 28.5 10.633 1 95.44 100 LYS B N 1
ATOM 3852 C CA . LYS B 1 100 ? -7.723 29.203 9.438 1 95.44 100 LYS B CA 1
ATOM 3853 C C . LYS B 1 100 ? -6.879 28.812 8.227 1 95.44 100 LYS B C 1
ATOM 3855 O O . LYS B 1 100 ? -7.406 28.656 7.121 1 95.44 100 LYS B O 1
ATOM 3860 N N . ALA B 1 101 ? -5.609 28.75 8.414 1 95.06 101 ALA B N 1
ATOM 3861 C CA . ALA B 1 101 ? -4.695 28.406 7.328 1 95.06 101 ALA B CA 1
ATOM 3862 C C . ALA B 1 101 ? -4.973 27 6.797 1 95.06 101 ALA B C 1
ATOM 3864 O O . ALA B 1 101 ? -5.023 26.797 5.582 1 95.06 101 ALA B O 1
ATOM 3865 N N . TYR B 1 102 ? -5.18 26.062 7.668 1 90.81 102 TYR B N 1
ATOM 3866 C CA . TYR B 1 102 ? -5.465 24.688 7.258 1 90.81 102 TYR B CA 1
ATOM 3867 C C . TYR B 1 102 ? -6.816 24.594 6.562 1 90.81 102 TYR B C 1
ATOM 3869 O O . TYR B 1 102 ? -6.996 23.812 5.637 1 90.81 102 TYR B O 1
ATOM 3877 N N . ASN B 1 103 ? -7.738 25.344 7.059 1 89.31 103 ASN B N 1
ATOM 3878 C CA . ASN B 1 103 ? -9.016 25.422 6.359 1 89.31 103 ASN B CA 1
ATOM 3879 C C . ASN B 1 103 ? -8.852 26 4.953 1 89.31 103 ASN B C 1
ATOM 3881 O O . ASN B 1 103 ? -9.508 25.547 4.012 1 89.31 103 ASN B O 1
ATOM 3885 N N . PHE B 1 104 ? -8.047 27.016 4.914 1 91.06 104 PHE B N 1
ATOM 3886 C CA . PHE B 1 104 ? -7.734 27.609 3.617 1 91.06 104 PHE B CA 1
ATOM 3887 C C . PHE B 1 104 ? -7.148 26.562 2.678 1 91.06 104 PHE B C 1
ATOM 3889 O O . PHE B 1 104 ? -7.551 26.469 1.517 1 91.06 104 PHE B O 1
ATOM 3896 N N . LEU B 1 105 ? -6.242 25.734 3.111 1 88.69 105 LEU B N 1
ATOM 3897 C CA . LEU B 1 105 ? -5.645 24.672 2.32 1 88.69 105 LEU B CA 1
ATOM 3898 C C . LEU B 1 105 ? -6.707 23.688 1.844 1 88.69 105 LEU B C 1
ATOM 3900 O O . LEU B 1 105 ? -6.66 23.219 0.702 1 88.69 105 LEU B O 1
ATOM 3904 N N . SER B 1 106 ? -7.609 23.359 2.75 1 83 106 SER B N 1
ATOM 3905 C CA . SER B 1 106 ? -8.656 22.391 2.449 1 83 106 SER B CA 1
ATOM 3906 C C . SER B 1 106 ? -9.586 22.891 1.354 1 83 106 SER B C 1
ATOM 3908 O O . SER B 1 106 ? -10.25 22.109 0.684 1 83 106 SER B O 1
ATOM 3910 N N . SER B 1 107 ? -9.648 24.172 1.216 1 82.81 107 SER B N 1
ATOM 3911 C CA . SER B 1 107 ? -10.555 24.766 0.238 1 82.81 107 SER B CA 1
ATOM 3912 C C . SER B 1 107 ? -9.945 24.75 -1.162 1 82.81 107 SER B C 1
ATOM 3914 O O . SER B 1 107 ? -10.656 24.938 -2.152 1 82.81 107 SER B O 1
ATOM 3916 N N . ILE B 1 108 ? -8.68 24.531 -1.171 1 79.44 108 ILE B N 1
ATOM 3917 C CA . ILE B 1 108 ? -8.008 24.438 -2.461 1 79.44 108 ILE B CA 1
ATOM 3918 C C . ILE B 1 108 ? -8.227 23.047 -3.068 1 79.44 108 ILE B C 1
ATOM 3920 O O . ILE B 1 108 ? -7.848 22.047 -2.477 1 79.44 108 ILE B O 1
ATOM 3924 N N . GLU B 1 109 ? -8.977 22.938 -4.137 1 75.06 109 GLU B N 1
ATOM 3925 C CA . GLU B 1 109 ? -9.344 21.672 -4.785 1 75.06 109 GLU B CA 1
ATOM 3926 C C . GLU B 1 109 ? -8.133 21.016 -5.426 1 75.06 109 GLU B C 1
ATOM 3928 O O . GLU B 1 109 ? -7.246 21.688 -5.949 1 75.06 109 GLU B O 1
ATOM 3933 N N . SER B 1 110 ? -8.148 19.734 -5.184 1 75.5 110 SER B N 1
ATOM 3934 C CA . SER B 1 110 ? -7.145 18.969 -5.918 1 75.5 110 SER B CA 1
ATOM 3935 C C . SER B 1 110 ? -7.426 18.984 -7.418 1 75.5 110 SER B C 1
ATOM 3937 O O . SER B 1 110 ? -8.586 19.062 -7.836 1 75.5 110 SER B O 1
ATOM 3939 N N . SER B 1 111 ? -6.344 19.281 -8.164 1 73.38 111 SER B N 1
ATOM 3940 C CA . SER B 1 111 ? -6.469 19.328 -9.617 1 73.38 111 SER B CA 1
ATOM 3941 C C . SER B 1 111 ? -5.516 18.344 -10.297 1 73.38 111 SER B C 1
ATOM 3943 O O . SER B 1 111 ? -4.535 17.906 -9.688 1 73.38 111 SER B O 1
ATOM 3945 N N . GLN B 1 112 ? -5.938 17.969 -11.453 1 76 112 GLN B N 1
ATOM 3946 C CA . GLN B 1 112 ? -5.055 17.141 -12.266 1 76 112 GLN B CA 1
ATOM 3947 C C . GLN B 1 112 ? -3.836 17.938 -12.742 1 76 112 GLN B C 1
ATOM 3949 O O . GLN B 1 112 ? -2.795 17.344 -13.047 1 76 112 GLN B O 1
ATOM 3954 N N . GLU B 1 113 ? -4.051 19.234 -12.711 1 82.31 113 GLU B N 1
ATOM 3955 C CA . GLU B 1 113 ? -2.934 20.094 -13.109 1 82.31 113 GLU B CA 1
ATOM 3956 C C . GLU B 1 113 ? -2.074 20.469 -11.906 1 82.31 113 GLU B C 1
ATOM 3958 O O . GLU B 1 113 ? -2.586 20.625 -10.797 1 82.31 113 GLU B O 1
ATOM 3963 N N . PRO B 1 114 ? -0.835 20.547 -12.211 1 86.81 114 PRO B N 1
ATOM 3964 C CA . PRO B 1 114 ? 0.054 20.922 -11.117 1 86.81 114 PRO B CA 1
ATOM 3965 C C . PRO B 1 114 ? -0.291 22.297 -10.523 1 86.81 114 PRO B C 1
ATOM 3967 O O . PRO B 1 114 ? -0.661 23.203 -11.266 1 86.81 114 PRO B O 1
ATOM 3970 N N . PHE B 1 115 ? -0.201 22.391 -9.305 1 91.81 115 PHE B N 1
ATOM 3971 C CA . PHE B 1 115 ? -0.477 23.641 -8.602 1 91.81 115 PHE B CA 1
ATOM 3972 C C . PHE B 1 115 ? 0.598 24.688 -8.898 1 91.81 115 PHE B C 1
ATOM 3974 O O . PHE B 1 115 ? 1.792 24.391 -8.797 1 91.81 115 PHE B O 1
ATOM 3981 N N . VAL B 1 116 ? 0.207 25.859 -9.258 1 94.81 116 VAL B N 1
ATOM 3982 C CA . VAL B 1 116 ? 1.145 26.938 -9.555 1 94.81 116 VAL B CA 1
ATOM 3983 C C . VAL B 1 116 ? 1.393 27.766 -8.297 1 94.81 116 VAL B C 1
ATOM 3985 O O . VAL B 1 116 ? 0.469 28.391 -7.762 1 94.81 116 VAL B O 1
ATOM 3988 N N . VAL B 1 117 ? 2.598 27.797 -7.855 1 96.94 117 VAL B N 1
ATOM 3989 C CA . VAL B 1 117 ? 2.99 28.578 -6.684 1 96.94 117 VAL B CA 1
ATOM 3990 C C . VAL B 1 117 ? 3.234 30.031 -7.086 1 96.94 117 VAL B C 1
ATOM 3992 O O . VAL B 1 117 ? 4.062 30.312 -7.953 1 96.94 117 VAL B O 1
ATOM 3995 N N . THR B 1 118 ? 2.521 30.922 -6.484 1 97.5 118 THR B N 1
ATOM 3996 C CA . THR B 1 118 ? 2.727 32.344 -6.738 1 97.5 118 THR B CA 1
ATOM 3997 C C . THR B 1 118 ? 3.137 33.062 -5.457 1 97.5 118 THR B C 1
ATOM 3999 O O . THR B 1 118 ? 2.91 32.562 -4.355 1 97.5 118 THR B O 1
ATOM 4002 N N . GLU B 1 119 ? 3.795 34.25 -5.617 1 97.88 119 GLU B N 1
ATOM 4003 C CA . GLU B 1 119 ? 4.125 35.062 -4.445 1 97.88 119 GLU B CA 1
ATOM 4004 C C . GLU B 1 119 ? 2.867 35.469 -3.686 1 97.88 119 GLU B C 1
ATOM 4006 O O . GLU B 1 119 ? 2.883 35.562 -2.457 1 97.88 119 GLU B O 1
ATOM 4011 N N . GLU B 1 120 ? 1.816 35.625 -4.43 1 97.12 120 GLU B N 1
ATOM 4012 C CA . GLU B 1 120 ? 0.55 36.031 -3.83 1 97.12 120 GLU B CA 1
ATOM 4013 C C . GLU B 1 120 ? 0.043 35 -2.846 1 97.12 120 GLU B C 1
ATOM 4015 O O . GLU B 1 120 ? -0.4 35.312 -1.745 1 97.12 120 GLU B O 1
ATOM 4020 N N . ILE B 1 121 ? 0.078 33.781 -3.268 1 96.44 121 ILE B N 1
ATOM 4021 C CA . ILE B 1 121 ? -0.407 32.688 -2.404 1 96.44 121 ILE B CA 1
ATOM 4022 C C . ILE B 1 121 ? 0.488 32.594 -1.174 1 96.44 121 ILE B C 1
ATOM 4024 O O . ILE B 1 121 ? 0.002 32.344 -0.065 1 96.44 121 ILE B O 1
ATOM 4028 N N . ILE B 1 122 ? 1.795 32.719 -1.35 1 98.25 122 ILE B N 1
ATOM 4029 C CA . ILE B 1 122 ? 2.744 32.656 -0.243 1 98.25 122 ILE B CA 1
ATOM 4030 C C . ILE B 1 122 ? 2.457 33.781 0.75 1 98.25 122 ILE B C 1
ATOM 4032 O O . ILE B 1 122 ? 2.381 33.562 1.958 1 98.25 122 ILE B O 1
ATOM 4036 N N . CYS B 1 123 ? 2.283 34.969 0.193 1 98.19 123 CYS B N 1
ATOM 4037 C CA . CYS B 1 123 ? 1.987 36.125 1.035 1 98.19 123 CYS B CA 1
ATOM 4038 C C . CYS B 1 123 ? 0.645 35.938 1.736 1 98.19 123 CYS B C 1
ATOM 4040 O O . CYS B 1 123 ? 0.481 36.375 2.883 1 98.19 123 CYS B O 1
ATOM 4042 N N . GLU B 1 124 ? -0.288 35.375 1.054 1 97.12 124 GLU B N 1
ATOM 4043 C CA . GLU B 1 124 ? -1.594 35.125 1.655 1 97.12 124 GLU B CA 1
ATOM 4044 C C . GLU B 1 124 ? -1.487 34.125 2.816 1 97.12 124 GLU B C 1
ATOM 4046 O O . GLU B 1 124 ? -2.115 34.312 3.859 1 97.12 124 GLU B O 1
ATOM 4051 N N . LEU B 1 125 ? -0.777 33.094 2.629 1 97.31 125 LEU B N 1
ATOM 4052 C CA . LEU B 1 125 ? -0.556 32.125 3.709 1 97.31 125 LEU B CA 1
ATOM 4053 C C . LEU B 1 125 ? 0.07 32.812 4.918 1 97.31 125 LEU B C 1
ATOM 4055 O O . LEU B 1 125 ? -0.375 32.625 6.051 1 97.31 125 LEU B O 1
ATOM 4059 N N . HIS B 1 126 ? 1.104 33.594 4.652 1 98.19 126 HIS B N 1
ATOM 4060 C CA . HIS B 1 126 ? 1.765 34.344 5.73 1 98.19 126 HIS B CA 1
ATOM 4061 C C . HIS B 1 126 ? 0.799 35.281 6.422 1 98.19 126 HIS B C 1
ATOM 4063 O O . HIS B 1 126 ? 0.789 35.406 7.648 1 98.19 126 HIS B O 1
ATOM 4069 N N . LYS B 1 127 ? 0.041 35.969 5.609 1 97.56 127 LYS B N 1
ATOM 4070 C CA . LYS B 1 127 ? -0.956 36.875 6.152 1 97.56 127 LYS B CA 1
ATOM 4071 C C . LYS B 1 127 ? -1.907 36.156 7.102 1 97.56 127 LYS B C 1
ATOM 4073 O O . LYS B 1 127 ? -2.182 36.625 8.203 1 97.56 127 LYS B O 1
ATOM 4078 N N . ILE B 1 128 ? -2.359 35 6.727 1 97.25 128 ILE B N 1
ATOM 4079 C CA . ILE B 1 128 ? -3.309 34.25 7.527 1 97.25 128 ILE B CA 1
ATOM 4080 C C . ILE B 1 128 ? -2.66 33.844 8.852 1 97.25 128 ILE B C 1
ATOM 4082 O O . ILE B 1 128 ? -3.25 34.031 9.914 1 97.25 128 ILE B O 1
ATOM 4086 N N . ILE B 1 129 ? -1.425 33.406 8.852 1 96.31 129 ILE B N 1
ATOM 4087 C CA . ILE B 1 129 ? -0.867 32.781 10.047 1 96.31 129 ILE B CA 1
ATOM 4088 C C . ILE B 1 129 ? -0.345 33.844 10.992 1 96.31 129 ILE B C 1
ATOM 4090 O O . ILE B 1 129 ? -0.024 33.562 12.148 1 96.31 129 ILE B O 1
ATOM 4094 N N . THR B 1 130 ? -0.241 35.125 10.508 1 96.19 130 THR B N 1
ATOM 4095 C CA . THR B 1 130 ? 0.281 36.156 11.375 1 96.19 130 THR B CA 1
ATOM 4096 C C . THR B 1 130 ? -0.771 37.25 11.617 1 96.19 130 THR B C 1
ATOM 4098 O O . THR B 1 130 ? -0.479 38.281 12.211 1 96.19 130 THR B O 1
ATOM 4101 N N . SER B 1 131 ? -1.932 36.969 11.141 1 94.56 131 SER B N 1
ATOM 4102 C CA . SER B 1 131 ? -3.01 37.938 11.305 1 94.56 131 SER B CA 1
ATOM 4103 C C . SER B 1 131 ? -3.301 38.188 12.781 1 94.56 131 SER B C 1
ATOM 4105 O O . SER B 1 131 ? -3.318 37.25 13.586 1 94.56 131 SER B O 1
ATOM 4107 N N . ASP B 1 132 ? -3.518 39.438 13.156 1 92.69 132 ASP B N 1
ATOM 4108 C CA . ASP B 1 132 ? -3.953 39.844 14.484 1 92.69 132 ASP B CA 1
ATOM 4109 C C . ASP B 1 132 ? -2.904 39.531 15.539 1 92.69 132 ASP B C 1
ATOM 4111 O O . ASP B 1 132 ? -3.242 39.219 16.688 1 92.69 132 ASP B O 1
ATOM 4115 N N . ILE B 1 133 ? -1.734 39.281 15.141 1 92.12 133 ILE B N 1
ATOM 4116 C CA . ILE B 1 133 ? -0.603 39.156 16.047 1 92.12 133 ILE B CA 1
ATOM 4117 C C . ILE B 1 133 ? 0.235 40.438 16.047 1 92.12 133 ILE B C 1
ATOM 4119 O O . ILE B 1 133 ? 0.744 40.812 14.992 1 92.12 133 ILE B O 1
ATOM 4123 N N . LEU B 1 134 ? 0.223 41 17.125 1 83.88 134 LEU B N 1
ATOM 4124 C CA . LEU B 1 134 ? 0.916 42.281 17.219 1 83.88 134 LEU B CA 1
ATOM 4125 C C . LEU B 1 134 ? 2.426 42.094 17.125 1 83.88 134 LEU B C 1
ATOM 4127 O O . LEU B 1 134 ? 3.014 41.312 17.875 1 83.88 134 LEU B O 1
ATOM 4131 N N . ASP B 1 135 ? 2.973 42.625 16.141 1 83.75 135 ASP B N 1
ATOM 4132 C CA . ASP B 1 135 ? 4.414 42.625 15.922 1 83.75 135 ASP B CA 1
ATOM 4133 C C . ASP B 1 135 ? 4.855 43.906 15.211 1 83.75 135 ASP B C 1
ATOM 4135 O O . ASP B 1 135 ? 4.289 44.281 14.18 1 83.75 135 ASP B O 1
ATOM 4139 N N . GLU B 1 136 ? 5.73 44.562 15.758 1 83.62 136 GLU B N 1
ATOM 4140 C CA . GLU B 1 136 ? 6.168 45.844 15.242 1 83.62 136 GLU B CA 1
ATOM 4141 C C . GLU B 1 136 ? 6.812 45.719 13.867 1 83.62 136 GLU B C 1
ATOM 4143 O O . GLU B 1 136 ? 6.711 46.625 13.031 1 83.62 136 GLU B O 1
ATOM 4148 N N . ASN B 1 137 ? 7.426 44.688 13.648 1 86.81 137 ASN B N 1
ATOM 4149 C CA . ASN B 1 137 ? 8.203 44.531 12.422 1 86.81 137 ASN B CA 1
ATOM 4150 C C . ASN B 1 137 ? 7.492 43.625 11.422 1 86.81 137 ASN B C 1
ATOM 4152 O O . ASN B 1 137 ? 7.547 43.875 10.211 1 86.81 137 ASN B O 1
ATOM 4156 N N . ASN B 1 138 ? 6.758 42.75 11.922 1 91.62 138 ASN B N 1
ATOM 4157 C CA . ASN B 1 138 ? 6.172 41.75 11.023 1 91.62 138 ASN B CA 1
ATOM 4158 C C . ASN B 1 138 ? 4.797 42.219 10.523 1 91.62 138 ASN B C 1
ATOM 4160 O O . ASN B 1 138 ? 3.793 42 11.203 1 91.62 138 ASN B O 1
ATOM 4164 N N . ILE B 1 139 ? 4.75 42.719 9.328 1 91.81 139 ILE B N 1
ATOM 4165 C CA . ILE B 1 139 ? 3.498 43.094 8.672 1 91.81 139 ILE B CA 1
ATOM 4166 C C . ILE B 1 139 ? 2.973 41.906 7.879 1 91.81 139 ILE B C 1
ATOM 4168 O O . ILE B 1 139 ? 3.654 41.375 6.984 1 91.81 139 ILE B O 1
ATOM 4172 N N . PRO B 1 140 ? 1.797 41.469 8.172 1 94.75 140 PRO B N 1
ATOM 4173 C CA . PRO B 1 140 ? 1.239 40.281 7.492 1 94.75 140 PRO B CA 1
ATOM 4174 C C . PRO B 1 140 ? 1.308 40.406 5.973 1 94.75 140 PRO B C 1
ATOM 4176 O O . PRO B 1 140 ? 0.79 41.375 5.395 1 94.75 140 PRO B O 1
ATOM 4179 N N . GLY B 1 141 ? 1.937 39.406 5.332 1 95.88 141 GLY B N 1
ATOM 4180 C CA . GLY B 1 141 ? 1.995 39.281 3.885 1 95.88 141 GLY B CA 1
ATOM 4181 C C . GLY B 1 141 ? 3.047 40.188 3.256 1 95.88 141 GLY B C 1
ATOM 4182 O O . GLY B 1 141 ? 3.156 40.25 2.029 1 95.88 141 GLY B O 1
ATOM 4183 N N . LYS B 1 142 ? 3.85 40.844 4.094 1 96 142 LYS B N 1
ATOM 4184 C CA . LYS B 1 142 ? 4.852 41.75 3.559 1 96 142 LYS B CA 1
ATOM 4185 C C . LYS B 1 142 ? 6.266 41.25 3.857 1 96 142 LYS B C 1
ATOM 4187 O O . LYS B 1 142 ? 6.543 40.781 4.965 1 96 142 LYS B O 1
ATOM 4192 N N . TYR B 1 143 ? 7.105 41.375 2.85 1 97.62 143 TYR B N 1
ATOM 4193 C CA . TYR B 1 143 ? 8.492 40.969 2.986 1 97.62 143 TYR B CA 1
ATOM 4194 C C . TYR B 1 143 ? 9.258 41.875 3.932 1 97.62 143 TYR B C 1
ATOM 4196 O O . TYR B 1 143 ? 8.984 43.062 3.994 1 97.62 143 TYR B O 1
ATOM 4204 N N . ARG B 1 144 ? 10.195 41.281 4.582 1 96.06 144 ARG B N 1
ATOM 4205 C CA . ARG B 1 144 ? 11.008 42.031 5.535 1 96.06 144 ARG B CA 1
ATOM 4206 C C . ARG B 1 144 ? 12.086 42.844 4.82 1 96.06 144 ARG B C 1
ATOM 4208 O O . ARG B 1 144 ? 12.461 42.531 3.693 1 96.06 144 ARG B O 1
ATOM 4215 N N . ASN B 1 145 ? 12.492 43.875 5.465 1 93.62 145 ASN B N 1
ATOM 4216 C CA . ASN B 1 145 ? 13.648 44.656 5.051 1 93.62 145 ASN B CA 1
ATOM 4217 C C . ASN B 1 145 ? 14.641 44.844 6.191 1 93.62 145 ASN B C 1
ATOM 4219 O O . ASN B 1 145 ? 14.789 45.938 6.727 1 93.62 145 ASN B O 1
ATOM 4223 N N . GLY B 1 146 ? 15.328 43.812 6.535 1 92.44 146 GLY B N 1
ATOM 4224 C CA . GLY B 1 146 ? 16.281 43.812 7.637 1 92.44 146 GLY B CA 1
ATOM 4225 C C . GLY B 1 146 ? 16.875 42.438 7.914 1 92.44 146 GLY B C 1
ATOM 4226 O O . GLY B 1 146 ? 16.594 41.469 7.211 1 92.44 146 GLY B O 1
ATOM 4227 N N . ILE B 1 147 ? 17.734 42.438 8.93 1 92.75 147 ILE B N 1
ATOM 4228 C CA . ILE B 1 147 ? 18.516 41.25 9.227 1 92.75 147 ILE B CA 1
ATOM 4229 C C . ILE B 1 147 ? 17.75 40.375 10.211 1 92.75 147 ILE B C 1
ATOM 4231 O O . ILE B 1 147 ? 17.156 40.844 11.172 1 92.75 147 ILE B O 1
ATOM 4235 N N . VAL B 1 148 ? 17.672 39.094 9.852 1 91.06 148 VAL B N 1
ATOM 4236 C CA . VAL B 1 148 ? 17.172 38.094 10.773 1 91.06 148 VAL B CA 1
ATOM 4237 C C . VAL B 1 148 ? 18.141 36.906 10.852 1 91.06 148 VAL B C 1
ATOM 4239 O O . VAL B 1 148 ? 19.062 36.812 10.031 1 91.06 148 VAL B O 1
ATOM 4242 N N . TYR B 1 149 ? 18.047 36.094 11.914 1 87.19 149 TYR B N 1
ATOM 4243 C CA . TYR B 1 149 ? 18.875 34.906 12.102 1 87.19 149 TYR B CA 1
ATOM 4244 C C . TYR B 1 149 ? 18.016 33.656 12.234 1 87.19 149 TYR B C 1
ATOM 4246 O O . TYR B 1 149 ? 16.969 33.688 12.883 1 87.19 149 TYR B O 1
ATOM 4254 N N . VAL B 1 150 ? 18.438 32.656 11.5 1 84.75 150 VAL B N 1
ATOM 4255 C CA . VAL B 1 150 ? 17.688 31.406 11.5 1 84.75 150 VAL B CA 1
ATOM 4256 C C . VAL B 1 150 ? 18.516 30.328 12.195 1 84.75 150 VAL B C 1
ATOM 4258 O O . VAL B 1 150 ? 19.719 30.203 11.969 1 84.75 150 VAL B O 1
ATOM 4261 N N . GLY B 1 151 ? 17.812 29.5 12.969 1 76.44 151 GLY B N 1
ATOM 4262 C CA . GLY B 1 151 ? 18.469 28.359 13.594 1 76.44 151 GLY B CA 1
ATOM 4263 C C . GLY B 1 151 ? 18.953 28.656 15 1 76.44 151 GLY B C 1
ATOM 4264 O O . GLY B 1 151 ? 18.578 29.672 15.602 1 76.44 151 GLY B O 1
ATOM 4265 N N . ASP B 1 152 ? 19.484 27.625 15.547 1 73.12 152 ASP B N 1
ATOM 4266 C CA . ASP B 1 152 ? 20.031 27.688 16.906 1 73.12 152 ASP B CA 1
ATOM 4267 C C . ASP B 1 152 ? 21.422 27.078 16.969 1 73.12 152 ASP B C 1
ATOM 4269 O O . ASP B 1 152 ? 21.672 26.016 16.391 1 73.12 152 ASP B O 1
ATOM 4273 N N . LYS B 1 153 ? 22.234 27.734 17.625 1 69.75 153 LYS B N 1
ATOM 4274 C CA . LYS B 1 153 ? 23.609 27.266 17.766 1 69.75 153 LYS B CA 1
ATOM 4275 C C . LYS B 1 153 ? 23.672 25.859 18.328 1 69.75 153 LYS B C 1
ATOM 4277 O O . LYS B 1 153 ? 24.547 25.062 17.984 1 69.75 153 LYS B O 1
ATOM 4282 N N . LEU B 1 154 ? 22.75 25.609 19.125 1 68.56 154 LEU B N 1
ATOM 4283 C CA . LEU B 1 154 ? 22.734 24.312 19.781 1 68.56 154 LEU B CA 1
ATOM 4284 C C . LEU B 1 154 ? 22.234 23.234 18.828 1 68.56 154 LEU B C 1
ATOM 4286 O O . LEU B 1 154 ? 22.5 22.047 19.031 1 68.56 154 LEU B O 1
ATOM 4290 N N . HIS B 1 155 ? 21.531 23.781 17.844 1 68.25 155 HIS B N 1
ATOM 4291 C CA . HIS B 1 155 ? 20.891 22.812 16.953 1 68.25 155 HIS B CA 1
ATOM 4292 C C . HIS B 1 155 ? 21.359 23 15.523 1 68.25 155 HIS B C 1
ATOM 4294 O O . HIS B 1 155 ? 20.562 23.359 14.648 1 68.25 155 HIS B O 1
ATOM 4300 N N . GLY B 1 156 ? 22.578 22.797 15.203 1 67.81 156 GLY B N 1
ATOM 4301 C CA . GLY B 1 156 ? 23.078 22.75 13.836 1 67.81 156 GLY B CA 1
ATOM 4302 C C . GLY B 1 156 ? 23.688 24.078 13.383 1 67.81 156 GLY B C 1
ATOM 4303 O O . GLY B 1 156 ? 24.234 24.172 12.281 1 67.81 156 GLY B O 1
ATOM 4304 N N . GLY B 1 157 ? 23.531 25.203 14.203 1 77.38 157 GLY B N 1
ATOM 4305 C CA . GLY B 1 157 ? 24.141 26.484 13.883 1 77.38 157 GLY B CA 1
ATOM 4306 C C . GLY B 1 157 ? 23.141 27.5 13.359 1 77.38 157 GLY B C 1
ATOM 4307 O O . GLY B 1 157 ? 21.938 27.297 13.438 1 77.38 157 GLY B O 1
ATOM 4308 N N . THR B 1 158 ? 23.672 28.703 13.086 1 82.94 158 THR B N 1
ATOM 4309 C CA . THR B 1 158 ? 22.828 29.797 12.633 1 82.94 158 THR B CA 1
ATOM 4310 C C . THR B 1 158 ? 23.109 30.125 11.172 1 82.94 158 THR B C 1
ATOM 4312 O O . THR B 1 158 ? 24.219 29.906 10.68 1 82.94 158 THR B O 1
ATOM 4315 N N . TYR B 1 159 ? 22.094 30.391 10.484 1 84.62 159 TYR B N 1
ATOM 4316 C CA . TYR B 1 159 ? 22.141 30.828 9.094 1 84.62 159 TYR B CA 1
ATOM 4317 C C . TYR B 1 159 ? 21.562 32.25 8.953 1 84.62 159 TYR B C 1
ATOM 4319 O O . TYR B 1 159 ? 20.562 32.594 9.602 1 84.62 159 TYR B O 1
ATOM 4327 N N . THR B 1 160 ? 22.344 33.094 8.227 1 89.06 160 THR B N 1
ATOM 4328 C CA . THR B 1 160 ? 21.844 34.406 7.93 1 89.06 160 THR B CA 1
ATOM 4329 C C . THR B 1 160 ? 21.25 34.469 6.523 1 89.06 160 THR B C 1
ATOM 4331 O O . THR B 1 160 ? 21.984 34.438 5.535 1 89.06 160 THR B O 1
ATOM 4334 N N . PRO B 1 161 ? 20 34.656 6.445 1 93.06 161 PRO B N 1
ATOM 4335 C CA . PRO B 1 161 ? 19.359 34.781 5.129 1 93.06 161 PRO B CA 1
ATOM 4336 C C . PRO B 1 161 ? 19.594 36.125 4.473 1 93.06 161 PRO B C 1
ATOM 4338 O O . PRO B 1 161 ? 20.188 37.031 5.082 1 93.06 161 PRO B O 1
ATOM 4341 N N . PRO B 1 162 ? 19.172 36.25 3.209 1 93.06 162 PRO B N 1
ATOM 4342 C CA . PRO B 1 162 ? 19.328 37.531 2.547 1 93.06 162 PRO B CA 1
ATOM 4343 C C . PRO B 1 162 ? 18.781 38.688 3.383 1 93.06 162 PRO B C 1
ATOM 4345 O O . PRO B 1 162 ? 17.734 38.562 4.016 1 93.06 162 PRO B O 1
ATOM 4348 N N . LYS B 1 163 ? 19.422 39.875 3.318 1 91.31 163 LYS B N 1
ATOM 4349 C CA . LYS B 1 163 ? 19.188 40.875 4.348 1 91.31 163 LYS B CA 1
ATOM 4350 C C . LYS B 1 163 ? 18.375 42.031 3.803 1 91.31 163 LYS B C 1
ATOM 4352 O O . LYS B 1 163 ? 17.719 42.75 4.562 1 91.31 163 LYS B O 1
ATOM 4357 N N . ILE B 1 164 ? 18.484 42.281 2.475 1 93.88 164 ILE B N 1
ATOM 4358 C CA . ILE B 1 164 ? 17.844 43.469 1.979 1 93.88 164 ILE B CA 1
ATOM 4359 C C . ILE B 1 164 ? 16.594 43.094 1.171 1 93.88 164 ILE B C 1
ATOM 4361 O O . ILE B 1 164 ? 16.562 42.062 0.534 1 93.88 164 ILE B O 1
ATOM 4365 N N . LEU B 1 165 ? 15.656 44 1.144 1 95.81 165 LEU B N 1
ATOM 4366 C CA . LEU B 1 165 ? 14.359 43.781 0.507 1 95.81 165 LEU B CA 1
ATOM 4367 C C . LEU B 1 165 ? 14.523 43.469 -0.974 1 95.81 165 LEU B C 1
ATOM 4369 O O . LEU B 1 165 ? 13.844 42.562 -1.505 1 95.81 165 LEU B O 1
ATOM 4373 N N . GLU B 1 166 ? 15.43 44.125 -1.604 1 95.38 166 GLU B N 1
ATOM 4374 C CA . GLU B 1 166 ? 15.641 43.938 -3.035 1 95.38 166 GLU B CA 1
ATOM 4375 C C . GLU B 1 166 ? 16.078 42.5 -3.33 1 95.38 166 GLU B C 1
ATOM 4377 O O . GLU B 1 166 ? 15.602 41.875 -4.273 1 95.38 166 GLU B O 1
ATOM 4382 N N . ASP B 1 167 ? 16.984 42 -2.535 1 96.38 167 ASP B N 1
ATOM 4383 C CA . ASP B 1 167 ? 17.453 40.625 -2.699 1 96.38 167 ASP B CA 1
ATOM 4384 C C . ASP B 1 167 ? 16.312 39.625 -2.441 1 96.38 167 ASP B C 1
ATOM 4386 O O . ASP B 1 167 ? 16.156 38.656 -3.17 1 96.38 167 ASP B O 1
ATOM 4390 N N . ILE B 1 168 ? 15.547 39.906 -1.457 1 97.38 168 ILE B N 1
ATOM 4391 C CA . ILE B 1 168 ? 14.453 39.031 -1.073 1 97.38 168 ILE B CA 1
ATOM 4392 C C . ILE B 1 168 ? 13.406 38.969 -2.188 1 97.38 168 ILE B C 1
ATOM 4394 O O . ILE B 1 168 ? 12.984 37.906 -2.613 1 97.38 168 ILE B O 1
ATOM 4398 N N . LYS B 1 169 ? 13.055 40.125 -2.684 1 97.19 169 LYS B N 1
ATOM 4399 C CA . LYS B 1 169 ? 12.078 40.219 -3.762 1 97.19 169 LYS B CA 1
ATOM 4400 C C . LYS B 1 169 ? 12.555 39.469 -4.996 1 97.19 169 LYS B C 1
ATOM 4402 O O . LYS B 1 169 ? 11.797 38.688 -5.605 1 97.19 169 LYS B O 1
ATOM 4407 N N . ASN B 1 170 ? 13.789 39.688 -5.312 1 96.75 170 ASN B N 1
ATOM 4408 C CA . ASN B 1 170 ? 14.359 39 -6.484 1 96.75 170 ASN B CA 1
ATOM 4409 C C . ASN B 1 170 ? 14.398 37.5 -6.301 1 96.75 170 ASN B C 1
ATOM 4411 O O . ASN B 1 170 ? 14.062 36.75 -7.219 1 96.75 170 ASN B O 1
ATOM 4415 N N . LEU B 1 171 ? 14.82 37.094 -5.16 1 96.94 171 LEU B N 1
ATOM 4416 C CA . LEU B 1 171 ? 14.938 35.656 -4.883 1 96.94 171 LEU B CA 1
ATOM 4417 C C . LEU B 1 171 ? 13.57 35 -4.867 1 96.94 171 LEU B C 1
ATOM 4419 O O . LEU B 1 171 ? 13.422 33.844 -5.328 1 96.94 171 LEU B O 1
ATOM 4423 N N . MET B 1 172 ? 12.578 35.719 -4.312 1 98.12 172 MET B N 1
ATOM 4424 C CA . MET B 1 172 ? 11.234 35.156 -4.277 1 98.12 172 MET B CA 1
ATOM 4425 C C . MET B 1 172 ? 10.656 35.031 -5.684 1 98.12 172 MET B C 1
ATOM 4427 O O . MET B 1 172 ? 9.953 34.062 -5.988 1 98.12 172 MET B O 1
ATOM 4431 N N . ARG B 1 173 ? 10.945 35.969 -6.516 1 97 173 ARG B N 1
ATOM 4432 C CA . ARG B 1 173 ? 10.555 35.875 -7.918 1 97 173 ARG B CA 1
ATOM 4433 C C . ARG B 1 173 ? 11.203 34.656 -8.594 1 97 173 ARG B C 1
ATOM 4435 O O . ARG B 1 173 ? 10.539 33.875 -9.273 1 97 173 ARG B O 1
ATOM 4442 N N . GLU B 1 174 ? 12.484 34.562 -8.367 1 96.69 174 GLU B N 1
ATOM 4443 C CA . GLU B 1 174 ? 13.219 33.438 -8.945 1 96.69 174 GLU B CA 1
ATOM 4444 C C . GLU B 1 174 ? 12.727 32.094 -8.383 1 96.69 174 GLU B C 1
ATOM 4446 O O . GLU B 1 174 ? 12.641 31.109 -9.109 1 96.69 174 GLU B O 1
ATOM 4451 N N . PHE B 1 175 ? 12.438 32.125 -7.156 1 97.19 175 PHE B N 1
ATOM 4452 C CA . PHE B 1 175 ? 11.945 30.922 -6.484 1 97.19 175 PHE B CA 1
ATOM 4453 C C . PHE B 1 175 ? 10.641 30.453 -7.109 1 97.19 175 PHE B C 1
ATOM 4455 O O . PHE B 1 175 ? 10.5 29.281 -7.465 1 97.19 175 PHE B O 1
ATOM 4462 N N . THR B 1 176 ? 9.664 31.344 -7.238 1 97.94 176 THR B N 1
ATOM 4463 C CA . THR B 1 176 ? 8.359 30.969 -7.781 1 97.94 176 THR B CA 1
ATOM 4464 C C . THR B 1 176 ? 8.484 30.531 -9.242 1 97.94 176 THR B C 1
ATOM 4466 O O . THR B 1 176 ? 7.793 29.625 -9.68 1 97.94 176 THR B O 1
ATOM 4469 N N . GLU B 1 177 ? 9.383 31.141 -9.977 1 97 177 GLU B N 1
ATOM 4470 C CA . GLU B 1 177 ? 9.633 30.703 -11.344 1 97 177 GLU B CA 1
ATOM 4471 C C . GLU B 1 177 ? 10.242 29.297 -11.375 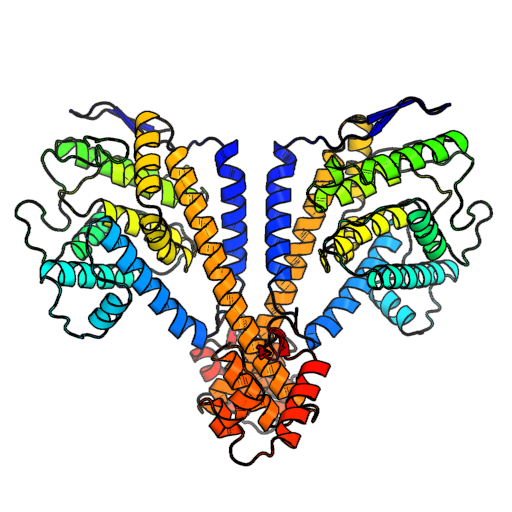1 97 177 GLU B C 1
ATOM 4473 O O . GLU B 1 177 ? 9.828 28.469 -12.18 1 97 177 GLU B O 1
ATOM 4478 N N . TRP B 1 178 ? 11.195 29.062 -10.531 1 96.81 178 TRP B N 1
ATOM 4479 C CA . TRP B 1 178 ? 11.922 27.797 -10.484 1 96.81 178 TRP B CA 1
ATOM 4480 C C . TRP B 1 178 ? 11.008 26.656 -10.062 1 96.81 178 TRP B C 1
ATOM 4482 O O . TRP B 1 178 ? 10.961 25.625 -10.719 1 96.81 178 TRP B O 1
ATOM 4492 N N . ILE B 1 179 ? 10.25 26.875 -9.031 1 97.44 179 ILE B N 1
ATOM 4493 C CA . ILE B 1 179 ? 9.422 25.812 -8.469 1 97.44 179 ILE B CA 1
ATOM 4494 C C . ILE B 1 179 ? 8.297 25.469 -9.43 1 97.44 179 ILE B C 1
ATOM 4496 O O . ILE B 1 179 ? 7.711 24.391 -9.352 1 97.44 179 ILE B O 1
ATOM 4500 N N . ASN B 1 180 ? 7.961 26.391 -10.352 1 97.25 180 ASN B N 1
ATOM 4501 C CA . ASN B 1 180 ? 6.91 26.172 -11.336 1 97.25 180 ASN B CA 1
ATOM 4502 C C . ASN B 1 180 ? 7.484 25.734 -12.68 1 97.25 180 ASN B C 1
ATOM 4504 O O . ASN B 1 180 ? 6.754 25.625 -13.664 1 97.25 180 ASN B O 1
ATOM 4508 N N . SER B 1 181 ? 8.805 25.531 -12.734 1 96.19 181 SER B N 1
ATOM 4509 C CA . SER B 1 181 ? 9.43 25.109 -13.984 1 96.19 181 SER B CA 1
ATOM 4510 C C . SER B 1 181 ? 8.883 23.75 -14.445 1 96.19 181 SER B C 1
ATOM 4512 O O . SER B 1 181 ? 8.352 22.984 -13.633 1 96.19 181 SER B O 1
ATOM 4514 N N . ASP B 1 182 ? 9.039 23.422 -15.672 1 93.25 182 ASP B N 1
ATOM 4515 C CA . ASP B 1 182 ? 8.578 22.156 -16.25 1 93.25 182 ASP B CA 1
ATOM 4516 C C . ASP B 1 182 ? 9.25 20.969 -15.555 1 93.25 182 ASP B C 1
ATOM 4518 O O . ASP B 1 182 ? 8.609 19.938 -15.312 1 93.25 182 ASP B O 1
ATOM 4522 N N . GLU B 1 183 ? 10.484 21.188 -15.289 1 92.31 183 GLU B N 1
ATOM 4523 C CA . GLU B 1 183 ? 11.25 20.125 -14.641 1 92.31 183 GLU B CA 1
ATOM 4524 C C . GLU B 1 183 ? 10.672 19.781 -13.266 1 92.31 183 GLU B C 1
ATOM 4526 O O . GLU B 1 183 ? 10.508 18.609 -12.93 1 92.31 183 GLU B O 1
ATOM 4531 N N . LEU B 1 184 ? 10.344 20.844 -12.562 1 94.81 184 LEU B N 1
ATOM 4532 C CA . LEU B 1 184 ? 9.898 20.625 -11.188 1 94.81 184 LEU B CA 1
ATOM 4533 C C . LEU B 1 184 ? 8.43 20.219 -11.148 1 94.81 184 LEU B C 1
ATOM 4535 O O . LEU B 1 184 ? 8.016 19.438 -10.281 1 94.81 184 LEU B O 1
ATOM 4539 N N . VAL B 1 185 ? 7.68 20.703 -12.039 1 92.81 185 VAL B N 1
ATOM 4540 C CA . VAL B 1 185 ? 6.262 20.375 -12.039 1 92.81 185 VAL B CA 1
ATOM 4541 C C . VAL B 1 185 ? 6.082 18.906 -12.453 1 92.81 185 VAL B C 1
ATOM 4543 O O . VAL B 1 185 ? 5.129 18.25 -12.031 1 92.81 185 VAL B O 1
ATOM 4546 N N . GLN B 1 186 ? 7.02 18.344 -13.195 1 90.31 186 GLN B N 1
ATOM 4547 C CA . GLN B 1 186 ? 6.953 16.969 -13.641 1 90.31 186 GLN B CA 1
ATOM 4548 C C . GLN B 1 186 ? 7.625 16.031 -12.641 1 90.31 186 GLN B C 1
ATOM 4550 O O . GLN B 1 186 ? 7.465 14.805 -12.719 1 90.31 186 GLN B O 1
ATOM 4555 N N . CYS B 1 187 ? 8.305 16.656 -11.75 1 92.12 187 CYS B N 1
ATOM 4556 C CA . CYS B 1 187 ? 8.984 15.867 -10.727 1 92.12 187 CYS B CA 1
ATOM 4557 C C . CYS B 1 187 ? 7.988 15.289 -9.734 1 92.12 187 CYS B C 1
ATOM 4559 O O . CYS B 1 187 ? 6.84 15.727 -9.672 1 92.12 187 CYS B O 1
ATOM 4561 N N . ASN B 1 188 ? 8.398 14.227 -9 1 94.31 188 ASN B N 1
ATOM 4562 C CA . ASN B 1 188 ? 7.57 13.664 -7.938 1 94.31 188 ASN B CA 1
ATOM 4563 C C . ASN B 1 188 ? 7.141 14.727 -6.938 1 94.31 188 ASN B C 1
ATOM 4565 O O . ASN B 1 188 ? 7.961 15.523 -6.477 1 94.31 188 ASN B O 1
ATOM 4569 N N . PRO B 1 189 ? 5.906 14.781 -6.66 1 94.56 189 PRO B N 1
ATOM 4570 C CA . PRO B 1 189 ? 5.391 15.836 -5.781 1 94.56 189 PRO B CA 1
ATOM 4571 C C . PRO B 1 189 ? 6.094 15.867 -4.422 1 94.56 189 PRO B C 1
ATOM 4573 O O . PRO B 1 189 ? 6.23 16.938 -3.816 1 94.56 189 PRO B O 1
ATOM 4576 N N . PHE B 1 190 ? 6.562 14.719 -3.904 1 96.62 190 PHE B N 1
ATOM 4577 C CA . PHE B 1 190 ? 7.277 14.68 -2.635 1 96.62 190 PHE B CA 1
ATOM 4578 C C . PHE B 1 190 ? 8.578 15.477 -2.725 1 96.62 190 PHE B C 1
ATOM 4580 O O . PHE B 1 190 ? 8.969 16.156 -1.769 1 96.62 190 PHE B O 1
ATOM 4587 N N . ILE B 1 191 ? 9.203 15.398 -3.855 1 97.12 191 ILE B N 1
ATOM 4588 C CA . ILE B 1 191 ? 10.453 16.125 -4.078 1 97.12 191 ILE B CA 1
ATOM 4589 C C . ILE B 1 191 ? 10.172 17.609 -4.219 1 97.12 191 ILE B C 1
ATOM 4591 O O . ILE B 1 191 ? 10.781 18.438 -3.533 1 97.12 191 ILE B O 1
ATOM 4595 N N . ARG B 1 192 ? 9.219 17.938 -5.066 1 96.94 192 ARG B N 1
ATOM 4596 C CA . ARG B 1 192 ? 8.891 19.328 -5.328 1 96.94 192 ARG B CA 1
ATOM 4597 C C . ARG B 1 192 ? 8.477 20.047 -4.047 1 96.94 192 ARG B C 1
ATOM 4599 O O . ARG B 1 192 ? 8.953 21.156 -3.77 1 96.94 192 ARG B O 1
ATOM 4606 N N . ALA B 1 193 ? 7.613 19.391 -3.281 1 96.81 193 ALA B N 1
ATOM 4607 C CA . ALA B 1 193 ? 7.129 19.984 -2.041 1 96.81 193 ALA B CA 1
ATOM 4608 C C . ALA B 1 193 ? 8.266 20.188 -1.043 1 96.81 193 ALA B C 1
ATOM 4610 O O . ALA B 1 193 ? 8.359 21.219 -0.388 1 96.81 193 ALA B O 1
ATOM 4611 N N . SER B 1 194 ? 9.148 19.203 -0.945 1 97.31 194 SER B N 1
ATOM 4612 C CA . SER B 1 194 ? 10.273 19.281 -0.019 1 97.31 194 SER B CA 1
ATOM 4613 C C . SER B 1 194 ? 11.25 20.375 -0.421 1 97.31 194 SER B C 1
ATOM 4615 O O . SER B 1 194 ? 11.773 21.094 0.435 1 97.31 194 SER B O 1
ATOM 4617 N N . LEU B 1 195 ? 11.484 20.484 -1.687 1 97.44 195 LEU B N 1
ATOM 4618 C CA . LEU B 1 195 ? 12.375 21.516 -2.186 1 97.44 195 LEU B CA 1
ATOM 4619 C C . LEU B 1 195 ? 11.773 22.906 -1.967 1 97.44 195 LEU B C 1
ATOM 4621 O O . LEU B 1 195 ? 12.484 23.844 -1.634 1 97.44 195 LEU B O 1
ATOM 4625 N N . ALA B 1 196 ? 10.453 22.984 -2.162 1 97.88 196 ALA B N 1
ATOM 4626 C CA . ALA B 1 196 ? 9.781 24.25 -1.897 1 97.88 196 ALA B CA 1
ATOM 4627 C C . ALA B 1 196 ? 9.938 24.672 -0.437 1 97.88 196 ALA B C 1
ATOM 4629 O O . ALA B 1 196 ? 10.219 25.828 -0.14 1 97.88 196 ALA B O 1
ATOM 4630 N N . HIS B 1 197 ? 9.742 23.688 0.433 1 97.69 197 HIS B N 1
ATOM 4631 C CA . HIS B 1 197 ? 9.938 23.906 1.863 1 97.69 197 HIS B CA 1
ATOM 4632 C C . HIS B 1 197 ? 11.336 24.422 2.158 1 97.69 197 HIS B C 1
ATOM 4634 O O . HIS B 1 197 ? 11.5 25.453 2.811 1 97.69 197 HIS B O 1
ATOM 4640 N N . TYR B 1 198 ? 12.289 23.828 1.594 1 96.75 198 TYR B N 1
ATOM 4641 C CA . TYR B 1 198 ? 13.688 24.109 1.891 1 96.75 198 TYR B CA 1
ATOM 4642 C C . TYR B 1 198 ? 14.094 25.484 1.368 1 96.75 198 TYR B C 1
ATOM 4644 O O . TYR B 1 198 ? 14.602 26.312 2.121 1 96.75 198 TYR B O 1
ATOM 4652 N N . TYR B 1 199 ? 13.883 25.734 0.152 1 96.75 199 TYR B N 1
ATOM 4653 C CA . TYR B 1 199 ? 14.398 26.953 -0.463 1 96.75 199 TYR B CA 1
ATOM 4654 C C . TYR B 1 199 ? 13.633 28.172 0.019 1 96.75 199 TYR B C 1
ATOM 4656 O O . TYR B 1 199 ? 14.219 29.25 0.202 1 96.75 199 TYR B O 1
ATOM 4664 N N . PHE B 1 200 ? 12.328 28 0.249 1 97.81 200 PHE B N 1
ATOM 4665 C CA . PHE B 1 200 ? 11.586 29.094 0.855 1 97.81 200 PHE B CA 1
ATOM 4666 C C . PHE B 1 200 ? 12.164 29.453 2.223 1 97.81 200 PHE B C 1
ATOM 4668 O O . PHE B 1 200 ? 12.383 30.625 2.527 1 97.81 200 PHE B O 1
ATOM 4675 N N . ALA B 1 201 ? 12.375 28.422 2.953 1 95.62 201 ALA B N 1
ATOM 4676 C CA . ALA B 1 201 ? 12.891 28.625 4.305 1 95.62 201 ALA B CA 1
ATOM 4677 C C . ALA B 1 201 ? 14.273 29.266 4.273 1 95.62 201 ALA B C 1
ATOM 4679 O O . ALA B 1 201 ? 14.617 30.047 5.16 1 95.62 201 ALA B O 1
ATOM 4680 N N . THR B 1 202 ? 15.062 29 3.285 1 93.75 202 THR B N 1
ATOM 4681 C CA . THR B 1 202 ? 16.422 29.531 3.189 1 93.75 202 THR B CA 1
ATOM 4682 C C . THR B 1 202 ? 16.406 31 2.775 1 93.75 202 THR B C 1
ATOM 4684 O O . THR B 1 202 ? 17.266 31.766 3.188 1 93.75 202 THR B O 1
ATOM 4687 N N . ILE B 1 203 ? 15.43 31.344 1.943 1 96 203 ILE B N 1
ATOM 4688 C CA . ILE B 1 203 ? 15.273 32.75 1.589 1 96 203 ILE B CA 1
ATOM 4689 C C . ILE B 1 203 ? 14.781 33.531 2.801 1 96 203 ILE B C 1
ATOM 4691 O O . ILE B 1 203 ? 15.273 34.625 3.082 1 96 203 ILE B O 1
ATOM 4695 N N . HIS B 1 204 ? 13.758 32.938 3.475 1 96.94 204 HIS B N 1
ATOM 4696 C CA . HIS B 1 204 ? 13.25 33.5 4.727 1 96.94 204 HIS B CA 1
ATOM 4697 C C . HIS B 1 204 ? 12.781 34.938 4.543 1 96.94 204 HIS B C 1
ATOM 4699 O O . HIS B 1 204 ? 13.289 35.844 5.195 1 96.94 204 HIS B O 1
ATOM 4705 N N . PRO B 1 205 ? 11.797 35.125 3.787 1 97.75 205 PRO B N 1
ATOM 4706 C CA . PRO B 1 205 ? 11.477 36.469 3.277 1 97.75 205 PRO B CA 1
ATOM 4707 C C . PRO B 1 205 ? 10.734 37.312 4.293 1 97.75 205 PRO B C 1
ATOM 4709 O O . PRO B 1 205 ? 10.578 38.531 4.098 1 97.75 205 PRO B O 1
ATOM 4712 N N . PHE B 1 206 ? 10.242 36.781 5.406 1 97.62 206 PHE B N 1
ATOM 4713 C CA . PHE B 1 206 ? 9.43 37.531 6.359 1 97.62 206 PHE B CA 1
ATOM 4714 C C . PHE B 1 206 ? 10.18 37.719 7.676 1 97.62 206 PHE B C 1
ATOM 4716 O O . PHE B 1 206 ? 11.219 37.125 7.898 1 97.62 206 PHE B O 1
ATOM 4723 N N . TRP B 1 207 ? 9.672 38.656 8.516 1 95.38 207 TRP B N 1
ATOM 4724 C CA . TRP B 1 207 ? 10.273 38.875 9.828 1 95.38 207 TRP B CA 1
ATOM 4725 C C . TRP B 1 207 ? 10.008 37.719 10.773 1 95.38 207 TRP B C 1
ATOM 4727 O O . TRP B 1 207 ? 10.859 37.375 11.602 1 95.38 207 TRP B O 1
ATOM 4737 N N . ASP B 1 208 ? 8.859 37.188 10.68 1 93.44 208 ASP B N 1
ATOM 4738 C CA . ASP B 1 208 ? 8.406 36.031 11.445 1 93.44 208 ASP B CA 1
ATOM 4739 C C . ASP B 1 208 ? 7.422 35.188 10.641 1 93.44 208 ASP B C 1
ATOM 4741 O O . ASP B 1 208 ? 6.871 35.656 9.641 1 93.44 208 ASP B O 1
ATOM 4745 N N . GLY B 1 209 ? 7.348 33.938 11.039 1 95.31 209 GLY B N 1
ATOM 4746 C CA . GLY B 1 209 ? 6.34 33.062 10.422 1 95.31 209 GLY B CA 1
ATOM 4747 C C . GLY B 1 209 ? 6.863 32.281 9.234 1 95.31 209 GLY B C 1
ATOM 4748 O O . GLY B 1 209 ? 6.109 31.578 8.578 1 95.31 209 GLY B O 1
ATOM 4749 N N . ASN B 1 210 ? 8.188 32.438 8.992 1 96.19 210 ASN B N 1
ATOM 4750 C CA . ASN B 1 210 ? 8.766 31.797 7.824 1 96.19 210 ASN B CA 1
ATOM 4751 C C . ASN B 1 210 ? 8.656 30.281 7.922 1 96.19 210 ASN B C 1
ATOM 4753 O O . ASN B 1 210 ? 8.266 29.609 6.957 1 96.19 210 ASN B O 1
ATOM 4757 N N . GLY B 1 211 ? 8.953 29.703 9.086 1 94.69 211 GLY B N 1
ATOM 4758 C CA . GLY B 1 211 ? 8.852 28.266 9.266 1 94.69 211 GLY B CA 1
ATOM 4759 C C . GLY B 1 211 ? 7.453 27.719 9.023 1 94.69 211 GLY B C 1
ATOM 4760 O O . GLY B 1 211 ? 7.27 26.766 8.266 1 94.69 211 GLY B O 1
ATOM 4761 N N . ARG B 1 212 ? 6.492 28.344 9.625 1 95.5 212 ARG B N 1
ATOM 4762 C CA . ARG B 1 212 ? 5.102 27.938 9.469 1 95.5 212 ARG B CA 1
ATOM 4763 C C . ARG B 1 212 ? 4.641 28.078 8.023 1 95.5 212 ARG B C 1
ATOM 4765 O O . ARG B 1 212 ? 3.973 27.188 7.492 1 95.5 212 ARG B O 1
ATOM 4772 N N . THR B 1 213 ? 5.02 29.156 7.398 1 97.25 213 THR B N 1
ATOM 4773 C CA . THR B 1 213 ? 4.652 29.359 6.004 1 97.25 213 THR B CA 1
ATOM 4774 C C . THR B 1 213 ? 5.27 28.297 5.113 1 97.25 213 THR B C 1
ATOM 4776 O O . THR B 1 213 ? 4.617 27.781 4.203 1 97.25 213 THR B O 1
ATOM 4779 N N . ALA B 1 214 ? 6.52 27.984 5.387 1 97.31 214 ALA B N 1
ATOM 4780 C CA . ALA B 1 214 ? 7.223 26.969 4.613 1 97.31 214 ALA B CA 1
ATOM 4781 C C . ALA B 1 214 ? 6.512 25.625 4.711 1 97.31 214 ALA B C 1
ATOM 4783 O O . ALA B 1 214 ? 6.305 24.938 3.699 1 97.31 214 ALA B O 1
ATOM 4784 N N . ARG B 1 215 ? 6.16 25.281 5.895 1 96.06 215 ARG B N 1
ATOM 4785 C CA . ARG B 1 215 ? 5.5 24 6.121 1 96.06 215 ARG B CA 1
ATOM 4786 C C . ARG B 1 215 ? 4.105 23.984 5.504 1 96.06 215 ARG B C 1
ATOM 4788 O O . ARG B 1 215 ? 3.66 22.953 4.992 1 96.06 215 ARG B O 1
ATOM 4795 N N . LEU B 1 216 ? 3.41 25.094 5.535 1 95.56 216 LEU B N 1
ATOM 4796 C CA . LEU B 1 216 ? 2.107 25.203 4.891 1 95.56 216 LEU B CA 1
ATOM 4797 C C . LEU B 1 216 ? 2.244 25.109 3.373 1 95.56 216 LEU B C 1
ATOM 4799 O O . LEU B 1 216 ? 1.396 24.516 2.705 1 95.56 216 LEU B O 1
ATOM 4803 N N . LEU B 1 217 ? 3.291 25.734 2.85 1 96.56 217 LEU B N 1
ATOM 4804 C CA . LEU B 1 217 ? 3.553 25.656 1.416 1 96.56 217 LEU B CA 1
ATOM 4805 C C . LEU B 1 217 ? 3.797 24.203 0.985 1 96.56 217 LEU B C 1
ATOM 4807 O O . LEU B 1 217 ? 3.268 23.766 -0.036 1 96.56 217 LEU B O 1
ATOM 4811 N N . GLU B 1 218 ? 4.59 23.531 1.756 1 96.31 218 GLU B N 1
ATOM 4812 C CA . GLU B 1 218 ? 4.832 22.109 1.527 1 96.31 218 GLU B CA 1
ATOM 4813 C C . GLU B 1 218 ? 3.525 21.328 1.53 1 96.31 218 GLU B C 1
ATOM 4815 O O . GLU B 1 218 ? 3.273 20.531 0.624 1 96.31 218 GLU B O 1
ATOM 4820 N N . ALA B 1 219 ? 2.699 21.562 2.512 1 93.62 219 ALA B N 1
ATOM 4821 C CA . ALA B 1 219 ? 1.412 20.891 2.641 1 93.62 219 ALA B CA 1
ATOM 4822 C C . ALA B 1 219 ? 0.512 21.188 1.446 1 93.62 219 ALA B C 1
ATOM 4824 O O . ALA B 1 219 ? -0.157 20.297 0.925 1 93.62 219 ALA B O 1
ATOM 4825 N N . LEU B 1 220 ? 0.52 22.406 1.067 1 93.25 220 LEU B N 1
ATOM 4826 C CA . LEU B 1 220 ? -0.301 22.844 -0.057 1 93.25 220 LEU B CA 1
ATOM 4827 C C . LEU B 1 220 ? 0.082 22.109 -1.331 1 93.25 220 LEU B C 1
ATOM 4829 O O . LEU B 1 220 ? -0.79 21.625 -2.066 1 93.25 220 LEU B O 1
ATOM 4833 N N . LEU B 1 221 ? 1.319 22.016 -1.583 1 94.25 221 LEU B N 1
ATOM 4834 C CA . LEU B 1 221 ? 1.805 21.359 -2.787 1 94.25 221 LEU B CA 1
ATOM 4835 C C . LEU B 1 221 ? 1.465 19.875 -2.764 1 94.25 221 LEU B C 1
ATOM 4837 O O . LEU B 1 221 ? 1.062 19.312 -3.783 1 94.25 221 LEU B O 1
ATOM 4841 N N . LEU B 1 222 ? 1.626 19.281 -1.648 1 93.38 222 LEU B N 1
ATOM 4842 C CA . LEU B 1 222 ? 1.298 17.875 -1.517 1 93.38 222 LEU B CA 1
ATOM 4843 C C . LEU B 1 222 ? -0.2 17.641 -1.687 1 93.38 222 LEU B C 1
ATOM 4845 O O . LEU B 1 222 ? -0.616 16.734 -2.408 1 93.38 222 LEU B O 1
ATOM 4849 N N . GLN B 1 223 ? -0.993 18.438 -1.039 1 90.06 223 GLN B N 1
ATOM 4850 C CA . GLN B 1 223 ? -2.443 18.328 -1.139 1 90.06 223 GLN B CA 1
ATOM 4851 C C . GLN B 1 223 ? -2.914 18.516 -2.578 1 90.06 223 GLN B C 1
ATOM 4853 O O . GLN B 1 223 ? -3.793 17.797 -3.049 1 90.06 223 GLN B O 1
ATOM 4858 N N . SER B 1 224 ? -2.352 19.453 -3.219 1 89.94 224 SER B N 1
ATOM 4859 C CA . SER B 1 224 ? -2.729 19.734 -4.602 1 89.94 224 SER B CA 1
ATOM 4860 C C . SER B 1 224 ? -2.367 18.562 -5.52 1 89.94 224 SER B C 1
ATOM 4862 O O . SER B 1 224 ? -2.969 18.406 -6.582 1 89.94 224 SER B O 1
ATOM 4864 N N . ALA B 1 225 ? -1.398 17.828 -5.125 1 89.06 225 ALA B N 1
ATOM 4865 C CA . ALA B 1 225 ? -0.989 16.656 -5.891 1 89.06 225 ALA B CA 1
ATOM 4866 C C . ALA B 1 225 ? -1.77 15.422 -5.461 1 89.06 225 ALA B C 1
ATOM 4868 O O . ALA B 1 225 ? -1.352 14.289 -5.723 1 89.06 225 ALA B O 1
ATOM 4869 N N . ASN B 1 226 ? -2.836 15.57 -4.703 1 83.69 226 ASN B N 1
ATOM 4870 C CA . ASN B 1 226 ? -3.754 14.523 -4.258 1 83.69 226 ASN B CA 1
ATOM 4871 C C . ASN B 1 226 ? -3.119 13.641 -3.189 1 83.69 226 ASN B C 1
ATOM 4873 O O . ASN B 1 226 ? -3.453 12.461 -3.078 1 83.69 226 ASN B O 1
ATOM 4877 N N . ILE B 1 227 ? -2.135 14.227 -2.584 1 86.88 227 ILE B N 1
ATOM 4878 C CA . ILE B 1 227 ? -1.595 13.586 -1.386 1 86.88 227 ILE B CA 1
ATOM 4879 C C . ILE B 1 227 ? -2.289 14.148 -0.147 1 86.88 227 ILE B C 1
ATOM 4881 O O . ILE B 1 227 ? -1.862 15.172 0.404 1 86.88 227 ILE B O 1
ATOM 4885 N N . LYS B 1 228 ? -3.4 13.672 0.262 1 72.88 228 LYS B N 1
ATOM 4886 C CA . LYS B 1 228 ? -4.348 14.32 1.169 1 72.88 228 LYS B CA 1
ATOM 4887 C C . LYS B 1 228 ? -3.924 14.133 2.625 1 72.88 228 LYS B C 1
ATOM 4889 O O . LYS B 1 228 ? -3.973 15.078 3.414 1 72.88 228 LYS B O 1
ATOM 4894 N N . TYR B 1 229 ? -3.523 13.023 3.143 1 73.62 229 TYR B N 1
ATOM 4895 C CA . TYR B 1 229 ? -3.406 12.797 4.578 1 73.62 229 TYR B CA 1
ATOM 4896 C C . TYR B 1 229 ? -1.964 12.969 5.043 1 73.62 229 TYR B C 1
ATOM 4898 O O . TYR B 1 229 ? -1.714 13.406 6.168 1 73.62 229 TYR B O 1
ATOM 4906 N N . ALA B 1 230 ? -1.101 12.961 4.176 1 70.38 230 ALA B N 1
ATOM 4907 C CA . ALA B 1 230 ? 0.312 13 4.543 1 70.38 230 ALA B CA 1
ATOM 4908 C C . ALA B 1 230 ? 0.726 14.406 4.977 1 70.38 230 ALA B C 1
ATOM 4910 O O . ALA B 1 230 ? 1.386 14.57 6.008 1 70.38 230 ALA B O 1
ATOM 4911 N N . PRO B 1 231 ? 0.263 15.383 4.324 1 70.69 231 PRO B N 1
ATOM 4912 C CA . PRO B 1 231 ? 0.739 16.734 4.664 1 70.69 231 PRO B CA 1
ATOM 4913 C C . PRO B 1 231 ? 0.406 17.125 6.102 1 70.69 231 PRO B C 1
ATOM 4915 O O . PRO B 1 231 ? 1.196 17.812 6.754 1 70.69 231 PRO B O 1
ATOM 4918 N N . ARG B 1 232 ? -0.69 16.625 6.605 1 75.44 232 ARG B N 1
ATOM 4919 C CA . ARG B 1 232 ? -1.143 16.984 7.945 1 75.44 232 ARG B CA 1
ATOM 4920 C C . ARG B 1 232 ? -0.348 16.234 9.016 1 75.44 232 ARG B C 1
ATOM 4922 O O . ARG B 1 232 ? -0.235 16.703 10.148 1 75.44 232 ARG B O 1
ATOM 4929 N N . GLU B 1 233 ? 0.299 15.18 8.562 1 85.06 233 GLU B N 1
ATOM 4930 C CA . GLU B 1 233 ? 1.071 14.375 9.508 1 85.06 233 GLU B CA 1
ATOM 4931 C C . GLU B 1 233 ? 2.543 14.781 9.5 1 85.06 233 GLU B C 1
ATOM 4933 O O . GLU B 1 233 ? 3.287 14.453 10.43 1 85.06 233 GLU B O 1
ATOM 4938 N N . LEU B 1 234 ? 2.938 15.508 8.562 1 91.25 234 LEU B N 1
ATOM 4939 C CA . LEU B 1 234 ? 4.344 15.867 8.43 1 91.25 234 LEU B CA 1
ATOM 4940 C C . LEU B 1 234 ? 4.781 16.781 9.57 1 91.25 234 LEU B C 1
ATOM 4942 O O . LEU B 1 234 ? 5.867 16.594 10.133 1 91.25 234 LEU B O 1
ATOM 4946 N N . SER B 1 235 ? 3.904 17.703 9.891 1 89.06 235 SER B N 1
ATOM 4947 C CA . SER B 1 235 ? 4.238 18.656 10.961 1 89.06 235 SER B CA 1
ATOM 4948 C C . SER B 1 235 ? 4.477 17.938 12.281 1 89.06 235 SER B C 1
ATOM 4950 O O . SER B 1 235 ? 5.355 18.312 13.055 1 89.06 235 SER B O 1
ATOM 4952 N N . ASN B 1 236 ? 3.727 16.922 12.508 1 88.69 236 ASN B N 1
ATOM 4953 C CA . ASN B 1 236 ? 3.908 16.109 13.711 1 88.69 236 ASN B CA 1
ATOM 4954 C C . ASN B 1 236 ? 5.266 15.414 13.719 1 88.69 236 ASN B C 1
ATOM 4956 O O . ASN B 1 236 ? 5.941 15.375 14.75 1 88.69 236 ASN B O 1
ATOM 4960 N N . TYR B 1 237 ? 5.57 14.891 12.641 1 93.38 237 TYR B N 1
ATOM 4961 C CA . TYR B 1 237 ? 6.875 14.25 12.523 1 93.38 237 TYR B CA 1
ATOM 4962 C C . TYR B 1 237 ? 8 15.258 12.742 1 93.38 237 TYR B C 1
ATOM 4964 O O . TYR B 1 237 ? 8.953 14.977 13.477 1 93.38 237 TYR B O 1
ATOM 4972 N N . TYR B 1 238 ? 7.91 16.438 12.102 1 94.25 238 TYR B N 1
ATOM 4973 C CA . TYR B 1 238 ? 8.93 17.469 12.234 1 94.25 238 TYR B CA 1
ATOM 4974 C C . TYR B 1 238 ? 9.094 17.906 13.688 1 94.25 238 TYR B C 1
ATOM 4976 O O . TYR B 1 238 ? 10.219 18.078 14.164 1 94.25 238 TYR B O 1
ATOM 4984 N N . TYR B 1 239 ? 7.984 17.969 14.312 1 92.81 239 TYR B N 1
ATOM 4985 C CA . TYR B 1 239 ? 8.016 18.375 15.711 1 92.81 239 TYR B CA 1
ATOM 4986 C C . TYR B 1 239 ? 8.695 17.312 16.578 1 92.81 239 TYR B C 1
ATOM 4988 O O . TYR B 1 239 ? 9.578 17.625 17.375 1 92.81 239 TYR B O 1
ATOM 4996 N N . ARG B 1 240 ? 8.297 16.031 16.422 1 93.19 240 ARG B N 1
ATOM 4997 C CA . ARG B 1 240 ? 8.852 14.922 17.188 1 93.19 240 ARG B CA 1
ATOM 4998 C C . ARG B 1 240 ? 10.344 14.766 16.922 1 93.19 240 ARG B C 1
ATOM 5000 O O . ARG B 1 240 ? 11.086 14.273 17.781 1 93.19 240 ARG B O 1
ATOM 5007 N N . ASN B 1 241 ? 10.758 15.234 15.734 1 94.62 241 ASN B N 1
ATOM 5008 C CA . ASN B 1 241 ? 12.156 15.148 15.336 1 94.62 241 ASN B CA 1
ATOM 5009 C C . ASN B 1 241 ? 12.742 16.531 15.039 1 94.62 241 ASN B C 1
ATOM 5011 O O . ASN B 1 241 ? 13.453 16.703 14.055 1 94.62 241 ASN B O 1
ATOM 5015 N N . VAL B 1 242 ? 12.469 17.438 15.891 1 92.25 242 VAL B N 1
ATOM 5016 C CA . VAL B 1 242 ? 12.766 18.844 15.648 1 92.25 242 VAL B CA 1
ATOM 5017 C C . VAL B 1 242 ? 14.273 19.031 15.539 1 92.25 242 VAL B C 1
ATOM 5019 O O . VAL B 1 242 ? 14.75 19.844 14.742 1 92.25 242 VAL B O 1
ATOM 5022 N N . ASP B 1 243 ? 15.07 18.344 16.328 1 91.62 243 ASP B N 1
ATOM 5023 C CA . ASP B 1 243 ? 16.516 18.438 16.25 1 91.62 243 ASP B CA 1
ATOM 5024 C C . ASP B 1 243 ? 17.031 18 14.883 1 91.62 243 ASP B C 1
ATOM 5026 O O . ASP B 1 243 ? 17.828 18.703 14.258 1 91.62 243 ASP B O 1
ATOM 5030 N N . GLU B 1 244 ? 16.516 16.844 14.453 1 94.12 244 GLU B N 1
ATOM 5031 C CA . GLU B 1 244 ? 16.906 16.344 13.141 1 94.12 244 GLU B CA 1
ATOM 5032 C C . GLU B 1 244 ? 16.453 17.281 1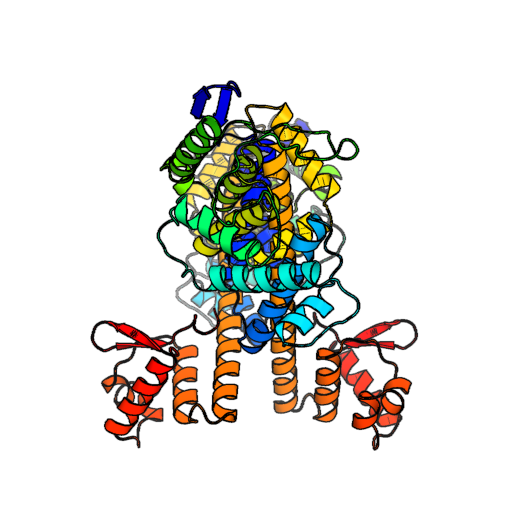2.023 1 94.12 244 GLU B C 1
ATOM 5034 O O . GLU B 1 244 ? 17.141 17.406 11.008 1 94.12 244 GLU B O 1
ATOM 5039 N N . TYR B 1 245 ? 15.391 17.891 12.273 1 92.94 245 TYR B N 1
ATOM 5040 C CA . TYR B 1 245 ? 14.859 18.859 11.32 1 92.94 245 TYR B CA 1
ATOM 5041 C C . TYR B 1 245 ? 15.859 20 11.086 1 92.94 245 TYR B C 1
ATOM 5043 O O . TYR B 1 245 ? 16.234 20.266 9.945 1 92.94 245 TYR B O 1
ATOM 5051 N N . TYR B 1 246 ? 16.328 20.547 12.086 1 90.62 246 TYR B N 1
ATOM 5052 C CA . TYR B 1 246 ? 17.25 21.672 11.984 1 90.62 246 TYR B CA 1
ATOM 5053 C C . TYR B 1 246 ? 18.625 21.219 11.508 1 90.62 246 TYR B C 1
ATOM 5055 O O . TYR B 1 246 ? 19.297 21.922 10.766 1 90.62 246 TYR B O 1
ATOM 5063 N N . ILE B 1 247 ? 18.984 20.062 11.922 1 91.69 247 ILE B N 1
ATOM 5064 C CA . ILE B 1 247 ? 20.266 19.5 11.492 1 91.69 247 ILE B CA 1
ATOM 5065 C C . ILE B 1 247 ? 20.25 19.281 9.984 1 91.69 247 ILE B C 1
ATOM 5067 O O . ILE B 1 247 ? 21.219 19.625 9.289 1 91.69 247 ILE B O 1
ATOM 5071 N N . ALA B 1 248 ? 19.141 18.672 9.523 1 94.06 248 ALA B N 1
ATOM 5072 C CA . ALA B 1 248 ? 19.016 18.453 8.078 1 94.06 248 ALA B CA 1
ATOM 5073 C C . ALA B 1 248 ? 19.078 19.766 7.316 1 94.06 248 ALA B C 1
ATOM 5075 O O . ALA B 1 248 ? 19.719 19.844 6.262 1 94.06 248 ALA B O 1
ATOM 5076 N N . PHE B 1 249 ? 18.422 20.734 7.852 1 91.81 249 PHE B N 1
ATOM 5077 C CA . PHE B 1 249 ? 18.453 22.062 7.254 1 91.81 249 PHE B CA 1
ATOM 5078 C C . PHE B 1 249 ? 19.875 22.594 7.199 1 91.81 249 PHE B C 1
ATOM 5080 O O . PHE B 1 249 ? 20.359 23.016 6.141 1 91.81 249 PHE B O 1
ATOM 5087 N N . SER B 1 250 ? 20.578 22.547 8.273 1 90.75 250 SER B N 1
ATOM 5088 C CA . SER B 1 250 ? 21.938 23.078 8.398 1 90.75 250 SER B CA 1
ATOM 5089 C C . SER B 1 250 ? 22.891 22.328 7.48 1 90.75 250 SER B C 1
ATOM 5091 O O . SER B 1 250 ? 23.734 22.953 6.816 1 90.75 250 SER B O 1
ATOM 5093 N N . LYS B 1 251 ? 22.766 21.047 7.473 1 92.12 251 LYS B N 1
ATOM 5094 C CA . LYS B 1 251 ? 23.625 20.25 6.609 1 92.12 251 LYS B CA 1
ATOM 5095 C C . LYS B 1 251 ? 23.422 20.609 5.141 1 92.12 251 LYS B C 1
ATOM 5097 O O . LYS B 1 251 ? 24.375 20.656 4.367 1 92.12 251 LYS B O 1
ATOM 5102 N N . SER B 1 252 ? 22.234 20.797 4.797 1 93.31 252 SER B N 1
ATOM 5103 C CA . SER B 1 252 ? 21.922 21.156 3.416 1 93.31 252 SER B CA 1
ATOM 5104 C C . SER B 1 252 ? 22.469 22.531 3.053 1 93.31 252 SER B C 1
ATOM 5106 O O . SER B 1 252 ? 23.016 22.719 1.958 1 93.31 252 SER B O 1
ATOM 5108 N N . ILE B 1 253 ? 22.344 23.453 3.943 1 89.19 253 ILE B N 1
ATOM 5109 C CA . ILE B 1 253 ? 22.859 24.797 3.719 1 89.19 253 ILE B CA 1
ATOM 5110 C C . ILE B 1 253 ? 24.375 24.719 3.506 1 89.19 253 ILE B C 1
ATOM 5112 O O . ILE B 1 253 ? 24.906 25.391 2.611 1 89.19 253 ILE B O 1
ATOM 5116 N N . LYS B 1 254 ? 25 23.922 4.316 1 87.19 254 LYS B N 1
ATOM 5117 C CA . LYS B 1 254 ? 26.453 23.797 4.254 1 87.19 254 LYS B CA 1
ATOM 5118 C C . LYS B 1 254 ? 26.891 23.188 2.934 1 87.19 254 LYS B C 1
ATOM 5120 O O . LYS B 1 254 ? 27.953 23.516 2.41 1 87.19 254 LYS B O 1
ATOM 5125 N N . LEU B 1 255 ? 26.125 22.281 2.412 1 86.56 255 LEU B N 1
ATOM 5126 C CA . LEU B 1 255 ? 26.453 21.625 1.146 1 86.56 255 LEU B CA 1
ATOM 5127 C C . LEU B 1 255 ? 26.266 22.594 -0.02 1 86.56 255 LEU B C 1
ATOM 5129 O O . LEU B 1 255 ? 26.844 22.391 -1.094 1 86.56 255 LEU B O 1
ATOM 5133 N N . LYS B 1 256 ? 25.578 23.75 0.181 1 76.5 256 LYS B N 1
ATOM 5134 C CA . LYS B 1 256 ? 25.312 24.844 -0.743 1 76.5 256 LYS B CA 1
ATOM 5135 C C . LYS B 1 256 ? 24.484 24.375 -1.936 1 76.5 256 LYS B C 1
ATOM 5137 O O . LYS B 1 256 ? 23.359 24.844 -2.135 1 76.5 256 LYS B O 1
ATOM 5142 N N . LYS B 1 257 ? 25.047 23.281 -2.66 1 79.88 257 LYS B N 1
ATOM 5143 C CA . LYS B 1 257 ? 24.453 23.031 -3.963 1 79.88 257 LYS B CA 1
ATOM 5144 C C . LYS B 1 257 ? 23.438 21.875 -3.885 1 79.88 257 LYS B C 1
ATOM 5146 O O . LYS B 1 257 ? 22.641 21.688 -4.805 1 79.88 257 LYS B O 1
ATOM 5151 N N . TYR B 1 258 ? 23.469 21.156 -2.863 1 87.12 258 TYR B N 1
ATOM 5152 C CA . TYR B 1 258 ? 22.594 20 -2.818 1 87.12 258 TYR B CA 1
ATOM 5153 C C . TYR B 1 258 ? 21.781 19.984 -1.529 1 87.12 258 TYR B C 1
ATOM 5155 O O . TYR B 1 258 ? 22.328 20.156 -0.439 1 87.12 258 TYR B O 1
ATOM 5163 N N . ALA B 1 259 ? 20.5 19.828 -1.733 1 94.62 259 ALA B N 1
ATOM 5164 C CA . ALA B 1 259 ? 19.609 19.828 -0.575 1 94.62 259 ALA B CA 1
ATOM 5165 C C . ALA B 1 259 ? 19.297 18.391 -0.126 1 94.62 259 ALA B C 1
ATOM 5167 O O . ALA B 1 259 ? 18.281 18.141 0.506 1 94.62 259 ALA B O 1
ATOM 5168 N N . THR B 1 260 ? 20.219 17.453 -0.423 1 96.31 260 THR B N 1
ATOM 5169 C CA . THR B 1 260 ? 19.984 16.031 -0.237 1 96.31 260 THR B CA 1
ATOM 5170 C C . THR B 1 260 ? 19.656 15.719 1.222 1 96.31 260 THR B C 1
ATOM 5172 O O . THR B 1 260 ? 18.719 14.977 1.51 1 96.31 260 THR B O 1
ATOM 5175 N N . PRO B 1 261 ? 20.375 16.359 2.191 1 96.25 261 PRO B N 1
ATOM 5176 C CA . PRO B 1 261 ? 20.062 16 3.578 1 96.25 261 PRO B CA 1
ATOM 5177 C C . PRO B 1 261 ? 18.641 16.375 3.98 1 96.25 261 PRO B C 1
ATOM 5179 O O . PRO B 1 261 ? 17.953 15.586 4.637 1 96.25 261 PRO B O 1
ATOM 5182 N N . PHE B 1 262 ? 18.188 17.531 3.58 1 96.81 262 PHE B N 1
ATOM 5183 C CA . PHE B 1 262 ? 16.844 17.969 3.93 1 96.81 262 PHE B CA 1
ATOM 5184 C C . PHE B 1 262 ? 15.797 17.156 3.174 1 96.81 262 PHE B C 1
ATOM 5186 O O . PHE B 1 262 ? 14.773 16.766 3.742 1 96.81 262 PHE B O 1
ATOM 5193 N N . LEU B 1 263 ? 16.094 16.906 1.94 1 97.38 263 LEU B N 1
ATOM 5194 C CA . LEU B 1 263 ? 15.195 16.078 1.143 1 97.38 263 LEU B CA 1
ATOM 5195 C C . LEU B 1 263 ? 15.016 14.703 1.778 1 97.38 263 LEU B C 1
ATOM 5197 O O . LEU B 1 263 ? 13.891 14.195 1.863 1 97.38 263 LEU B O 1
ATOM 5201 N N . LYS B 1 264 ? 16.125 14.141 2.16 1 97.81 264 LYS B N 1
ATOM 5202 C CA . LYS B 1 264 ? 16.078 12.828 2.797 1 97.81 264 LYS B CA 1
ATOM 5203 C C . LYS B 1 264 ? 15.227 12.859 4.062 1 97.81 264 LYS B C 1
ATOM 5205 O O . LYS B 1 264 ? 14.406 11.969 4.281 1 97.81 264 LYS B O 1
ATOM 5210 N N . PHE B 1 265 ? 15.398 13.891 4.875 1 97.31 265 PHE B N 1
ATOM 5211 C CA . PHE B 1 265 ? 14.633 14.031 6.109 1 97.31 265 PHE B CA 1
ATOM 5212 C C . PHE B 1 265 ? 13.141 14.125 5.812 1 97.31 265 PHE B C 1
ATOM 5214 O O . PHE B 1 265 ? 12.336 13.453 6.457 1 97.31 265 PHE B O 1
ATOM 5221 N N . CYS B 1 266 ? 12.773 14.93 4.832 1 96.94 266 CYS B N 1
ATOM 5222 C CA . CYS B 1 266 ? 11.367 15.125 4.48 1 96.94 266 CYS B CA 1
ATOM 5223 C C . CYS B 1 266 ? 10.75 13.836 3.949 1 96.94 266 CYS B C 1
ATOM 5225 O O . CYS B 1 266 ? 9.602 13.523 4.254 1 96.94 266 CYS B O 1
ATOM 5227 N N . LEU B 1 267 ? 11.523 13.109 3.176 1 97.19 267 LEU B N 1
ATOM 5228 C CA . LEU B 1 267 ? 11.008 11.867 2.611 1 97.19 267 LEU B CA 1
ATOM 5229 C C . LEU B 1 267 ? 10.836 10.812 3.697 1 97.19 267 LEU B C 1
ATOM 5231 O O . LEU B 1 267 ? 9.875 10.039 3.666 1 97.19 267 LEU B O 1
ATOM 5235 N N . GLU B 1 268 ? 11.781 10.766 4.598 1 97.56 268 GLU B N 1
ATOM 5236 C CA . GLU B 1 268 ? 11.609 9.883 5.746 1 97.56 268 GLU B CA 1
ATOM 5237 C C . GLU B 1 268 ? 10.352 10.234 6.527 1 97.56 268 GLU B C 1
ATOM 5239 O O . GLU B 1 268 ? 9.609 9.344 6.949 1 97.56 268 GLU B O 1
ATOM 5244 N N . ALA B 1 269 ? 10.117 11.484 6.691 1 96.56 269 ALA B N 1
ATOM 5245 C CA . ALA B 1 269 ? 8.914 11.961 7.355 1 96.56 269 ALA B CA 1
ATOM 5246 C C . ALA B 1 269 ? 7.66 11.539 6.582 1 96.56 269 ALA B C 1
ATOM 5248 O O . ALA B 1 269 ? 6.68 11.094 7.18 1 96.56 269 ALA B O 1
ATOM 5249 N N . SER B 1 270 ? 7.723 11.711 5.273 1 95.94 270 SER B N 1
ATOM 5250 C CA . SER B 1 270 ? 6.594 11.328 4.434 1 95.94 270 SER B CA 1
ATOM 5251 C C . SER B 1 270 ? 6.289 9.844 4.555 1 95.94 270 SER B C 1
ATOM 5253 O O . SER B 1 270 ? 5.133 9.453 4.727 1 95.94 270 SER B O 1
ATOM 5255 N N . VAL B 1 271 ? 7.336 9.062 4.492 1 96.19 271 VAL B N 1
ATOM 5256 C CA . VAL B 1 271 ? 7.172 7.613 4.562 1 96.19 271 VAL B CA 1
ATOM 5257 C C . VAL B 1 271 ? 6.547 7.227 5.898 1 96.19 271 VAL B C 1
ATOM 5259 O O . VAL B 1 271 ? 5.551 6.5 5.941 1 96.19 271 VAL B O 1
ATOM 5262 N N . GLU B 1 272 ? 7.078 7.727 6.965 1 95.06 272 GLU B N 1
ATOM 5263 C CA . GLU B 1 272 ? 6.555 7.395 8.289 1 95.06 272 GLU B CA 1
ATOM 5264 C C . GLU B 1 272 ? 5.109 7.867 8.438 1 95.06 272 GLU B C 1
ATOM 5266 O O . GLU B 1 272 ? 4.27 7.141 8.977 1 95.06 272 GLU B O 1
ATOM 5271 N N . SER B 1 273 ? 4.867 9.055 8.016 1 92.69 273 SER B N 1
ATOM 5272 C CA . SER B 1 273 ? 3.521 9.617 8.102 1 92.69 273 SER B CA 1
ATOM 5273 C C . SER B 1 273 ? 2.521 8.781 7.312 1 92.69 273 SER B C 1
ATOM 5275 O O . SER B 1 273 ? 1.439 8.461 7.812 1 92.69 273 SER B O 1
ATOM 5277 N N . LEU B 1 274 ? 2.873 8.43 6.121 1 93.5 274 LEU B N 1
ATOM 5278 C CA . LEU B 1 274 ? 1.996 7.637 5.27 1 93.5 274 LEU B CA 1
ATOM 5279 C C . LEU B 1 274 ? 1.761 6.254 5.863 1 93.5 274 LEU B C 1
ATOM 5281 O O . LEU B 1 274 ? 0.652 5.719 5.785 1 93.5 274 LEU B O 1
ATOM 5285 N N . GLU B 1 275 ? 2.814 5.672 6.418 1 93.56 275 GLU B N 1
ATOM 5286 C CA . GLU B 1 275 ? 2.668 4.379 7.078 1 93.56 275 GLU B CA 1
ATOM 5287 C C . GLU B 1 275 ? 1.665 4.453 8.227 1 93.56 275 GLU B C 1
ATOM 5289 O O . GLU B 1 275 ? 0.829 3.562 8.383 1 93.56 275 GLU B O 1
ATOM 5294 N N . ARG B 1 276 ? 1.72 5.465 8.969 1 89.88 276 ARG B N 1
ATOM 5295 C CA . ARG B 1 276 ? 0.804 5.641 10.094 1 89.88 276 ARG B CA 1
ATOM 5296 C C . ARG B 1 276 ? -0.632 5.805 9.602 1 89.88 276 ARG B C 1
ATOM 5298 O O . ARG B 1 276 ? -1.559 5.242 10.195 1 89.88 276 ARG B O 1
ATOM 5305 N N . ILE B 1 277 ? -0.773 6.598 8.602 1 88.06 277 ILE B N 1
ATOM 5306 C CA . ILE B 1 277 ? -2.105 6.824 8.047 1 88.06 277 ILE B CA 1
ATOM 5307 C C . ILE B 1 277 ? -2.668 5.516 7.5 1 88.06 277 ILE B C 1
ATOM 5309 O O . ILE B 1 277 ? -3.828 5.18 7.75 1 88.06 277 ILE B O 1
ATOM 5313 N N . LYS B 1 278 ? -1.844 4.84 6.723 1 90.12 278 LYS B N 1
ATOM 5314 C CA . LYS B 1 278 ? -2.25 3.547 6.176 1 90.12 278 LYS B CA 1
ATOM 5315 C C . LYS B 1 278 ? -2.699 2.6 7.285 1 90.12 278 LYS B C 1
ATOM 5317 O O . LYS B 1 278 ? -3.76 1.979 7.184 1 90.12 278 LYS B O 1
ATOM 5322 N N . LYS B 1 279 ? -1.88 2.523 8.352 1 89.75 279 LYS B N 1
ATOM 5323 C CA . LYS B 1 279 ? -2.199 1.648 9.477 1 89.75 279 LYS B CA 1
ATOM 5324 C C . LYS B 1 279 ? -3.529 2.037 10.117 1 89.75 279 LYS B C 1
ATOM 5326 O O . LYS B 1 279 ? -4.324 1.171 10.484 1 89.75 279 LYS B O 1
ATOM 5331 N N . THR B 1 280 ? -3.768 3.285 10.234 1 85.94 280 THR B N 1
ATOM 5332 C CA . THR B 1 280 ? -5.004 3.779 10.828 1 85.94 280 THR B CA 1
ATOM 5333 C C . THR B 1 280 ? -6.207 3.412 9.969 1 85.94 280 THR B C 1
ATOM 5335 O O . THR B 1 280 ? -7.211 2.91 10.469 1 85.94 280 THR B O 1
ATOM 5338 N N . ILE B 1 281 ? -6.09 3.658 8.664 1 86.12 281 ILE B N 1
ATOM 5339 C CA . ILE B 1 281 ? -7.184 3.369 7.746 1 86.12 281 ILE B CA 1
ATOM 5340 C C . ILE B 1 281 ? -7.48 1.871 7.754 1 86.12 281 ILE B C 1
ATOM 5342 O O . ILE B 1 281 ? -8.641 1.463 7.859 1 86.12 281 ILE B O 1
ATOM 5346 N N . ILE B 1 282 ? -6.426 1.096 7.703 1 87.81 282 ILE B N 1
ATOM 5347 C CA . ILE B 1 282 ? -6.578 -0.354 7.648 1 87.81 282 ILE B CA 1
ATOM 5348 C C . ILE B 1 282 ? -7.191 -0.856 8.953 1 87.81 282 ILE B C 1
ATOM 5350 O O . ILE B 1 282 ? -8 -1.785 8.953 1 87.81 282 ILE B O 1
ATOM 5354 N N . PHE B 1 283 ? -6.805 -0.268 10.055 1 86.31 283 PHE B N 1
ATOM 5355 C CA . PHE B 1 283 ? -7.367 -0.631 11.352 1 86.31 283 PHE B CA 1
ATOM 5356 C C . PHE B 1 283 ? -8.875 -0.406 11.367 1 86.31 283 PHE B C 1
ATOM 5358 O O . PHE B 1 283 ? -9.633 -1.254 11.852 1 86.31 283 PHE B O 1
ATOM 5365 N N . PHE B 1 284 ? -9.305 0.668 10.859 1 83.19 284 PHE B N 1
ATOM 5366 C CA . PHE B 1 284 ? -10.727 0.978 10.859 1 83.19 284 PHE B CA 1
ATOM 5367 C C . PHE B 1 284 ? -11.477 0.073 9.891 1 83.19 284 PHE B C 1
ATOM 5369 O O . PHE B 1 284 ? -12.602 -0.338 10.156 1 83.19 284 PHE B O 1
ATOM 5376 N N . ILE B 1 285 ? -10.828 -0.153 8.789 1 84.25 285 ILE B N 1
ATOM 5377 C CA . ILE B 1 285 ? -11.422 -1.091 7.844 1 84.25 285 ILE B CA 1
ATOM 5378 C C . ILE B 1 285 ? -11.57 -2.461 8.5 1 84.25 285 ILE B C 1
ATOM 5380 O O . ILE B 1 285 ? -12.609 -3.115 8.352 1 84.25 285 ILE B O 1
ATOM 5384 N N . ARG B 1 286 ? -10.539 -2.875 9.172 1 85.94 286 ARG B N 1
ATOM 5385 C CA . ARG B 1 286 ? -10.57 -4.152 9.883 1 85.94 286 ARG B CA 1
ATOM 5386 C C . ARG B 1 286 ? -11.688 -4.176 10.922 1 85.94 286 ARG B C 1
ATOM 5388 O O . ARG B 1 286 ? -12.406 -5.164 11.047 1 85.94 286 ARG B O 1
ATOM 5395 N N . LYS B 1 287 ? -11.781 -3.133 11.703 1 83.75 287 LYS B N 1
ATOM 5396 C CA . LYS B 1 287 ? -12.844 -3.023 12.695 1 83.75 287 LYS B CA 1
ATOM 5397 C C . LYS B 1 287 ? -14.219 -3.154 12.039 1 83.75 287 LYS B C 1
ATOM 5399 O O . LYS B 1 287 ? -15.086 -3.871 12.547 1 83.75 287 LYS B O 1
ATOM 5404 N N . PHE B 1 288 ? -14.312 -2.498 10.992 1 80.25 288 PHE B N 1
ATOM 5405 C CA . PHE B 1 288 ? -15.586 -2.502 10.273 1 80.25 288 PHE B CA 1
ATOM 5406 C C . PHE B 1 288 ? -15.891 -3.891 9.727 1 80.25 288 PHE B C 1
ATOM 5408 O O . PHE B 1 288 ? -17.016 -4.367 9.828 1 80.25 288 PHE B O 1
ATOM 5415 N N . THR B 1 289 ? -14.945 -4.488 9.133 1 82.31 289 THR B N 1
ATOM 5416 C CA . THR B 1 289 ? -15.117 -5.809 8.539 1 82.31 289 THR B CA 1
ATOM 5417 C C . THR B 1 289 ? -15.414 -6.852 9.617 1 82.31 289 THR B C 1
ATOM 5419 O O . THR B 1 289 ? -16.219 -7.762 9.398 1 82.31 289 THR B O 1
ATOM 5422 N N . LEU B 1 290 ? -14.719 -6.699 10.703 1 86.88 290 LEU B N 1
ATOM 5423 C CA . LEU B 1 290 ? -14.961 -7.625 11.805 1 86.88 290 LEU B CA 1
ATOM 5424 C C . LEU B 1 290 ? -16.375 -7.48 12.344 1 86.88 290 LEU B C 1
ATOM 5426 O O . LEU B 1 290 ? -17.047 -8.477 12.633 1 86.88 290 LEU B O 1
ATOM 5430 N N . ARG B 1 291 ? -16.844 -6.262 12.477 1 84.5 291 ARG B N 1
ATOM 5431 C CA . ARG B 1 291 ? -18.203 -6.031 12.922 1 84.5 291 ARG B CA 1
ATOM 5432 C C . ARG B 1 291 ? -19.203 -6.707 11.992 1 84.5 291 ARG B C 1
ATOM 5434 O O . ARG B 1 291 ? -20.156 -7.336 12.445 1 84.5 291 ARG B O 1
ATOM 5441 N N . ASP B 1 292 ? -18.938 -6.543 10.766 1 78.25 292 ASP B N 1
ATOM 5442 C CA . ASP B 1 292 ? -19.812 -7.16 9.766 1 78.25 292 ASP B CA 1
ATOM 5443 C C . ASP B 1 292 ? -19.75 -8.688 9.852 1 78.25 292 ASP B C 1
ATOM 5445 O O . ASP B 1 292 ? -20.766 -9.367 9.703 1 78.25 292 ASP B O 1
ATOM 5449 N N . PHE B 1 293 ? -18.531 -9.188 10.008 1 83.62 293 PHE B N 1
ATOM 5450 C CA . PHE B 1 293 ? -18.328 -10.625 10.148 1 83.62 293 PHE B CA 1
ATOM 5451 C C . PHE B 1 293 ? -19.078 -11.164 11.352 1 83.62 293 PHE B C 1
ATOM 5453 O O . PHE B 1 293 ? -19.734 -12.211 11.266 1 83.62 293 PHE B O 1
ATOM 5460 N N . TYR B 1 294 ? -19.062 -10.422 12.477 1 87.88 294 TYR B N 1
ATOM 5461 C CA . TYR B 1 294 ? -19.766 -10.844 13.68 1 87.88 294 TYR B CA 1
ATOM 5462 C C . TYR B 1 294 ? -21.281 -10.867 13.453 1 87.88 294 TYR B C 1
ATOM 5464 O O . TYR B 1 294 ? -21.969 -11.773 13.914 1 87.88 294 TYR B O 1
ATOM 5472 N N . ARG B 1 295 ? -21.719 -9.922 12.781 1 83.75 295 ARG B N 1
ATOM 5473 C CA . ARG B 1 295 ? -23.156 -9.859 12.484 1 83.75 295 ARG B CA 1
ATOM 5474 C C . ARG B 1 295 ? -23.562 -11 11.555 1 83.75 295 ARG B C 1
ATOM 5476 O O . ARG B 1 295 ? -24.656 -11.547 11.695 1 83.75 295 ARG B O 1
ATOM 5483 N N . PHE B 1 296 ? -22.719 -11.227 10.664 1 78.94 296 PHE B N 1
ATOM 5484 C CA . PHE B 1 296 ? -22.969 -12.352 9.773 1 78.94 296 PHE B CA 1
ATOM 5485 C C . PHE B 1 296 ? -23.031 -13.656 10.547 1 78.94 296 PHE B C 1
ATOM 5487 O O . PHE B 1 296 ? -23.906 -14.484 10.312 1 78.94 296 PHE B O 1
ATOM 5494 N N . GLU B 1 297 ? -22.047 -13.867 11.375 1 86.62 297 GLU B N 1
ATOM 5495 C CA . GLU B 1 297 ? -22.016 -15.07 12.195 1 86.62 297 GLU B CA 1
ATOM 5496 C C . GLU B 1 297 ? -23.266 -15.188 13.062 1 86.62 297 GLU B C 1
ATOM 5498 O O . GLU B 1 297 ? -23.75 -16.297 13.32 1 86.62 297 GLU B O 1
ATOM 5503 N N . ARG B 1 298 ? -23.734 -14.055 13.539 1 90.19 298 ARG B N 1
ATOM 5504 C CA . ARG B 1 298 ? -24.984 -14.039 14.305 1 90.19 298 ARG B CA 1
ATOM 5505 C C . ARG B 1 298 ? -26.156 -14.461 13.438 1 90.19 298 ARG B C 1
ATOM 5507 O O . ARG B 1 298 ? -27 -15.266 13.852 1 90.19 298 ARG B O 1
ATOM 5514 N N . LYS B 1 299 ? -26.188 -13.891 12.281 1 84.06 299 LYS B N 1
ATOM 5515 C CA . LYS B 1 299 ? -27.266 -14.211 11.344 1 84.06 299 LYS B CA 1
ATOM 5516 C C . LYS B 1 299 ? -27.266 -15.703 11.016 1 84.06 299 LYS B C 1
ATOM 5518 O O . LYS B 1 299 ? -28.344 -16.312 10.867 1 84.06 299 LYS B O 1
ATOM 5523 N N . GLU B 1 300 ? -26.141 -16.281 10.922 1 87 300 GLU B N 1
ATOM 5524 C CA . GLU B 1 300 ? -26 -17.703 10.617 1 87 300 GLU B CA 1
ATOM 5525 C C . GLU B 1 300 ? -26.141 -18.562 11.883 1 87 300 GLU B C 1
ATOM 5527 O O . GLU B 1 300 ? -25.891 -19.766 11.852 1 87 300 GLU B O 1
ATOM 5532 N N . LYS B 1 301 ? -26.359 -17.922 13 1 91.38 301 LYS B N 1
ATOM 5533 C CA . LYS B 1 301 ? -26.641 -18.547 14.281 1 91.38 301 LYS B CA 1
ATOM 5534 C C . LYS B 1 301 ? -25.375 -19.219 14.852 1 91.38 301 LYS B C 1
ATOM 5536 O O . LYS B 1 301 ? -25.469 -20.188 15.602 1 91.38 301 LYS B O 1
ATOM 5541 N N . ARG B 1 302 ? -24.266 -18.719 14.531 1 93.31 302 ARG B N 1
ATOM 5542 C CA . ARG B 1 302 ? -23 -19.234 15.039 1 93.31 302 ARG B CA 1
ATOM 5543 C C . ARG B 1 302 ? -22.531 -18.438 16.266 1 93.31 302 ARG B C 1
ATOM 5545 O O . ARG B 1 302 ? -21.703 -18.922 17.031 1 93.31 302 ARG B O 1
ATOM 5552 N N . LEU B 1 303 ? -23.078 -17.219 16.391 1 94.88 303 LEU B N 1
ATOM 5553 C CA . LEU B 1 303 ? -22.875 -16.391 17.578 1 94.88 303 LEU B CA 1
ATOM 5554 C C . LEU B 1 303 ? -24.203 -15.891 18.125 1 94.88 303 LEU B C 1
ATOM 5556 O O . LEU B 1 303 ? -25.141 -15.68 17.359 1 94.88 303 LEU B O 1
ATOM 5560 N N . THR B 1 304 ? -24.234 -15.703 19.375 1 94.75 304 THR B N 1
ATOM 5561 C CA . THR B 1 304 ? -25.406 -15.102 20 1 94.75 304 THR B CA 1
ATOM 5562 C C . THR B 1 304 ? -25.312 -13.578 19.984 1 94.75 304 THR B C 1
ATOM 5564 O O . THR B 1 304 ? -24.25 -13.023 19.703 1 94.75 304 THR B O 1
ATOM 5567 N N . SER B 1 305 ? -26.438 -12.953 20.25 1 93.81 305 SER B N 1
ATOM 5568 C CA . SER B 1 305 ? -26.453 -11.5 20.312 1 93.81 305 SER B CA 1
ATOM 5569 C C . SER B 1 305 ? -25.5 -10.977 21.375 1 93.81 305 SER B C 1
ATOM 5571 O O . SER B 1 305 ? -24.812 -9.977 21.156 1 93.81 305 SER B O 1
ATOM 5573 N N . ARG B 1 306 ? -25.469 -11.688 22.453 1 94.19 306 ARG B N 1
ATOM 5574 C CA . ARG B 1 306 ? -24.594 -11.266 23.547 1 94.19 306 ARG B CA 1
ATOM 5575 C C . ARG B 1 306 ? -23.125 -11.367 23.156 1 94.19 306 ARG B C 1
ATOM 5577 O O . ARG B 1 306 ? -22.328 -10.477 23.469 1 94.19 306 ARG B O 1
ATOM 5584 N N . GLN B 1 307 ? -22.812 -12.445 22.547 1 95.94 307 GLN B N 1
ATOM 5585 C CA . GLN B 1 307 ? -21.438 -12.656 22.094 1 95.94 307 GLN B CA 1
ATOM 5586 C C . GLN B 1 307 ? -21.031 -11.57 21.094 1 95.94 307 GLN B C 1
ATOM 5588 O O . GLN B 1 307 ? -19.922 -11.039 21.188 1 95.94 307 GLN B O 1
ATOM 5593 N N . VAL B 1 308 ? -21.906 -11.203 20.234 1 95.38 308 VAL B N 1
ATOM 5594 C CA . VAL B 1 308 ? -21.656 -10.164 19.234 1 95.38 308 VAL B CA 1
ATOM 5595 C C . VAL B 1 308 ? -21.5 -8.812 19.938 1 95.38 308 VAL B C 1
ATOM 5597 O O . VAL B 1 308 ? -20.625 -8.023 19.594 1 95.38 308 VAL B O 1
ATOM 5600 N N . ASP B 1 309 ? -22.375 -8.578 20.859 1 94 309 ASP B N 1
ATOM 5601 C CA . ASP B 1 309 ? -22.312 -7.332 21.609 1 94 309 ASP B CA 1
ATOM 5602 C C . ASP B 1 309 ? -21 -7.215 22.375 1 94 309 ASP B C 1
ATOM 5604 O O . ASP B 1 309 ? -20.422 -6.129 22.469 1 94 309 ASP B O 1
ATOM 5608 N N . LEU B 1 310 ? -20.609 -8.289 22.953 1 95.25 310 LEU B N 1
ATOM 5609 C CA . LEU B 1 310 ? -19.328 -8.305 23.641 1 95.25 310 LEU B CA 1
ATOM 5610 C C . LEU B 1 310 ? -18.188 -7.953 22.688 1 95.25 310 LEU B C 1
ATOM 5612 O O . LEU B 1 310 ? -17.359 -7.098 22.984 1 95.25 310 LEU B O 1
ATOM 5616 N N . LEU B 1 311 ? -18.172 -8.602 21.594 1 95.5 311 LEU B N 1
ATOM 5617 C CA . LEU B 1 311 ? -17.141 -8.359 20.594 1 95.5 311 LEU B CA 1
ATOM 5618 C C . LEU B 1 311 ? -17.172 -6.918 20.109 1 95.5 311 LEU B C 1
ATOM 5620 O O . LEU B 1 311 ? -16.125 -6.301 19.906 1 95.5 311 LEU B O 1
ATOM 5624 N N . ASP B 1 312 ? -18.359 -6.344 19.938 1 91.25 312 ASP B N 1
ATOM 5625 C CA . ASP B 1 312 ? -18.516 -4.957 19.516 1 91.25 312 ASP B CA 1
ATOM 5626 C C . ASP B 1 312 ? -17.891 -4 20.531 1 91.25 312 ASP B C 1
ATOM 5628 O O . ASP B 1 312 ? -17.219 -3.043 20.156 1 91.25 312 ASP B O 1
ATOM 5632 N N . LEU B 1 313 ? -18.188 -4.289 21.766 1 91.19 313 LEU B N 1
ATOM 5633 C CA . LEU B 1 313 ? -17.625 -3.459 22.828 1 91.19 313 LEU B CA 1
ATOM 5634 C C . LEU B 1 313 ? -16.109 -3.518 22.828 1 91.19 313 LEU B C 1
ATOM 5636 O O . LEU B 1 313 ? -15.445 -2.494 23 1 91.19 313 LEU B O 1
ATOM 5640 N N . LEU B 1 314 ? -15.648 -4.711 22.609 1 92.62 314 LEU B N 1
ATOM 5641 C CA . LEU B 1 314 ? -14.203 -4.902 22.609 1 92.62 314 LEU B CA 1
ATOM 5642 C C . LEU B 1 314 ? -13.57 -4.266 21.375 1 92.62 314 LEU B C 1
ATOM 5644 O O . LEU B 1 314 ? -12.43 -3.814 21.422 1 92.62 314 LEU B O 1
ATOM 5648 N N . LEU B 1 315 ? -14.297 -4.227 20.297 1 90.19 315 LEU B N 1
ATOM 5649 C CA . LEU B 1 315 ? -13.82 -3.564 19.094 1 90.19 315 LEU B CA 1
ATOM 5650 C C . LEU B 1 315 ? -13.688 -2.061 19.312 1 90.19 315 LEU B C 1
ATOM 5652 O O . LEU B 1 315 ? -12.75 -1.434 18.812 1 90.19 315 LEU B O 1
ATOM 5656 N N . ASP B 1 316 ? -14.664 -1.571 19.953 1 85.62 316 ASP B N 1
ATOM 5657 C CA . ASP B 1 316 ? -14.672 -0.133 20.203 1 85.62 316 ASP B CA 1
ATOM 5658 C C . ASP B 1 316 ? -13.594 0.257 21.219 1 85.62 316 ASP B C 1
ATOM 5660 O O . ASP B 1 316 ? -12.977 1.315 21.094 1 85.62 316 ASP B O 1
ATOM 5664 N N . ASN B 1 317 ? -13.367 -0.614 22.156 1 86.38 317 ASN B N 1
ATOM 5665 C CA . ASN B 1 317 ? -12.336 -0.44 23.172 1 86.38 317 ASN B CA 1
ATOM 5666 C C . ASN B 1 317 ? -11.555 -1.73 23.391 1 86.38 317 ASN B C 1
ATOM 5668 O O . ASN B 1 317 ? -11.828 -2.465 24.344 1 86.38 317 ASN B O 1
ATOM 5672 N N . PRO B 1 318 ? -10.477 -1.818 22.609 1 89.31 318 PRO B N 1
ATOM 5673 C CA . PRO B 1 318 ? -9.734 -3.08 22.688 1 89.31 318 PRO B CA 1
ATOM 5674 C C . PRO B 1 318 ? -8.906 -3.203 23.969 1 89.31 318 PRO B C 1
ATOM 5676 O O . PRO B 1 318 ? -7.789 -2.68 24.031 1 89.31 318 PRO B O 1
ATOM 5679 N N . VAL B 1 319 ? -9.453 -3.709 25.031 1 90.38 319 VAL B N 1
ATOM 5680 C CA . VAL B 1 319 ? -8.773 -3.928 26.312 1 90.38 319 VAL B CA 1
ATOM 5681 C C . VAL B 1 319 ? -8.836 -5.406 26.688 1 90.38 319 VAL B C 1
ATOM 5683 O O . VAL B 1 319 ? -9.75 -6.121 26.25 1 90.38 319 VAL B O 1
ATOM 5686 N N . SER B 1 320 ? -7.809 -5.793 27.359 1 94.56 320 SER B N 1
ATOM 5687 C CA . SER B 1 320 ? -7.863 -7.148 27.891 1 94.56 320 SER B CA 1
ATOM 5688 C C . SER B 1 320 ? -8.945 -7.281 28.953 1 94.56 320 SER B C 1
ATOM 5690 O O . SER B 1 320 ? -9.281 -6.309 29.625 1 94.56 320 SER B O 1
ATOM 5692 N N . PHE B 1 321 ? -9.523 -8.5 29.031 1 95.62 321 PHE B N 1
ATOM 5693 C CA . PHE B 1 321 ? -10.57 -8.719 30.031 1 95.62 321 PHE B CA 1
ATOM 5694 C C . PHE B 1 321 ? -10.492 -10.133 30.594 1 95.62 321 PHE B C 1
ATOM 5696 O O . PHE B 1 321 ? -9.992 -11.047 29.922 1 95.62 321 PHE B O 1
ATOM 5703 N N . SER B 1 322 ? -10.852 -10.297 31.828 1 95.69 322 SER B N 1
ATOM 5704 C CA . SER B 1 322 ? -10.992 -11.594 32.469 1 95.69 322 SER B CA 1
ATOM 5705 C C . SER B 1 322 ? -12.461 -11.984 32.625 1 95.69 322 SER B C 1
ATOM 5707 O O . SER B 1 322 ? -13.352 -11.172 32.375 1 95.69 322 SER B O 1
ATOM 5709 N N . LEU B 1 323 ? -12.625 -13.273 33 1 94.88 323 LEU B N 1
ATOM 5710 C CA . LEU B 1 323 ? -13.984 -13.703 33.281 1 94.88 323 LEU B CA 1
ATOM 5711 C C . LEU B 1 323 ? -14.617 -12.836 34.375 1 94.88 323 LEU B C 1
ATOM 5713 O O . LEU B 1 323 ? -15.812 -12.539 34.312 1 94.88 323 LEU B O 1
ATOM 5717 N N . LYS B 1 324 ? -13.828 -12.438 35.281 1 93.5 324 LYS B N 1
ATOM 5718 C CA . LYS B 1 324 ? -14.289 -11.586 36.375 1 93.5 324 LYS B CA 1
ATOM 5719 C C . LYS B 1 324 ? -14.688 -10.211 35.875 1 93.5 324 LYS B C 1
ATOM 5721 O O . LYS B 1 324 ? -15.68 -9.633 36.312 1 93.5 324 LYS B O 1
ATOM 5726 N N . ASP B 1 325 ? -13.953 -9.711 34.938 1 94.62 325 ASP B N 1
ATOM 5727 C CA . ASP B 1 325 ? -14.203 -8.391 34.375 1 94.62 325 ASP B CA 1
ATOM 5728 C C . ASP B 1 325 ? -15.578 -8.336 33.688 1 94.62 325 ASP B C 1
ATOM 5730 O O . ASP B 1 325 ? -16.219 -7.285 33.688 1 94.62 325 ASP B O 1
ATOM 5734 N N . LEU B 1 326 ? -16.047 -9.469 33.156 1 95 326 LEU B N 1
ATOM 5735 C CA . LEU B 1 326 ? -17.344 -9.516 32.5 1 95 326 LEU B CA 1
ATOM 5736 C C . LEU B 1 326 ? -18.469 -9.156 33.438 1 95 326 LEU B C 1
ATOM 5738 O O . LEU B 1 326 ? -19.484 -8.609 33.031 1 95 326 LEU B O 1
ATOM 5742 N N . HIS B 1 327 ? -18.234 -9.383 34.688 1 93.69 327 HIS B N 1
ATOM 5743 C CA . HIS B 1 327 ? -19.297 -9.133 35.688 1 93.69 327 HIS B CA 1
ATOM 5744 C C . HIS B 1 327 ? -19.016 -7.867 36.469 1 93.69 327 HIS B C 1
ATOM 5746 O O . HIS B 1 327 ? -19.906 -7.34 37.156 1 93.69 327 HIS B O 1
ATOM 5752 N N . GLU B 1 328 ? -17.734 -7.297 36.344 1 93.81 328 GLU B N 1
ATOM 5753 C CA . GLU B 1 328 ? -17.359 -6.242 37.281 1 93.81 328 GLU B CA 1
ATOM 5754 C C . GLU B 1 328 ? -17.047 -4.941 36.562 1 93.81 328 GLU B C 1
ATOM 5756 O O . GLU B 1 328 ? -17.25 -3.852 37.094 1 93.81 328 GLU B O 1
ATOM 5761 N N . ARG B 1 329 ? -16.516 -5.016 35.406 1 93.56 329 ARG B N 1
ATOM 5762 C CA . ARG B 1 329 ? -15.992 -3.834 34.719 1 93.56 329 ARG B CA 1
ATOM 5763 C C . ARG B 1 329 ? -17.016 -3.289 33.719 1 93.56 329 ARG B C 1
ATOM 5765 O O . ARG B 1 329 ? -17.438 -4.004 32.812 1 93.56 329 ARG B O 1
ATOM 5772 N N . LYS B 1 330 ? -17.328 -2.021 33.938 1 89.06 330 LYS B N 1
ATOM 5773 C CA . LYS B 1 330 ? -18.172 -1.391 32.938 1 89.06 330 LYS B CA 1
ATOM 5774 C C . LYS B 1 330 ? -17.391 -1.141 31.641 1 89.06 330 LYS B C 1
ATOM 5776 O O . LYS B 1 330 ? -16.203 -0.783 31.688 1 89.06 330 LYS B O 1
ATOM 5781 N N . PRO B 1 331 ? -17.938 -1.376 30.469 1 89.62 331 PRO B N 1
ATOM 5782 C CA . PRO B 1 331 ? -19.344 -1.638 30.156 1 89.62 331 PRO B CA 1
ATOM 5783 C C . PRO B 1 331 ? -19.641 -3.125 30 1 89.62 331 PRO B C 1
ATOM 5785 O O . PRO B 1 331 ? -20.781 -3.498 29.688 1 89.62 331 PRO B O 1
ATOM 5788 N N . LEU B 1 332 ? -18.703 -3.969 30.219 1 92.94 332 LEU B N 1
ATOM 5789 C CA . LEU B 1 332 ? -18.891 -5.406 30.047 1 92.94 332 LEU B CA 1
ATOM 5790 C C . LEU B 1 332 ? -19.922 -5.949 31.016 1 92.94 332 LEU B C 1
ATOM 5792 O O . LEU B 1 332 ? -20.734 -6.805 30.656 1 92.94 332 LEU B O 1
ATOM 5796 N N . SER B 1 333 ? -19.891 -5.367 32.188 1 92.69 333 SER B N 1
ATOM 5797 C CA . SER B 1 333 ? -20.766 -5.852 33.25 1 92.69 333 SER B CA 1
ATOM 5798 C C . SER B 1 333 ? -22.234 -5.598 32.906 1 92.69 333 SER B C 1
ATOM 5800 O O . SER B 1 333 ? -23.109 -6.316 33.406 1 92.69 333 SER B O 1
ATOM 5802 N N . ILE B 1 334 ? -22.438 -4.562 32.125 1 92.56 334 ILE B N 1
ATOM 5803 C CA . ILE B 1 334 ? -23.797 -4.273 31.703 1 92.56 334 ILE B CA 1
ATOM 5804 C C . ILE B 1 334 ? -24.328 -5.41 30.828 1 92.56 334 ILE B C 1
ATOM 5806 O O . ILE B 1 334 ? -25.469 -5.832 30.969 1 92.56 334 ILE B O 1
ATOM 5810 N N . LEU B 1 335 ? -23.5 -5.918 30 1 92.25 335 LEU B N 1
ATOM 5811 C CA . LEU B 1 335 ? -23.844 -6.98 29.062 1 92.25 335 LEU B CA 1
ATOM 5812 C C . LEU B 1 335 ? -24.062 -8.297 29.797 1 92.25 335 LEU B C 1
ATOM 5814 O O . LEU B 1 335 ? -24.891 -9.117 29.391 1 92.25 335 LEU B O 1
ATOM 5818 N N . TYR B 1 336 ? -23.406 -8.453 30.922 1 94.31 336 TYR B N 1
ATOM 5819 C CA . TYR B 1 336 ? -23.422 -9.75 31.578 1 94.31 336 TYR B CA 1
ATOM 5820 C C . TYR B 1 336 ? -24.109 -9.664 32.938 1 94.31 336 TYR B C 1
ATOM 5822 O O . TYR B 1 336 ? -23.953 -10.547 33.781 1 94.31 336 TYR B O 1
ATOM 5830 N N . SER B 1 337 ? -24.828 -8.68 33.156 1 91.81 337 SER B N 1
ATOM 5831 C CA . SER B 1 337 ? -25.484 -8.43 34.438 1 91.81 337 SER B CA 1
ATOM 5832 C C . SER B 1 337 ? -26.391 -9.586 34.812 1 91.81 337 SER B C 1
ATOM 5834 O O . SER B 1 337 ? -26.469 -9.953 36 1 91.81 337 SER B O 1
ATOM 5836 N N . ASN B 1 338 ? -27.109 -10.195 33.875 1 91.69 338 ASN B N 1
ATOM 5837 C CA . ASN B 1 338 ? -28.047 -11.273 34.156 1 91.69 338 ASN B CA 1
ATOM 5838 C C . ASN B 1 338 ? -27.562 -12.617 33.656 1 91.69 338 ASN B C 1
ATOM 5840 O O . ASN B 1 338 ? -28.359 -13.484 33.281 1 91.69 338 ASN B O 1
ATOM 5844 N N . VAL B 1 339 ? -26.297 -12.719 33.531 1 92.31 339 VAL B N 1
ATOM 5845 C CA . VAL B 1 339 ? -25.703 -13.922 32.969 1 92.31 339 VAL B CA 1
ATOM 5846 C C . VAL B 1 339 ? -24.859 -14.633 34.031 1 92.31 339 VAL B C 1
ATOM 5848 O O . VAL B 1 339 ? -24.125 -13.992 34.781 1 92.31 339 VAL B O 1
ATOM 5851 N N . THR B 1 340 ? -25.062 -15.867 34.219 1 93.25 340 THR B N 1
ATOM 5852 C CA . THR B 1 340 ? -24.297 -16.625 35.219 1 93.25 340 THR B CA 1
ATOM 5853 C C . THR B 1 340 ? -22.828 -16.734 34.812 1 93.25 340 THR B C 1
ATOM 5855 O O . THR B 1 340 ? -22.5 -16.547 33.625 1 93.25 340 THR B O 1
ATOM 5858 N N . THR B 1 341 ? -21.969 -17.016 35.781 1 93.5 341 THR B N 1
ATOM 5859 C CA . THR B 1 341 ? -20.547 -17.188 35.531 1 93.5 341 THR B CA 1
ATOM 5860 C C . THR B 1 341 ? -20.297 -18.359 34.562 1 93.5 341 THR B C 1
ATOM 5862 O O . THR B 1 341 ? -19.391 -18.312 33.75 1 93.5 341 THR B O 1
ATOM 5865 N N . GLN B 1 342 ? -21.156 -19.328 34.719 1 94.94 342 GLN B N 1
ATOM 5866 C CA . GLN B 1 342 ? -21.047 -20.484 33.844 1 94.94 342 GLN B CA 1
ATOM 5867 C C . GLN B 1 342 ? -21.344 -20.125 32.375 1 94.94 342 GLN B C 1
ATOM 5869 O O . GLN B 1 342 ? -20.641 -20.562 31.469 1 94.94 342 GLN B O 1
ATOM 5874 N N . THR B 1 343 ? -22.359 -19.359 32.219 1 94.62 343 THR B N 1
ATOM 5875 C CA . THR B 1 343 ? -22.734 -18.922 30.859 1 94.62 343 THR B CA 1
ATOM 5876 C C . THR B 1 343 ? -21.641 -18.031 30.281 1 94.62 343 THR B C 1
ATOM 5878 O O . THR B 1 343 ? -21.312 -18.141 29.094 1 94.62 343 THR B O 1
ATOM 5881 N N . ALA B 1 344 ? -21.156 -17.156 31.125 1 95.75 344 ALA B N 1
ATOM 5882 C CA . ALA B 1 344 ? -20.062 -16.281 30.688 1 95.75 344 ALA B CA 1
ATOM 5883 C C . ALA B 1 344 ? -18.844 -17.094 30.266 1 95.75 344 ALA B C 1
ATOM 5885 O O . ALA B 1 344 ? -18.188 -16.781 29.266 1 95.75 344 ALA B O 1
ATOM 5886 N N . ARG B 1 345 ? -18.547 -18.109 31.016 1 95.5 345 ARG B N 1
ATOM 5887 C CA . ARG B 1 345 ? -17.422 -19 30.703 1 95.5 345 ARG B CA 1
ATOM 5888 C C . ARG B 1 345 ? -17.641 -19.703 29.375 1 95.5 345 ARG B C 1
ATOM 5890 O O . ARG B 1 345 ? -16.703 -19.891 28.594 1 95.5 345 ARG B O 1
ATOM 5897 N N . ARG B 1 346 ? -18.812 -20.109 29.125 1 95.44 346 ARG B N 1
ATOM 5898 C CA . ARG B 1 346 ? -19.156 -20.75 27.859 1 95.44 346 ARG B CA 1
ATOM 5899 C C . ARG B 1 346 ? -18.969 -19.797 26.688 1 95.44 346 ARG B C 1
ATOM 5901 O O . ARG B 1 346 ? -18.516 -20.203 25.609 1 95.44 346 ARG B O 1
ATOM 5908 N N . ASP B 1 347 ? -19.406 -18.578 26.891 1 96.25 347 ASP B N 1
ATOM 5909 C CA . ASP B 1 347 ? -19.219 -17.562 25.859 1 96.25 347 ASP B CA 1
ATOM 5910 C C . ASP B 1 347 ? -17.75 -17.391 25.5 1 96.25 347 ASP B C 1
ATOM 5912 O O . ASP B 1 347 ? -17.375 -17.406 24.328 1 96.25 347 ASP B O 1
ATOM 5916 N N . VAL B 1 348 ? -16.938 -17.297 26.484 1 96.44 348 VAL B N 1
ATOM 5917 C CA . VAL B 1 348 ? -15.5 -17.078 26.297 1 96.44 348 VAL B CA 1
ATOM 5918 C C . VAL B 1 348 ? -14.883 -18.297 25.609 1 96.44 348 VAL B C 1
ATOM 5920 O O . VAL B 1 348 ? -14.07 -18.156 24.688 1 96.44 348 VAL B O 1
ATOM 5923 N N . LYS B 1 349 ? -15.305 -19.453 26.016 1 95.81 349 LYS B N 1
ATOM 5924 C CA . LYS B 1 349 ? -14.797 -20.672 25.422 1 95.81 349 LYS B CA 1
ATOM 5925 C C . LYS B 1 349 ? -15.141 -20.75 23.938 1 95.81 349 LYS B C 1
ATOM 5927 O O . LYS B 1 349 ? -14.312 -21.141 23.125 1 95.81 349 LYS B O 1
ATOM 5932 N N . LYS B 1 350 ? -16.312 -20.375 23.656 1 96.06 350 LYS B N 1
ATOM 5933 C CA . LYS B 1 350 ? -16.75 -20.375 22.266 1 96.06 350 LYS B CA 1
ATOM 5934 C C . LYS B 1 350 ? -15.953 -19.391 21.438 1 96.06 350 LYS B C 1
ATOM 5936 O O . LYS B 1 350 ? -15.516 -19.703 20.328 1 96.06 350 LYS B O 1
ATOM 5941 N N . LEU B 1 351 ? -15.812 -18.203 21.938 1 96.56 351 LEU B N 1
ATOM 5942 C CA . LEU B 1 351 ? -15.086 -17.156 21.219 1 96.56 351 LEU B CA 1
ATOM 5943 C C . LEU B 1 351 ? -13.625 -17.547 21.047 1 96.56 351 LEU B C 1
ATOM 5945 O O . LEU B 1 351 ? -13.016 -17.219 20.016 1 96.56 351 LEU B O 1
ATOM 5949 N N . LEU B 1 352 ? -13.078 -18.266 22 1 95.44 352 LEU B N 1
ATOM 5950 C CA . LEU B 1 352 ? -11.711 -18.766 21.891 1 95.44 352 LEU B CA 1
ATOM 5951 C C . LEU B 1 352 ? -11.609 -19.828 20.812 1 95.44 352 LEU B C 1
ATOM 5953 O O . LEU B 1 352 ? -10.664 -19.828 20.031 1 95.44 352 LEU B O 1
ATOM 5957 N N . ALA B 1 353 ? -12.586 -20.656 20.781 1 93.88 353 ALA B N 1
ATOM 5958 C CA . ALA B 1 353 ? -12.609 -21.75 19.812 1 93.88 353 ALA B CA 1
ATOM 5959 C C . ALA B 1 353 ? -12.68 -21.203 18.375 1 93.88 353 ALA B C 1
ATOM 5961 O O . ALA B 1 353 ? -12.086 -21.781 17.469 1 93.88 353 ALA B O 1
ATOM 5962 N N . GLN B 1 354 ? -13.359 -20.125 18.281 1 92.31 354 GLN B N 1
ATOM 5963 C CA . GLN B 1 354 ? -13.516 -19.516 16.969 1 92.31 354 GLN B CA 1
ATOM 5964 C C . GLN B 1 354 ? -12.398 -18.516 16.688 1 92.31 354 GLN B C 1
ATOM 5966 O O . GLN B 1 354 ? -12.406 -17.844 15.648 1 92.31 354 GLN B O 1
ATOM 5971 N N . LYS B 1 355 ? -11.523 -18.359 17.625 1 92.19 355 LYS B N 1
ATOM 5972 C CA . LYS B 1 355 ? -10.352 -17.5 17.516 1 92.19 355 LYS B CA 1
ATOM 5973 C C . LYS B 1 355 ? -10.758 -16.031 17.406 1 92.19 355 LYS B C 1
ATOM 5975 O O . LYS B 1 355 ? -10.055 -15.227 16.781 1 92.19 355 LYS B O 1
ATOM 5980 N N . LEU B 1 356 ? -11.938 -15.727 17.953 1 94.62 356 LEU B N 1
ATOM 5981 C CA . LEU B 1 356 ? -12.414 -14.344 17.922 1 94.62 356 LEU B CA 1
ATOM 5982 C C . LEU B 1 356 ? -11.781 -13.531 19.047 1 94.62 356 LEU B C 1
ATOM 5984 O O . LEU B 1 356 ? -11.766 -12.305 19 1 94.62 356 LEU B O 1
ATOM 5988 N N . ILE B 1 357 ? -11.383 -14.234 20.078 1 95.69 357 ILE B N 1
ATOM 5989 C CA . ILE B 1 357 ? -10.555 -13.664 21.125 1 95.69 357 ILE B CA 1
ATOM 5990 C C . ILE B 1 357 ? -9.328 -14.539 21.344 1 95.69 357 ILE B C 1
ATOM 5992 O O . ILE B 1 357 ? -9.273 -15.68 20.875 1 95.69 357 ILE B O 1
ATOM 5996 N N . THR B 1 358 ? -8.266 -13.992 21.875 1 94.69 358 THR B N 1
ATOM 5997 C CA . THR B 1 358 ? -7.027 -14.727 22.125 1 94.69 358 THR B CA 1
ATOM 5998 C C . THR B 1 358 ? -6.562 -14.508 23.562 1 94.69 358 THR B C 1
ATOM 6000 O O . THR B 1 358 ? -6.855 -13.469 24.172 1 94.69 358 THR B O 1
ATOM 6003 N N . PRO B 1 359 ? -5.918 -15.508 24.094 1 94.38 359 PRO B N 1
ATOM 6004 C CA . PRO B 1 359 ? -5.375 -15.32 25.438 1 94.38 359 PRO B CA 1
ATOM 6005 C C . PRO B 1 359 ? -4.332 -14.203 25.5 1 94.38 359 PRO B C 1
ATOM 6007 O O . PRO B 1 359 ? -3.525 -14.055 24.578 1 94.38 359 PRO B O 1
ATOM 6010 N N . ALA B 1 360 ? -4.379 -13.305 26.453 1 92.06 360 ALA B N 1
ATOM 6011 C CA . ALA B 1 360 ? -3.443 -12.203 26.641 1 92.06 360 ALA B CA 1
ATOM 6012 C C . ALA B 1 360 ? -2.596 -12.398 27.891 1 92.06 360 ALA B C 1
ATOM 6014 O O . ALA B 1 360 ? -1.922 -11.469 28.344 1 92.06 360 ALA B O 1
ATOM 6015 N N . GLY B 1 361 ? -2.547 -13.57 28.516 1 88.19 361 GLY B N 1
ATOM 6016 C CA . GLY B 1 361 ? -1.823 -13.844 29.75 1 88.19 361 GLY B CA 1
ATOM 6017 C C . GLY B 1 361 ? -2.672 -13.664 31 1 88.19 361 GLY B C 1
ATOM 6018 O O . GLY B 1 361 ? -3.641 -12.898 30.984 1 88.19 361 GLY B O 1
ATOM 6019 N N . ASP B 1 362 ? -2.309 -14.281 32.094 1 89.62 362 ASP B N 1
ATOM 6020 C CA . ASP B 1 362 ? -2.914 -14.164 33.438 1 89.62 362 ASP B CA 1
ATOM 6021 C C . ASP B 1 362 ? -4.43 -14.336 33.344 1 89.62 362 ASP B C 1
ATOM 6023 O O . ASP B 1 362 ? -5.18 -13.531 33.906 1 89.62 362 ASP B O 1
ATOM 6027 N N . ASN B 1 363 ? -4.926 -15.289 32.562 1 92.06 363 ASN B N 1
ATOM 6028 C CA . ASN B 1 363 ? -6.344 -15.617 32.438 1 92.06 363 ASN B CA 1
ATOM 6029 C C . ASN B 1 363 ? -7.141 -14.453 31.875 1 92.06 363 ASN B C 1
ATOM 6031 O O . ASN B 1 363 ? -8.258 -14.18 32.312 1 92.06 363 ASN B O 1
ATOM 6035 N N . THR B 1 364 ? -6.449 -13.594 31.141 1 95.69 364 THR B N 1
ATOM 6036 C CA . THR B 1 364 ? -7.133 -12.516 30.438 1 95.69 364 THR B CA 1
ATOM 6037 C C . THR B 1 364 ? -7.172 -12.789 28.938 1 95.69 364 THR B C 1
ATOM 6039 O O . THR B 1 364 ? -6.465 -13.672 28.438 1 95.69 364 THR B O 1
ATOM 6042 N N . TYR B 1 365 ? -8.156 -12.125 28.297 1 96.75 365 TYR B N 1
ATOM 6043 C CA . TYR B 1 365 ? -8.375 -12.32 26.859 1 96.75 365 TYR B CA 1
ATOM 6044 C C . TYR B 1 365 ? -8.43 -10.984 26.125 1 96.75 365 TYR B C 1
ATOM 6046 O O . TYR B 1 365 ? -8.672 -9.945 26.75 1 96.75 365 TYR B O 1
ATOM 6054 N N . LEU B 1 366 ? -8.062 -10.984 24.859 1 95.25 366 LEU B N 1
ATOM 6055 C CA . LEU B 1 366 ? -8.141 -9.828 23.984 1 95.25 366 LEU B CA 1
ATOM 6056 C C . LEU B 1 366 ? -8.867 -10.18 22.688 1 95.25 366 LEU B C 1
ATOM 6058 O O . LEU B 1 366 ? -8.812 -11.32 22.234 1 95.25 366 LEU B O 1
ATOM 6062 N N . ILE B 1 367 ? -9.539 -9.203 22.188 1 94 367 ILE B N 1
ATOM 6063 C CA . ILE B 1 367 ? -10.164 -9.391 20.891 1 94 367 ILE B CA 1
ATOM 6064 C C . ILE B 1 367 ? -9.102 -9.711 19.844 1 94 367 ILE B C 1
ATOM 6066 O O . ILE B 1 367 ? -7.988 -9.172 19.891 1 94 367 ILE B O 1
ATOM 6070 N N . ASN B 1 368 ? -9.406 -10.625 18.969 1 91.88 368 ASN B N 1
ATOM 6071 C CA . ASN B 1 368 ? -8.492 -11 17.891 1 91.88 368 ASN B CA 1
ATOM 6072 C C . ASN B 1 368 ? -8.766 -10.211 16.625 1 91.88 368 ASN B C 1
ATOM 6074 O O . ASN B 1 368 ? -9.617 -10.602 15.812 1 91.88 368 ASN B O 1
ATOM 6078 N N . PHE B 1 369 ? -7.953 -9.203 16.344 1 87.12 369 PHE B N 1
ATOM 6079 C CA . PHE B 1 369 ? -8.164 -8.328 15.203 1 87.12 369 PHE B CA 1
ATOM 6080 C 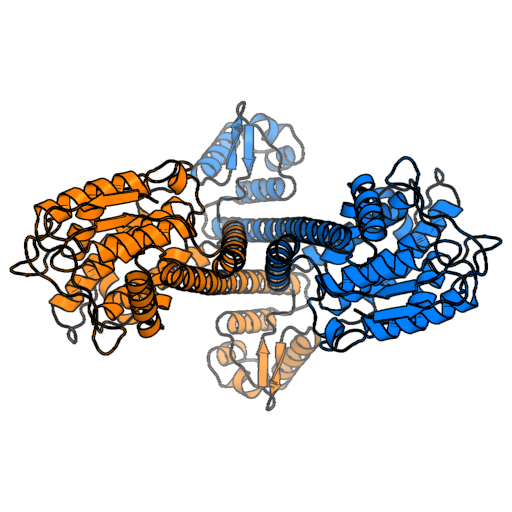C . PHE B 1 369 ? -7.73 -9.023 13.914 1 87.12 369 PHE B C 1
ATOM 6082 O O . PHE B 1 369 ? -8.062 -8.562 12.82 1 87.12 369 PHE B O 1
ATOM 6089 N N . ARG B 1 370 ? -7.023 -10.195 13.992 1 82.06 370 ARG B N 1
ATOM 6090 C CA . ARG B 1 370 ? -6.402 -10.781 12.812 1 82.06 370 ARG B CA 1
ATOM 6091 C C . ARG B 1 370 ? -7.133 -12.047 12.383 1 82.06 370 ARG B C 1
ATOM 6093 O O . ARG B 1 370 ? -6.57 -12.883 11.672 1 82.06 370 ARG B O 1
ATOM 6100 N N . VAL B 1 371 ? -8.406 -12.117 12.969 1 82.94 371 VAL B N 1
ATOM 6101 C CA . VAL B 1 371 ? -9.164 -13.32 12.641 1 82.94 371 VAL B CA 1
ATOM 6102 C C . VAL B 1 371 ? -9.43 -13.383 11.141 1 82.94 371 VAL B C 1
ATOM 6104 O O . VAL B 1 371 ? -9.523 -14.469 10.562 1 82.94 371 VAL B O 1
ATOM 6107 N N . LEU B 1 372 ? -9.555 -12.203 10.469 1 74.62 372 LEU B N 1
ATOM 6108 C CA . LEU B 1 372 ? -9.805 -12.148 9.031 1 74.62 372 LEU B CA 1
ATOM 6109 C C . LEU B 1 372 ? -8.539 -11.781 8.273 1 74.62 372 LEU B C 1
ATOM 6111 O O . LEU B 1 372 ? -8.602 -11.141 7.215 1 74.62 372 LEU B O 1
ATOM 6115 N N . GLY B 1 373 ? -7.324 -12.141 8.812 1 71.31 373 GLY B N 1
ATOM 6116 C CA . GLY B 1 373 ? -6.055 -11.844 8.172 1 71.31 373 GLY B CA 1
ATOM 6117 C C . GLY B 1 373 ? -5.281 -10.734 8.867 1 71.31 373 GLY B C 1
ATOM 6118 O O . GLY B 1 373 ? -5.84 -10 9.688 1 71.31 373 GLY B O 1
#

Foldseek 3Di:
DDWDQFDPQGIAEQALDADCVLFVVLLVLLVVLLVVLLPFDQDPVNCVPVVLLLQLLLLCLLLVLVPQNQHSVNLVCLVVVHDDPVDDPLSSLLSVLSVVLVVVLVPDDADPAADQDDLQVLLVSQLSNCPPPDDPQFDRSDFGAAWDWDDDCVQLDIDTADGGLRRLVVLRVVLSCVLRDPVNSPDDLLSSLLSQLQSQLRNVGTPDCSNVSSLSSSLSRCVNNVSPSQSSQLSNVCRVVVSQQRNLSNVCVVVSHHSHSSSSSSSVSSSVSSVVSSVSSVLVVLLVVVLVVLVVCVVVVNDPPLLSVVLNVCSVPWDKDALVCCCPPPPSNVSCVPPDSVRSVVSVVSCVVLVQWADPDPRIITGDSVSVD/DDWDQFDPPGIAEQALDADCVLFVVLLVLLVVLLVVLLPFDQDPVNCVPVVLLLQLLLLCLLLVLVPQPQHSVNLVCLVVVHDDDPHDPLSSLLSVLSVVLVVVLVPDDADPAADQDDLQVLLVSQLSNCPPPDDPQFDRSDFGAAWDWDDDCVQLDIDTADGGLRRLVVLRVVLSCVLRDPVNSPDDLLSSLLSQLQSQLRNQGTPDCSNVSSLSSSLSRCVNNVSPSQSSQLSNVCRVVVSQQRNLSNVCVVVSHHSHSSSSSSSVSSSVSSVVSSVSSVLVVLLVVVLVVLVVCVVVVVDPPLLSVVLNVCSVPWDKDALVCCCPPPPSVVSCVPPDSVRSVVSVVSCVVLVQWDDPDPRIITGDSVSVD

pLDDT: mean 90.77, std 6.96, range [63.03, 98.25]

InterPro domains:
  IPR003812 Fido domain [PF02661] (117-222)
  IPR003812 Fido domain [PS51459] (117-268)
  IPR036597 Fido-like domain superfamily [G3DSA:1.10.3290.10] (34-282)
  IPR036597 Fido-like domain superfamily [SSF140931] (90-283)
  IPR040198 Fido domain-containing protein [PTHR13504] (44-359)

Solvent-accessible surface area (backbone atoms only — not comparable to full-atom values): 39248 Å² total; per-residue (Å²): 113,46,80,44,78,43,84,82,64,45,76,43,68,49,47,85,59,61,59,57,91,70,37,46,61,44,51,49,47,32,52,54,46,49,55,49,51,62,59,40,61,42,49,66,71,49,46,67,49,51,51,56,53,40,45,28,38,15,49,24,18,50,40,35,68,77,68,39,82,59,44,41,70,54,44,47,37,45,76,71,68,48,85,67,81,91,54,54,71,65,55,52,43,44,49,53,18,42,53,51,44,53,51,53,50,69,66,53,69,64,44,96,54,76,74,78,62,45,70,65,58,54,26,47,50,34,23,42,48,41,51,96,49,92,49,95,78,46,49,61,50,45,71,37,74,49,83,61,78,40,76,36,71,89,42,59,32,71,45,74,42,53,41,46,41,68,41,39,53,51,49,52,52,51,45,35,52,52,62,53,27,71,70,38,59,70,38,58,52,71,57,42,18,41,49,50,24,49,54,48,45,55,47,38,50,38,71,63,61,36,67,58,37,20,54,50,49,22,27,45,46,26,33,25,67,67,38,71,68,40,42,36,36,35,30,36,44,43,37,79,37,43,61,58,47,38,34,21,46,36,51,13,58,73,57,60,64,36,45,40,50,35,44,39,52,48,37,52,34,45,33,54,30,35,50,53,50,43,52,52,53,39,49,50,48,34,52,50,51,48,53,52,50,42,50,48,35,32,73,70,67,75,37,50,72,64,58,40,49,50,51,50,52,31,67,78,50,79,53,75,42,35,79,65,36,37,62,67,37,83,71,44,16,70,78,31,65,91,50,53,71,66,56,51,49,50,51,52,52,50,34,44,74,69,40,49,28,38,79,67,57,94,75,22,31,27,71,37,84,53,66,44,68,114,47,82,42,78,43,85,81,64,43,76,43,68,49,45,85,60,62,58,56,90,71,38,47,61,43,52,48,47,33,51,52,47,49,54,49,50,61,58,40,60,42,49,66,71,48,49,68,50,51,50,56,53,40,45,29,38,16,49,23,19,50,40,35,68,78,67,40,81,59,44,39,70,53,43,47,39,45,76,72,68,47,87,66,82,90,54,53,72,65,54,52,43,43,51,54,18,41,53,50,44,51,51,53,51,67,67,54,69,65,46,96,55,76,74,78,64,45,68,65,58,54,25,47,49,34,23,41,49,40,50,95,49,92,48,94,76,44,50,62,49,44,72,36,73,49,82,62,77,41,77,36,73,90,40,62,32,71,45,73,40,54,40,46,43,68,40,37,54,52,49,52,51,49,46,35,53,52,62,53,28,71,70,40,60,71,38,60,54,71,56,43,19,41,49,49,24,49,55,48,46,55,46,36,50,37,71,61,60,36,68,58,37,20,54,49,50,23,27,45,47,26,32,24,67,68,38,69,68,40,43,36,35,36,32,37,45,43,37,80,37,42,63,58,46,39,34,22,48,36,52,13,59,72,57,58,63,34,46,40,49,36,44,40,53,49,37,51,35,44,33,54,30,36,50,52,49,43,52,51,53,38,49,50,50,33,52,50,51,48,52,50,49,41,50,48,35,32,73,72,64,75,38,50,71,65,59,40,49,50,51,50,51,31,66,76,50,79,54,74,42,34,79,63,34,35,62,66,36,82,71,45,15,70,77,30,67,89,49,53,71,68,56,52,50,50,52,51,51,50,35,42,74,69,40,50,27,40,81,68,57,93,76,22,31,27,70,36,82,54,66,43,67

Nearest PDB structures (foldseek):
  6i7k-assembly1_A  TM=8.910E-01  e=3.967E-10  Homo sapiens
  6i7h-assembly1_A-2  TM=9.070E-01  e=6.466E-10  Homo sapiens
  3eqx-assembly1_B  TM=6.291E-01  e=3.039E-10  Shewanella oneidensis
  3eqx-assembly1_A  TM=6.310E-01  e=5.414E-10  Shewanella oneidensis
  3zec-assembly1_A  TM=6.058E-01  e=1.877E-09  Shewanella oneidensis